Protein AF-0000000080408259 (afdb_homodimer)

Radius of gyration: 22.92 Å; Cα contacts (8 Å, |Δi|>4): 927; chains: 2; bounding box: 43×65×48 Å

Solvent-accessible surface area (backbone atoms only — not comparable to full-atom values): 22399 Å² total; per-residue (Å²): 85,39,30,34,61,28,62,44,51,66,46,46,54,48,41,49,72,59,60,43,54,28,35,36,38,25,24,58,67,94,66,74,38,21,30,39,24,52,19,46,51,51,54,34,62,73,65,51,91,54,52,40,26,38,34,52,32,85,56,72,88,59,45,57,72,54,71,64,49,48,52,26,42,52,44,39,38,45,49,38,51,73,70,60,45,49,20,36,32,35,54,47,28,39,94,81,26,41,70,29,60,69,60,50,50,52,47,59,72,56,40,68,87,36,43,30,28,35,31,53,52,52,43,65,30,72,45,54,68,59,44,43,57,57,50,51,76,37,78,74,42,48,29,36,35,32,18,47,58,40,89,23,24,76,80,9,41,69,50,40,39,56,46,54,74,72,42,78,42,44,69,31,44,26,43,81,41,29,50,89,48,42,42,60,51,30,66,71,57,71,48,68,49,42,38,35,55,70,42,30,36,57,96,89,34,80,29,62,68,41,40,49,44,32,52,56,40,62,72,104,83,40,31,35,61,28,61,45,50,66,45,45,55,49,42,48,73,59,62,44,55,28,35,36,39,24,25,59,68,92,67,74,37,21,32,39,24,53,20,48,50,52,54,32,62,72,67,51,90,52,51,38,27,36,34,52,32,84,55,73,87,59,47,56,71,55,71,64,49,48,53,26,44,54,44,40,40,46,49,40,51,73,71,60,44,49,20,37,33,34,57,48,29,38,96,82,27,40,70,31,59,69,60,49,51,54,47,59,70,56,40,67,88,35,43,30,28,35,31,52,52,54,44,66,29,75,45,52,68,58,45,44,58,57,50,50,76,37,78,75,42,48,29,36,35,32,17,48,58,38,90,24,23,77,80,8,39,69,50,41,40,55,46,53,73,71,40,78,42,45,68,32,43,25,42,82,42,30,48,89,47,41,41,60,51,29,67,71,58,70,49,66,49,41,38,34,52,71,43,30,37,56,96,88,35,81,30,61,67,41,40,49,44,32,52,55,38,63,72,103

Secondary structure (DSSP, 8-state):
-EEEEE-SHHHHHHHHHHT-SEEEE-B-GGGT-BPPPHHHHHHHHHH-SS-EEEE--S-SS-S---HHHHHHHHHHHHHHHHHT-SEEEE--B-TTSSB-HHHHHHHHHHHTT-EEEE-GGGGGSS-HHHHHHHHTT-TT--EEEE-TTSSSTTTTHHHHHHHHHH-SSEEEEBSS--TTTHHHHHHHHT---EEESGGGEETTEE-HHHHHHHHHHH--/-EEEEE-SHHHHHHHHHHT-SEEEE-B-GGGT-BPPPHHHHHHHHHH-SS-EEEE--S-SS-S---HHHHHHHHHHHHHHHHHT-SEEEE--B-TTSSB-HHHHHHHHHHHTT-EEEE-GGGGGSS-HHHHHHHHTT-TT--EEEE-TTSSSTTTTHHHHHHHHHH-SSEEEEBSS--TTTHHHHHHHHT---EEESGGGEETTEE-HHHHHHHHHHH--

pLDDT: mean 97.23, std 2.69, range [72.88, 99.0]

InterPro domains:
  IPR005627 CutC-like [MF_00795] (1-201)
  IPR005627 CutC-like [PF03932] (2-197)
  IPR005627 CutC-like [PTHR12598] (2-198)
  IPR036822 CutC-like domain superfamily [G3DSA:3.20.20.380] (1-220)
  IPR036822 CutC-like domain superfamily [SSF110395] (2-204)

Foldseek 3Di:
DEEEEDAALVQLVVCVVLPHQEYEYFHDVVLVGAFHDLVRLLSNLVPHPHAYATEQHHDSPALADDPVSLVSSLVSLLSCVVSPHQAYEHFHAHPQQAGPVVSVVVSLVRNPNHAYEDEASLLSHPDNLVNQVVCQVPLSHAEYEHLCNDQAVVVNLVSLLVSLVVHPHHYEYDHPDFLVCLLVSCVSNVDLYYYYYCRQDDPRHGHSVRSVSNVVSSVD/DEEEEDAALVQLVVCVVLPHQEYEYFHDVVLVGAFHDPVRLLSNLVPHPHAYETEQHHDSPALADDPVSLVSSLVSLLSCVVSPHQAYEHFHAHPQQAGPVVSVVVSLVRNPNHAYEDEASLLSHPDNLVNQVVCQVPPSHAEYEHLCNDQAVVVNLVSLLVSLVVHPHHYEYDHPDFLVCLLVSCVSNVDLYYYYYCRQDDPRHGHSVRSVSNVVSSVD

Organism: NCBI:txid1345023

Structure (mmCIF, N/CA/C/O backbone):
data_AF-0000000080408259-model_v1
#
loop_
_entity.id
_entity.type
_entity.pdbx_description
1 polymer 'PF03932 family protein CutC'
#
loop_
_atom_site.group_PDB
_atom_site.id
_atom_site.type_symbol
_atom_site.label_atom_id
_atom_site.label_alt_id
_atom_site.label_comp_id
_atom_site.label_asym_id
_atom_site.label_entity_id
_atom_site.label_seq_id
_atom_site.pdbx_PDB_ins_code
_atom_site.Cartn_x
_atom_site.Cartn_y
_atom_site.Cartn_z
_atom_site.occupancy
_atom_site.B_iso_or_equiv
_atom_site.auth_seq_id
_atom_site.auth_comp_id
_atom_site.auth_asym_id
_atom_site.auth_atom_id
_atom_site.pdbx_PDB_model_num
ATOM 1 N N . MET A 1 1 ? -9.461 23.312 12.359 1 92.88 1 MET A N 1
ATOM 2 C CA . MET A 1 1 ? -9.43 22.406 11.219 1 92.88 1 MET A CA 1
ATOM 3 C C . MET A 1 1 ? -8.922 21.031 11.648 1 92.88 1 MET A C 1
ATOM 5 O O . MET A 1 1 ? -8.016 20.922 12.469 1 92.88 1 MET A O 1
ATOM 9 N N . ILE A 1 2 ? -9.555 20.031 11.109 1 95.19 2 ILE A N 1
ATOM 10 C CA . ILE A 1 2 ? -9.156 18.656 11.43 1 95.19 2 ILE A CA 1
ATOM 11 C C . ILE A 1 2 ? -8.82 17.906 10.148 1 95.19 2 ILE A C 1
ATOM 13 O O . ILE A 1 2 ? -9.633 17.844 9.227 1 95.19 2 ILE A O 1
ATOM 17 N N . GLU A 1 3 ? -7.68 17.484 10.102 1 98.06 3 GLU A N 1
ATOM 18 C CA . GLU A 1 3 ? -7.266 16.562 9.055 1 98.06 3 GLU A CA 1
ATOM 19 C C . GLU A 1 3 ? -7.344 15.117 9.531 1 98.06 3 GLU A C 1
ATOM 21 O O . GLU A 1 3 ? -6.809 14.773 10.586 1 98.06 3 GLU A O 1
ATOM 26 N N . VAL A 1 4 ? -7.977 14.312 8.766 1 98.19 4 VAL A N 1
ATOM 27 C CA . VAL A 1 4 ? -8.211 12.93 9.188 1 98.19 4 VAL A CA 1
ATOM 28 C C . VAL A 1 4 ? -7.547 11.969 8.203 1 98.19 4 VAL A C 1
ATOM 30 O O . VAL A 1 4 ? -7.652 12.148 6.988 1 98.19 4 VAL A O 1
ATOM 33 N N . ILE A 1 5 ? -6.863 10.953 8.734 1 98.56 5 ILE A N 1
ATOM 34 C CA . ILE A 1 5 ? -6.25 9.906 7.922 1 98.56 5 ILE A CA 1
ATOM 35 C C . ILE A 1 5 ? -7.32 8.938 7.43 1 98.56 5 ILE A C 1
ATOM 37 O O . ILE A 1 5 ? -8.117 8.438 8.227 1 98.56 5 ILE A O 1
ATOM 41 N N . VAL A 1 6 ? -7.34 8.695 6.203 1 98.69 6 VAL A N 1
ATOM 42 C CA . VAL A 1 6 ? -8.266 7.723 5.629 1 98.69 6 VAL A CA 1
ATOM 43 C C . VAL A 1 6 ? -7.512 6.812 4.66 1 98.69 6 VAL A C 1
ATOM 45 O O . VAL A 1 6 ? -6.492 7.207 4.09 1 98.69 6 VAL A O 1
ATOM 48 N N . THR A 1 7 ? -8.07 5.582 4.395 1 98.25 7 THR A N 1
ATOM 49 C CA . THR A 1 7 ? -7.34 4.598 3.605 1 98.25 7 THR A CA 1
ATOM 50 C C . THR A 1 7 ? -8.211 4.051 2.479 1 98.25 7 THR A C 1
ATOM 52 O O . THR A 1 7 ? -7.723 3.354 1.59 1 98.25 7 THR A O 1
ATOM 55 N N . THR A 1 8 ? -9.516 4.324 2.484 1 98.12 8 THR A N 1
ATOM 56 C CA . THR A 1 8 ? -10.461 3.84 1.483 1 98.12 8 THR A CA 1
ATOM 57 C C . THR A 1 8 ? -11.477 4.922 1.128 1 98.12 8 THR A C 1
ATOM 59 O O . THR A 1 8 ? -11.578 5.934 1.822 1 98.12 8 THR A O 1
ATOM 62 N N . LEU A 1 9 ? -12.172 4.668 0.062 1 98.31 9 LEU A N 1
ATOM 63 C CA . LEU A 1 9 ? -13.25 5.578 -0.307 1 98.31 9 LEU A CA 1
ATOM 64 C C . LEU A 1 9 ? -14.32 5.613 0.774 1 98.31 9 LEU A C 1
ATOM 66 O O . LEU A 1 9 ? -14.828 6.684 1.118 1 98.31 9 LEU A O 1
ATOM 70 N N . THR A 1 10 ? -14.656 4.461 1.361 1 98.06 10 THR A N 1
ATOM 71 C CA . THR A 1 10 ? -15.648 4.379 2.428 1 98.06 10 THR A CA 1
ATOM 72 C C . THR A 1 10 ? -15.25 5.258 3.609 1 98.06 10 THR A C 1
ATOM 74 O O . THR A 1 10 ? -16.062 6.02 4.133 1 98.06 10 THR A O 1
ATOM 77 N N . GLU A 1 11 ? -14.008 5.191 3.971 1 98.06 11 GLU A N 1
ATOM 78 C CA . GLU A 1 11 ? -13.516 6 5.082 1 98.06 11 GLU A CA 1
ATOM 79 C C . GLU A 1 11 ? -13.531 7.484 4.73 1 98.06 11 GLU A C 1
ATOM 81 O O . GLU A 1 11 ? -13.836 8.328 5.582 1 98.06 11 GLU A O 1
ATOM 86 N N . ALA A 1 12 ? -13.148 7.781 3.49 1 98.62 12 ALA A N 1
ATOM 87 C CA . ALA A 1 12 ? -13.156 9.172 3.051 1 98.62 12 ALA A CA 1
ATOM 88 C C . ALA A 1 12 ? -14.547 9.789 3.18 1 98.62 12 ALA A C 1
ATOM 90 O O . ALA A 1 12 ? -14.703 10.875 3.742 1 98.62 12 ALA A O 1
ATOM 91 N N . LYS A 1 13 ? -15.523 9.07 2.707 1 98.38 13 LYS A N 1
ATOM 92 C CA . LYS A 1 13 ? -16.906 9.531 2.785 1 98.38 13 LYS A CA 1
ATOM 93 C C . LYS A 1 13 ? -17.359 9.664 4.234 1 98.38 13 LYS A C 1
ATOM 95 O O . LYS A 1 13 ? -18.016 10.641 4.602 1 98.38 13 LYS A O 1
ATOM 100 N N . THR A 1 14 ? -17.016 8.719 5.023 1 98.31 14 THR A N 1
ATOM 101 C CA . THR A 1 14 ? -17.391 8.703 6.434 1 98.31 14 THR A CA 1
ATOM 102 C C . THR A 1 14 ? -16.75 9.867 7.18 1 98.31 14 THR A C 1
ATOM 104 O O . THR A 1 14 ? -17.438 10.57 7.934 1 98.31 14 THR A O 1
ATOM 107 N N . ALA A 1 15 ? -15.438 10.078 6.941 1 98.38 15 ALA A N 1
ATOM 108 C CA . ALA A 1 15 ? -14.719 11.172 7.594 1 98.38 15 ALA A CA 1
ATOM 109 C C . ALA A 1 15 ? -15.336 12.523 7.242 1 98.38 15 ALA A C 1
ATOM 111 O O . ALA A 1 15 ? -15.5 13.383 8.109 1 98.38 15 ALA A O 1
ATOM 112 N N . GLU A 1 16 ? -15.688 12.68 5.984 1 97.75 16 GLU A N 1
ATOM 113 C CA . GLU A 1 16 ? -16.328 13.906 5.535 1 97.75 16 GLU A CA 1
ATOM 114 C C . GLU A 1 16 ? -17.672 14.109 6.23 1 97.75 16 GLU A C 1
ATOM 116 O O . GLU A 1 16 ? -17.984 15.211 6.707 1 97.75 16 GLU A O 1
ATOM 121 N N . ARG A 1 17 ? -18.422 13.031 6.289 1 97.44 17 ARG A N 1
ATOM 122 C CA . ARG A 1 17 ? -19.734 13.086 6.941 1 97.44 17 ARG A CA 1
ATOM 123 C C . ARG A 1 17 ? -19.594 13.438 8.422 1 97.44 17 ARG A C 1
ATOM 125 O O . ARG A 1 17 ? -20.422 14.148 8.977 1 97.44 17 ARG A O 1
ATOM 132 N N . PHE A 1 18 ? -18.5 12.961 9.047 1 97.5 18 PHE A N 1
ATOM 133 C CA . PHE A 1 18 ? -18.281 13.195 10.469 1 97.5 18 PHE A CA 1
ATOM 134 C C . PHE A 1 18 ? -17.75 14.609 10.703 1 97.5 18 PHE A C 1
ATOM 136 O O . PHE A 1 18 ? -17.688 15.062 11.844 1 97.5 18 PHE A O 1
ATOM 143 N N . GLY A 1 19 ? -17.312 15.297 9.625 1 95.12 19 GLY A N 1
ATOM 144 C CA . GLY A 1 19 ? -16.953 16.703 9.773 1 95.12 19 GLY A CA 1
ATOM 145 C C . GLY A 1 19 ? -15.477 16.969 9.586 1 95.12 19 GLY A C 1
ATOM 146 O O . GLY A 1 19 ? -14.969 18 10.016 1 95.12 19 GLY A O 1
ATOM 147 N N . ALA A 1 20 ? -14.75 16.078 8.969 1 97.56 20 ALA A N 1
ATOM 148 C CA . ALA A 1 20 ? -13.359 16.344 8.633 1 97.56 20 ALA A CA 1
ATOM 149 C C . ALA A 1 20 ? -13.234 17.562 7.719 1 97.56 20 ALA A C 1
ATOM 151 O O . ALA A 1 20 ? -14.078 17.781 6.848 1 97.56 20 ALA A O 1
ATOM 152 N N . ASP A 1 21 ? -12.211 18.391 7.902 1 97.69 21 ASP A N 1
ATOM 153 C CA . ASP A 1 21 ? -11.977 19.562 7.066 1 97.69 21 ASP A CA 1
ATOM 154 C C . ASP A 1 21 ? -11.062 19.234 5.891 1 97.69 21 ASP A C 1
ATOM 156 O O . ASP A 1 21 ? -11.109 19.891 4.852 1 97.69 21 ASP A O 1
ATOM 160 N N . ARG A 1 22 ? -10.25 18.25 6.047 1 98.5 22 ARG A N 1
ATOM 161 C CA . ARG A 1 22 ? -9.281 17.781 5.059 1 98.5 22 ARG A CA 1
ATOM 162 C C . ARG A 1 22 ? -8.953 16.312 5.281 1 98.5 22 ARG A C 1
ATOM 164 O O . ARG A 1 22 ? -9 15.82 6.41 1 98.5 22 ARG A O 1
ATOM 171 N N . LEU A 1 23 ? -8.625 15.625 4.242 1 98.81 23 LEU A N 1
ATOM 172 C CA . LEU A 1 23 ? -8.266 14.211 4.328 1 98.81 23 LEU A CA 1
ATOM 173 C C . LEU A 1 23 ? -6.789 14.008 3.984 1 98.81 23 LEU A C 1
ATOM 175 O O . LEU A 1 23 ? -6.273 14.641 3.059 1 98.81 23 LEU A O 1
ATOM 179 N N . GLU A 1 24 ? -6.129 13.242 4.723 1 98.88 24 GLU A N 1
ATOM 180 C CA . GLU A 1 24 ? -4.895 12.609 4.273 1 98.88 24 GLU A CA 1
ATOM 181 C C . GLU A 1 24 ? -5.141 11.164 3.834 1 98.88 24 GLU A C 1
ATOM 183 O O . GLU A 1 24 ? -5.539 10.328 4.641 1 98.88 24 GLU A O 1
ATOM 188 N N . LEU A 1 25 ? -4.93 10.914 2.617 1 98.94 25 LEU A N 1
ATOM 189 C CA . LEU A 1 25 ? -5.18 9.602 2.027 1 98.94 25 LEU A CA 1
ATOM 190 C C . LEU A 1 25 ? -3.9 8.781 1.973 1 98.94 25 LEU A C 1
ATOM 192 O O . LEU A 1 25 ? -2.922 9.188 1.344 1 98.94 25 LEU A O 1
ATOM 196 N N . ILE A 1 26 ? -3.887 7.633 2.633 1 98.81 26 ILE A N 1
ATOM 197 C CA . ILE A 1 26 ? -2.701 6.781 2.668 1 98.81 26 ILE A CA 1
ATOM 198 C C . ILE A 1 26 ? -3.104 5.328 2.418 1 98.81 26 ILE A C 1
ATOM 200 O O . ILE A 1 26 ? -4.293 5 2.398 1 98.81 26 ILE A O 1
ATOM 204 N N . ALA A 1 27 ? -2.166 4.52 2.135 1 98.38 27 ALA A N 1
ATOM 205 C CA . ALA A 1 27 ? -2.25 3.066 2.26 1 98.38 27 ALA A CA 1
ATOM 206 C C . ALA A 1 27 ? -1.387 2.562 3.412 1 98.38 27 ALA A C 1
ATOM 208 O O . ALA A 1 27 ? -0.519 3.287 3.908 1 98.38 27 ALA A O 1
ATOM 209 N N . ASP A 1 28 ? -1.64 1.375 3.973 1 96.88 28 ASP A N 1
ATOM 210 C CA . ASP A 1 28 ? -0.79 0.701 4.949 1 96.88 28 ASP A CA 1
ATOM 211 C C . ASP A 1 28 ? -0.666 1.523 6.23 1 96.88 28 ASP A C 1
ATOM 213 O O . ASP A 1 28 ? 0.439 1.897 6.629 1 96.88 28 ASP A O 1
ATOM 217 N N . LEU A 1 29 ? -1.769 1.778 6.875 1 95.06 29 LEU A N 1
ATOM 218 C CA . LEU A 1 29 ? -1.851 2.605 8.07 1 95.06 29 LEU A CA 1
ATOM 219 C C . LEU A 1 29 ? -0.91 2.088 9.156 1 95.06 29 LEU A C 1
ATOM 221 O O . LEU A 1 29 ? -0.164 2.863 9.758 1 95.06 29 LEU A O 1
ATOM 225 N N . PRO A 1 30 ? -0.773 0.791 9.406 1 93.56 30 PRO A N 1
ATOM 226 C CA . PRO A 1 30 ? 0.115 0.299 10.461 1 93.56 30 PRO A CA 1
ATOM 227 C C . PRO A 1 30 ? 1.574 0.685 10.234 1 93.56 30 PRO A C 1
ATOM 229 O O . PRO A 1 30 ? 2.326 0.867 11.188 1 93.56 30 PRO A O 1
ATOM 232 N N . ALA A 1 31 ? 1.958 0.834 8.984 1 95 31 ALA A N 1
ATOM 233 C CA . ALA A 1 31 ? 3.348 1.156 8.68 1 95 31 ALA A CA 1
ATOM 234 C C . ALA A 1 31 ? 3.568 2.666 8.648 1 95 31 ALA A C 1
ATOM 236 O O . ALA A 1 31 ? 4.641 3.137 8.266 1 95 31 ALA A O 1
ATOM 237 N N . GLY A 1 32 ? 2.559 3.43 8.961 1 94.81 32 GLY A N 1
ATOM 238 C CA . GLY A 1 32 ? 2.664 4.879 8.945 1 94.81 32 GLY A CA 1
ATOM 239 C C . GLY A 1 32 ? 2.221 5.5 7.637 1 94.81 32 GLY A C 1
ATOM 240 O O . GLY A 1 32 ? 2.307 6.719 7.457 1 94.81 32 GLY A O 1
ATOM 241 N N . GLY A 1 33 ? 1.855 4.641 6.652 1 97.94 33 GLY A N 1
ATOM 242 C CA . GLY A 1 33 ? 1.272 5.152 5.422 1 97.94 33 GLY A CA 1
ATOM 243 C C . GLY A 1 33 ? 2.211 5.059 4.234 1 97.94 33 GLY A C 1
ATOM 244 O O . GLY A 1 33 ? 3.396 5.379 4.348 1 97.94 33 GLY A O 1
ATOM 245 N N . THR A 1 34 ? 1.723 4.602 3.16 1 98.75 34 THR A N 1
ATOM 246 C CA . THR A 1 34 ? 2.379 4.613 1.857 1 98.75 34 THR A CA 1
ATOM 247 C C . THR A 1 34 ? 1.44 5.156 0.784 1 98.75 34 THR A C 1
ATOM 249 O O . THR A 1 34 ? 0.295 5.508 1.073 1 98.75 34 THR A O 1
ATOM 252 N N . THR A 1 35 ? 1.978 5.316 -0.404 1 98.94 35 THR A N 1
ATOM 253 C CA . THR A 1 35 ? 1.169 5.852 -1.494 1 98.94 35 THR A CA 1
ATOM 254 C C . THR A 1 35 ? 0.026 4.898 -1.837 1 98.94 35 THR A C 1
ATOM 256 O O . THR A 1 35 ? 0.252 3.713 -2.078 1 98.94 35 THR A O 1
ATOM 259 N N . PRO A 1 36 ? -1.24 5.371 -1.82 1 98.94 36 PRO A N 1
ATOM 260 C CA . PRO A 1 36 ? -2.373 4.52 -2.195 1 98.94 36 PRO A CA 1
ATOM 261 C C . PRO A 1 36 ? -2.34 4.105 -3.664 1 98.94 36 PRO A C 1
ATOM 263 O O . PRO A 1 36 ? -1.564 4.66 -4.449 1 98.94 36 PRO A O 1
ATOM 266 N N . SER A 1 37 ? -3.129 3.162 -4.02 1 98.94 37 SER A N 1
ATOM 267 C CA . SER A 1 37 ? -3.256 2.73 -5.406 1 98.94 37 SER A CA 1
ATOM 268 C C . SER A 1 37 ? -3.932 3.797 -6.262 1 98.94 37 SER A C 1
ATOM 270 O O . SER A 1 37 ? -4.566 4.711 -5.73 1 98.94 37 SER A O 1
ATOM 272 N N . PHE A 1 38 ? -3.803 3.658 -7.547 1 98.94 38 PHE A N 1
ATOM 273 C CA . PHE A 1 38 ? -4.461 4.539 -8.5 1 98.94 38 PHE A CA 1
ATOM 274 C C . PHE A 1 38 ? -5.965 4.59 -8.25 1 98.94 38 PHE A C 1
ATOM 276 O O . PHE A 1 38 ? -6.551 5.668 -8.164 1 98.94 38 PHE A O 1
ATOM 283 N N . GLY A 1 39 ? -6.582 3.424 -8.133 1 98.88 39 GLY A N 1
ATOM 284 C CA . GLY A 1 39 ? -8.023 3.365 -7.945 1 98.88 39 GLY A CA 1
ATOM 285 C C . GLY A 1 39 ? -8.484 4.078 -6.688 1 98.88 39 GLY A C 1
ATOM 286 O O . GLY A 1 39 ? -9.508 4.766 -6.703 1 98.88 39 GLY A O 1
ATOM 287 N N . THR A 1 40 ? -7.762 3.883 -5.605 1 98.94 40 THR A N 1
ATOM 288 C CA . THR A 1 40 ? -8.109 4.547 -4.352 1 98.94 40 THR A CA 1
ATOM 289 C C . THR A 1 40 ? -8.008 6.062 -4.496 1 98.94 40 THR A C 1
ATOM 291 O O . THR A 1 40 ? -8.938 6.789 -4.121 1 98.94 40 THR A O 1
ATOM 294 N N . ILE A 1 41 ? -6.902 6.562 -5.09 1 98.94 41 ILE A N 1
ATOM 295 C CA . ILE A 1 41 ? -6.688 7.996 -5.246 1 98.94 41 ILE A CA 1
ATOM 296 C C . ILE A 1 41 ? -7.773 8.586 -6.145 1 98.94 41 ILE A C 1
ATOM 298 O O . ILE A 1 41 ? -8.438 9.555 -5.766 1 98.94 41 ILE A O 1
ATOM 302 N N . ARG A 1 42 ? -7.957 8 -7.262 1 98.88 42 ARG A N 1
ATOM 303 C CA . ARG A 1 42 ? -8.922 8.508 -8.234 1 98.88 42 ARG A CA 1
ATOM 304 C C . ARG A 1 42 ? -10.32 8.578 -7.633 1 98.88 42 ARG A C 1
ATOM 306 O O . ARG A 1 42 ? -10.984 9.609 -7.711 1 98.88 42 ARG A O 1
ATOM 313 N N . ASN A 1 43 ? -10.766 7.461 -7.016 1 98.75 43 ASN A N 1
ATOM 314 C CA . ASN A 1 43 ? -12.125 7.391 -6.5 1 98.75 43 ASN A CA 1
ATOM 315 C C . ASN A 1 43 ? -12.352 8.391 -5.371 1 98.75 43 ASN A C 1
ATOM 317 O O . ASN A 1 43 ? -13.398 9.031 -5.305 1 98.75 43 ASN A O 1
ATOM 321 N N . VAL A 1 44 ? -11.359 8.523 -4.512 1 98.88 44 VAL A N 1
ATOM 322 C CA . VAL A 1 44 ? -11.492 9.453 -3.395 1 98.88 44 VAL A CA 1
ATOM 323 C C . VAL A 1 44 ? -11.508 10.891 -3.916 1 98.88 44 VAL A C 1
ATOM 325 O O . VAL A 1 44 ? -12.352 11.695 -3.512 1 98.88 44 VAL A O 1
ATOM 328 N N . LEU A 1 45 ? -10.633 11.234 -4.848 1 98.88 45 LEU A N 1
ATOM 329 C CA . LEU A 1 45 ? -10.57 12.586 -5.387 1 98.88 45 LEU A CA 1
ATOM 330 C C . LEU A 1 45 ? -11.852 12.945 -6.125 1 98.88 45 LEU A C 1
ATOM 332 O O . LEU A 1 45 ? -12.312 14.086 -6.074 1 98.88 45 LEU A O 1
ATOM 336 N N . GLU A 1 46 ? -12.445 11.984 -6.781 1 98.44 46 GLU A N 1
ATOM 337 C CA . GLU A 1 46 ? -13.648 12.219 -7.566 1 98.44 46 GLU A CA 1
ATOM 338 C C . GLU A 1 46 ? -14.859 12.453 -6.668 1 98.44 46 GLU A C 1
ATOM 340 O O . GLU A 1 46 ? -15.797 13.156 -7.047 1 98.44 46 GLU A O 1
ATOM 345 N N . GLN A 1 47 ? -14.812 11.93 -5.457 1 97.94 47 GLN A N 1
ATOM 346 C CA . GLN A 1 47 ? -16.047 11.906 -4.684 1 97.94 47 GLN A CA 1
ATOM 347 C C . GLN A 1 47 ? -15.961 12.82 -3.471 1 97.94 47 GLN A C 1
ATOM 349 O O . GLN A 1 47 ? -16.984 13.234 -2.92 1 97.94 47 GLN A O 1
ATOM 354 N N . ALA A 1 48 ? -14.75 13.062 -3.037 1 97.69 48 ALA A N 1
ATOM 355 C CA . ALA A 1 48 ? -14.57 13.93 -1.878 1 97.69 48 ALA A CA 1
ATOM 356 C C . ALA A 1 48 ? -14.93 15.375 -2.217 1 97.69 48 ALA A C 1
ATOM 358 O O . ALA A 1 48 ? -14.641 15.852 -3.318 1 97.69 48 ALA A O 1
ATOM 359 N N . THR A 1 49 ? -15.492 16.094 -1.288 1 98 49 THR A N 1
ATOM 360 C CA . THR A 1 49 ? -15.836 17.5 -1.481 1 98 49 THR A CA 1
ATOM 361 C C . THR A 1 49 ? -14.906 18.406 -0.664 1 98 49 THR A C 1
ATOM 363 O O . THR A 1 49 ? -14.961 19.625 -0.782 1 98 49 THR A O 1
ATOM 366 N N . ILE A 1 50 ? -14.109 17.859 0.185 1 98.5 50 ILE A N 1
ATOM 367 C CA . ILE A 1 50 ? -13.109 18.578 0.957 1 98.5 50 ILE A CA 1
ATOM 368 C C . ILE A 1 50 ? -11.711 18.25 0.437 1 98.5 50 ILE A C 1
ATOM 370 O O . ILE A 1 50 ? -11.531 17.266 -0.284 1 98.5 50 ILE A O 1
ATOM 374 N N . PRO A 1 51 ? -10.703 19.078 0.743 1 98.75 51 PRO A N 1
ATOM 375 C CA . PRO A 1 51 ? -9.359 18.859 0.208 1 98.75 51 PRO A CA 1
ATOM 376 C C . PRO A 1 51 ? -8.781 17.5 0.594 1 98.75 51 PRO A C 1
ATOM 378 O O . PRO A 1 51 ? -8.969 17.047 1.725 1 98.75 51 PRO A O 1
ATOM 381 N N . VAL A 1 52 ? -8.125 16.859 -0.326 1 98.94 52 VAL A N 1
ATOM 382 C CA . VAL A 1 52 ? -7.461 15.57 -0.124 1 98.94 52 VAL A CA 1
ATOM 383 C C . VAL A 1 52 ? -5.961 15.719 -0.369 1 98.94 52 VAL A C 1
ATOM 385 O O . VAL A 1 52 ? -5.543 16.156 -1.441 1 98.94 52 VAL A O 1
ATOM 388 N N . HIS A 1 53 ? -5.176 15.438 0.623 1 98.94 53 HIS A N 1
ATOM 389 C CA . HIS A 1 53 ? -3.725 15.328 0.518 1 98.94 53 HIS A CA 1
ATOM 390 C C . HIS A 1 53 ? -3.285 13.875 0.436 1 98.94 53 HIS A C 1
ATOM 392 O O . HIS A 1 53 ? -3.605 13.07 1.318 1 98.94 53 HIS A O 1
ATOM 398 N N . VAL A 1 54 ? -2.537 13.492 -0.572 1 99 54 VAL A N 1
ATOM 399 C CA . VAL A 1 54 ? -2.197 12.102 -0.843 1 99 54 VAL A CA 1
ATOM 400 C C . VAL A 1 54 ? -0.774 11.812 -0.372 1 99 54 VAL A C 1
ATOM 402 O O . VAL A 1 54 ? 0.153 12.57 -0.684 1 99 54 VAL A O 1
ATOM 405 N N . MET A 1 55 ? -0.619 10.781 0.323 1 98.94 55 MET A N 1
ATOM 406 C CA . MET A 1 55 ? 0.697 10.328 0.763 1 98.94 55 MET A CA 1
ATOM 407 C C . MET A 1 55 ? 1.553 9.906 -0.427 1 98.94 55 MET A C 1
ATOM 409 O O . MET A 1 55 ? 1.09 9.172 -1.3 1 98.94 55 MET A O 1
ATOM 413 N N . ILE A 1 56 ? 2.742 10.406 -0.484 1 98.94 56 ILE A N 1
ATOM 414 C CA . ILE A 1 56 ? 3.756 9.984 -1.443 1 98.94 56 ILE A CA 1
ATOM 415 C C . ILE A 1 56 ? 4.906 9.297 -0.708 1 98.94 56 ILE A C 1
ATOM 417 O O . ILE A 1 56 ? 5.754 9.969 -0.108 1 98.94 56 ILE A O 1
ATOM 421 N N . ARG A 1 57 ? 4.941 8.062 -0.714 1 98.88 57 ARG A N 1
ATOM 422 C CA . ARG A 1 57 ? 5.883 7.219 0.016 1 98.88 57 ARG A CA 1
ATOM 423 C C . ARG A 1 57 ? 5.945 5.82 -0.586 1 98.88 57 ARG A C 1
ATOM 425 O O . ARG A 1 57 ? 5.043 5.008 -0.374 1 98.88 57 ARG A O 1
ATOM 432 N N . PRO A 1 58 ? 6.945 5.543 -1.299 1 98.5 58 PRO A N 1
ATOM 433 C CA . PRO A 1 58 ? 6.965 4.328 -2.121 1 98.5 58 PRO A CA 1
ATOM 434 C C . PRO A 1 58 ? 7.09 3.055 -1.291 1 98.5 58 PRO A C 1
ATOM 436 O O . PRO A 1 58 ? 6.762 1.967 -1.77 1 98.5 58 PRO A O 1
ATOM 439 N N . HIS A 1 59 ? 7.641 3.133 -0.057 1 97.56 59 HIS A N 1
ATOM 440 C CA . HIS A 1 59 ? 7.75 1.99 0.844 1 97.56 59 HIS A CA 1
ATOM 441 C C . HIS A 1 59 ? 7.93 2.443 2.289 1 97.56 59 HIS A C 1
ATOM 443 O O . HIS A 1 59 ? 8.18 3.625 2.547 1 97.56 59 HIS A O 1
ATOM 449 N N . ALA A 1 60 ? 7.844 1.537 3.195 1 96.62 60 ALA A N 1
ATOM 450 C CA . ALA A 1 60 ? 7.879 1.887 4.613 1 96.62 60 ALA A CA 1
ATOM 451 C C . ALA A 1 60 ? 9.203 1.469 5.246 1 96.62 60 ALA A C 1
ATOM 453 O O . ALA A 1 60 ? 9.305 1.368 6.473 1 96.62 60 ALA A O 1
ATOM 454 N N . ASP A 1 61 ? 10.234 1.159 4.469 1 94.5 61 ASP A N 1
ATOM 455 C CA . ASP A 1 61 ? 11.5 0.637 4.977 1 94.5 61 ASP A CA 1
ATOM 456 C C . ASP A 1 61 ? 12.297 1.726 5.695 1 94.5 61 ASP A C 1
ATOM 458 O O . ASP A 1 61 ? 12.945 1.459 6.707 1 94.5 61 ASP A O 1
ATOM 462 N N . SER A 1 62 ? 12.305 2.844 5.113 1 95.5 62 SER A N 1
ATOM 463 C CA . SER A 1 62 ? 13.031 4 5.633 1 95.5 62 SER A CA 1
ATOM 464 C C . SER A 1 62 ? 12.586 5.285 4.949 1 95.5 62 SER A C 1
ATOM 466 O O . SER A 1 62 ? 11.711 5.262 4.078 1 95.5 62 SER A O 1
ATOM 468 N N . PHE A 1 63 ? 13.156 6.402 5.398 1 98.5 63 PHE A N 1
ATOM 469 C CA . PHE A 1 63 ? 12.906 7.676 4.734 1 98.5 63 PHE A CA 1
ATOM 470 C C . PHE A 1 63 ? 14.078 8.062 3.852 1 98.5 63 PHE A C 1
ATOM 472 O O . PHE A 1 63 ? 14.211 9.227 3.457 1 98.5 63 PHE A O 1
ATOM 479 N N . VAL A 1 64 ? 15 7.082 3.668 1 98.69 64 VAL A N 1
ATOM 480 C CA . VAL A 1 64 ? 16.125 7.23 2.744 1 98.69 64 VAL A CA 1
ATOM 481 C C . VAL A 1 64 ? 15.797 6.539 1.423 1 98.69 64 VAL A C 1
ATOM 483 O O . VAL A 1 64 ? 15.492 5.344 1.401 1 98.69 64 VAL A O 1
ATOM 486 N N . TYR A 1 65 ? 15.875 7.27 0.372 1 98.75 65 TYR A N 1
ATOM 487 C CA . TYR A 1 65 ? 15.406 6.773 -0.916 1 98.75 65 TYR A CA 1
ATOM 488 C C . TYR A 1 65 ? 16.531 6.754 -1.938 1 98.75 65 TYR A C 1
ATOM 490 O O . TYR A 1 65 ? 17.359 7.668 -1.978 1 98.75 65 TYR A O 1
ATOM 498 N N . ASN A 1 66 ? 16.562 5.691 -2.717 1 98.31 66 ASN A N 1
ATOM 499 C CA . ASN A 1 66 ? 17.516 5.629 -3.824 1 98.31 66 ASN A CA 1
ATOM 500 C C . ASN A 1 66 ? 16.922 6.227 -5.098 1 98.31 66 ASN A C 1
ATOM 502 O O . ASN A 1 66 ? 15.836 6.809 -5.074 1 98.31 66 ASN A O 1
ATOM 506 N N . GLU A 1 67 ? 17.609 6.152 -6.184 1 98.31 67 GLU A N 1
ATOM 507 C CA . GLU A 1 67 ? 17.219 6.77 -7.441 1 98.31 67 GLU A CA 1
ATOM 508 C C . GLU A 1 67 ? 15.914 6.164 -7.965 1 98.31 67 GLU A C 1
ATOM 510 O O . GLU A 1 67 ? 15.055 6.879 -8.484 1 98.31 67 GLU A O 1
ATOM 515 N N . GLU A 1 68 ? 15.766 4.879 -7.852 1 98.44 68 GLU A N 1
ATOM 516 C CA . GLU A 1 68 ? 14.555 4.203 -8.312 1 98.44 68 GLU A CA 1
ATOM 517 C C . GLU A 1 68 ? 13.344 4.609 -7.473 1 98.44 68 GLU A C 1
ATOM 519 O O . GLU A 1 68 ? 12.25 4.781 -8.008 1 98.44 68 GLU A O 1
ATOM 524 N N . ASP A 1 69 ? 13.586 4.777 -6.152 1 98.69 69 ASP A N 1
ATOM 525 C CA . ASP A 1 69 ? 12.531 5.309 -5.293 1 98.69 69 ASP A CA 1
ATOM 526 C C . ASP A 1 69 ? 12.109 6.707 -5.742 1 98.69 69 ASP A C 1
ATOM 528 O O . ASP A 1 69 ? 10.922 7.004 -5.816 1 98.69 69 ASP A O 1
ATOM 532 N N . ALA A 1 70 ? 13.109 7.512 -6.023 1 98.81 70 ALA A N 1
ATOM 533 C CA . ALA A 1 70 ? 12.844 8.883 -6.453 1 98.81 70 ALA A CA 1
ATOM 534 C C . ALA A 1 70 ? 11.992 8.906 -7.719 1 98.81 70 ALA A C 1
ATOM 536 O O . ALA A 1 70 ? 11.047 9.688 -7.824 1 98.81 70 ALA A O 1
ATOM 537 N N . GLU A 1 71 ? 12.328 8.047 -8.648 1 98.5 71 GLU A N 1
ATOM 538 C CA . GLU A 1 71 ? 11.547 7.949 -9.875 1 98.5 71 GLU A CA 1
ATOM 539 C C . GLU A 1 71 ? 10.094 7.594 -9.578 1 98.5 71 GLU A C 1
ATOM 541 O O . GLU A 1 71 ? 9.18 8.156 -10.172 1 98.5 71 GLU A O 1
ATOM 546 N N . THR A 1 72 ? 9.906 6.688 -8.703 1 98.81 72 THR A N 1
ATOM 547 C CA . THR A 1 72 ? 8.57 6.258 -8.305 1 98.81 72 THR A CA 1
ATOM 548 C C . THR A 1 72 ? 7.805 7.402 -7.652 1 98.81 72 THR A C 1
ATOM 550 O O . THR A 1 72 ? 6.641 7.648 -7.977 1 98.81 72 THR A O 1
ATOM 553 N N . ILE A 1 73 ? 8.461 8.102 -6.789 1 98.94 73 ILE A N 1
ATOM 554 C CA . ILE A 1 73 ? 7.891 9.234 -6.074 1 98.94 73 ILE A CA 1
ATOM 555 C C . ILE A 1 73 ? 7.418 10.289 -7.07 1 98.94 73 ILE A C 1
ATOM 557 O O . ILE A 1 73 ? 6.277 10.758 -7 1 98.94 73 ILE A O 1
ATOM 561 N N . LEU A 1 74 ? 8.258 10.609 -7.992 1 98.88 74 LEU A N 1
ATOM 562 C CA . LEU A 1 74 ? 7.934 11.664 -8.953 1 98.88 74 LEU A CA 1
ATOM 563 C C . LEU A 1 74 ? 6.801 11.227 -9.875 1 98.88 74 LEU A C 1
ATOM 565 O O . LEU A 1 74 ? 5.945 12.031 -10.242 1 98.88 74 LEU A O 1
ATOM 569 N N . ALA A 1 75 ? 6.762 9.961 -10.25 1 98.88 75 ALA A N 1
ATOM 570 C CA . ALA A 1 75 ? 5.664 9.43 -11.055 1 98.88 75 ALA A CA 1
ATOM 571 C C . ALA A 1 75 ? 4.336 9.539 -10.312 1 98.88 75 ALA A C 1
ATOM 573 O O . ALA A 1 75 ? 3.322 9.938 -10.891 1 98.88 75 ALA A O 1
ATOM 574 N N . ASP A 1 76 ? 4.34 9.195 -9.062 1 98.94 76 ASP A N 1
ATOM 575 C CA . ASP A 1 76 ? 3.125 9.266 -8.25 1 98.94 76 ASP A CA 1
ATOM 576 C C . ASP A 1 76 ? 2.666 10.711 -8.078 1 98.94 76 ASP A C 1
ATOM 578 O O . ASP A 1 76 ? 1.464 10.992 -8.07 1 98.94 76 ASP A O 1
ATOM 582 N N . ILE A 1 77 ? 3.631 11.602 -7.902 1 98.94 77 ILE A N 1
ATOM 583 C CA . ILE A 1 77 ? 3.295 13.023 -7.793 1 98.94 77 ILE A CA 1
ATOM 584 C C . ILE A 1 77 ? 2.652 13.5 -9.094 1 98.94 77 ILE A C 1
ATOM 586 O O . ILE A 1 77 ? 1.66 14.234 -9.062 1 98.94 77 ILE A O 1
ATOM 590 N N . GLY A 1 78 ? 3.248 13.117 -10.203 1 98.81 78 GLY A N 1
ATOM 591 C CA . GLY A 1 78 ? 2.65 13.453 -11.484 1 98.81 78 GLY A CA 1
ATOM 592 C C . GLY A 1 78 ? 1.21 12.992 -11.609 1 98.81 78 GLY A C 1
ATOM 593 O O . GLY A 1 78 ? 0.356 13.734 -12.102 1 98.81 78 GLY A O 1
ATOM 594 N N . LEU A 1 79 ? 0.926 11.805 -11.203 1 98.81 79 LEU A N 1
ATOM 595 C CA . LEU A 1 79 ? -0.435 11.273 -11.227 1 98.81 79 LEU A CA 1
ATOM 596 C C . LEU A 1 79 ? -1.362 12.133 -10.367 1 98.81 79 LEU A C 1
ATOM 598 O O . LEU A 1 79 ? -2.477 12.461 -10.789 1 98.81 79 LEU A O 1
ATOM 602 N N . CYS A 1 80 ? -0.913 12.414 -9.133 1 98.88 80 CYS A N 1
ATOM 603 C CA . CYS A 1 80 ? -1.726 13.211 -8.219 1 98.88 80 CYS A CA 1
ATOM 604 C C . CYS A 1 80 ? -2.064 14.562 -8.836 1 98.88 80 CYS A C 1
ATOM 606 O O . CYS A 1 80 ? -3.193 15.039 -8.711 1 98.88 80 CYS A O 1
ATOM 608 N N . ARG A 1 81 ? -1.098 15.141 -9.461 1 98.69 81 ARG A N 1
ATOM 609 C CA . ARG A 1 81 ? -1.321 16.422 -10.141 1 98.69 81 ARG A CA 1
ATOM 610 C C . ARG A 1 81 ? -2.359 16.266 -11.25 1 98.69 81 ARG A C 1
ATOM 612 O O . ARG A 1 81 ? -3.285 17.078 -11.344 1 98.69 81 ARG A O 1
ATOM 619 N N . GLU A 1 82 ? -2.205 15.266 -12.016 1 98.38 82 GLU A N 1
ATOM 620 C CA . GLU A 1 82 ? -3.109 15.023 -13.133 1 98.38 82 GLU A CA 1
ATOM 621 C C . GLU A 1 82 ? -4.539 14.797 -12.656 1 98.38 82 GLU A C 1
ATOM 623 O O . GLU A 1 82 ? -5.492 15.273 -13.281 1 98.38 82 GLU A O 1
ATOM 628 N N . LEU A 1 83 ? -4.672 14.125 -11.547 1 98.56 83 LEU A N 1
ATOM 629 C CA . LEU A 1 83 ? -5.992 13.773 -11.039 1 98.56 83 LEU A CA 1
ATOM 630 C C . LEU A 1 83 ? -6.586 14.922 -10.234 1 98.56 83 LEU A C 1
ATOM 632 O O . LEU A 1 83 ? -7.754 14.867 -9.836 1 98.56 83 LEU A O 1
ATOM 636 N N . GLY A 1 84 ? -5.773 15.898 -9.867 1 98.5 84 GLY A N 1
ATOM 637 C CA . GLY A 1 84 ? -6.281 17.094 -9.219 1 98.5 84 GLY A CA 1
ATOM 638 C C . GLY A 1 84 ? -6.258 17.016 -7.703 1 98.5 84 GLY A C 1
ATOM 639 O O . GLY A 1 84 ? -7.156 17.516 -7.031 1 98.5 84 GLY A O 1
ATOM 640 N N . ALA A 1 85 ? -5.316 16.281 -7.152 1 98.88 85 ALA A N 1
ATOM 641 C CA . ALA A 1 85 ? -5.168 16.281 -5.699 1 98.88 85 ALA A CA 1
ATOM 642 C C . ALA A 1 85 ? -4.906 17.688 -5.164 1 98.88 85 ALA A C 1
ATOM 644 O O . ALA A 1 85 ? -4.219 18.484 -5.809 1 98.88 85 ALA A O 1
ATOM 645 N N . ASP A 1 86 ? -5.398 18 -3.998 1 98.88 86 ASP A N 1
ATOM 646 C CA . ASP A 1 86 ? -5.215 19.312 -3.387 1 98.88 86 ASP A CA 1
ATOM 647 C C . ASP A 1 86 ? -3.814 19.453 -2.793 1 98.88 86 ASP A C 1
ATOM 649 O O . ASP A 1 86 ? -3.283 20.562 -2.691 1 98.88 86 ASP A O 1
ATOM 653 N N . GLY A 1 87 ? -3.266 18.359 -2.42 1 98.94 87 GLY A N 1
ATOM 654 C CA . GLY A 1 87 ? -1.943 18.359 -1.812 1 98.94 87 GLY A CA 1
ATOM 655 C C . GLY A 1 87 ? -1.3 16.984 -1.779 1 98.94 87 GLY A C 1
ATOM 656 O O . GLY A 1 87 ? -1.943 15.977 -2.098 1 98.94 87 GLY A O 1
ATOM 657 N N . ILE A 1 88 ? -0.032 16.969 -1.435 1 98.94 88 ILE A N 1
ATOM 658 C CA . ILE A 1 88 ? 0.721 15.727 -1.24 1 98.94 88 ILE A CA 1
ATOM 659 C C . ILE A 1 88 ? 1.45 15.773 0.101 1 98.94 88 ILE A C 1
ATOM 661 O O . ILE A 1 88 ? 1.701 16.859 0.641 1 98.94 88 ILE A O 1
ATOM 665 N N . VAL A 1 89 ? 1.675 14.648 0.658 1 98.94 89 VAL A N 1
ATOM 666 C CA . VAL A 1 89 ? 2.395 14.445 1.911 1 98.94 89 VAL A CA 1
ATOM 667 C C . VAL A 1 89 ? 3.666 13.641 1.653 1 98.94 89 VAL A C 1
ATOM 669 O O . VAL A 1 89 ? 3.604 12.5 1.187 1 98.94 89 VAL A O 1
ATOM 672 N N . PHE A 1 90 ? 4.77 14.234 1.94 1 98.88 90 PHE A N 1
ATOM 673 C CA . PHE A 1 90 ? 6.051 13.672 1.543 1 98.88 90 PHE A CA 1
ATOM 674 C C . PHE A 1 90 ? 7.117 13.961 2.592 1 98.88 90 PHE A C 1
ATOM 676 O O . PHE A 1 90 ? 7 14.922 3.357 1 98.88 90 PHE A O 1
ATOM 683 N N . GLY A 1 91 ? 8.086 13.141 2.678 1 98.81 91 GLY A N 1
ATOM 684 C CA . GLY A 1 91 ? 9.273 13.352 3.496 1 98.81 91 GLY A CA 1
ATOM 685 C C . GLY A 1 91 ? 10.422 12.438 3.135 1 98.81 91 GLY A C 1
ATOM 686 O O . GLY A 1 91 ? 10.211 11.258 2.838 1 98.81 91 GLY A O 1
ATOM 687 N N . ALA A 1 92 ? 11.609 12.961 3.168 1 98.88 92 ALA A N 1
ATOM 688 C CA . ALA A 1 92 ? 12.805 12.188 2.838 1 98.88 92 ALA A CA 1
ATOM 689 C C . ALA A 1 92 ? 14.016 12.68 3.631 1 98.88 92 ALA A C 1
ATOM 691 O O . ALA A 1 92 ? 14.203 13.891 3.809 1 98.88 92 ALA A O 1
ATOM 692 N N . LEU A 1 93 ? 14.758 11.797 4.082 1 98.88 93 LEU A N 1
ATOM 693 C CA . LEU A 1 93 ? 16 12.086 4.797 1 98.88 93 LEU A CA 1
ATOM 694 C C . LEU A 1 93 ? 17.203 11.484 4.066 1 98.88 93 LEU A C 1
ATOM 696 O O . LEU A 1 93 ? 17.047 10.555 3.277 1 98.88 93 LEU A O 1
ATOM 700 N N . THR A 1 94 ? 18.391 12.023 4.301 1 98.69 94 THR A N 1
ATOM 701 C CA . THR A 1 94 ? 19.641 11.391 3.889 1 98.69 94 THR A CA 1
ATOM 702 C C . THR A 1 94 ? 20.016 10.266 4.848 1 98.69 94 THR A C 1
ATOM 704 O O . THR A 1 94 ? 19.406 10.117 5.91 1 98.69 94 THR A O 1
ATOM 707 N N . SER A 1 95 ? 21.016 9.461 4.461 1 98.12 95 SER A N 1
ATOM 708 C CA . SER A 1 95 ? 21.469 8.375 5.312 1 98.12 95 SER A CA 1
ATOM 709 C C . SER A 1 95 ? 22.031 8.898 6.633 1 98.12 95 SER A C 1
ATOM 711 O O . SER A 1 95 ? 22.109 8.164 7.617 1 98.12 95 SER A O 1
ATOM 713 N N . GLU A 1 96 ? 22.359 10.203 6.73 1 98.12 96 GLU A N 1
ATOM 714 C CA . GLU A 1 96 ? 22.906 10.836 7.934 1 98.12 96 GLU A CA 1
ATOM 715 C C . GLU A 1 96 ? 21.797 11.422 8.797 1 98.12 96 GLU A C 1
ATOM 717 O O . GLU A 1 96 ? 22.062 12.039 9.828 1 98.12 96 GLU A O 1
ATOM 722 N N . GLY A 1 97 ? 20.562 11.289 8.336 1 98.19 97 GLY A N 1
ATOM 723 C CA . GLY A 1 97 ? 19.438 11.742 9.133 1 98.19 97 GLY A CA 1
ATOM 724 C C . GLY A 1 97 ? 19.109 13.211 8.922 1 98.19 97 GLY A C 1
ATOM 725 O O . GLY A 1 97 ? 18.516 13.852 9.789 1 98.19 97 GLY A O 1
ATOM 726 N N . ARG A 1 98 ? 19.562 13.773 7.789 1 98.69 98 ARG A N 1
ATOM 727 C CA . ARG A 1 98 ? 19.25 15.156 7.438 1 98.69 98 ARG A CA 1
ATOM 728 C C . ARG A 1 98 ? 18.172 15.219 6.352 1 98.69 98 ARG A C 1
ATOM 730 O O . ARG A 1 98 ? 17.906 14.211 5.695 1 98.69 98 ARG A O 1
ATOM 737 N N . ILE A 1 99 ? 17.609 16.391 6.215 1 98.88 99 ILE A N 1
ATOM 738 C CA . ILE A 1 99 ? 16.641 16.562 5.133 1 98.88 99 ILE A CA 1
ATOM 739 C C . ILE A 1 99 ? 17.312 16.25 3.793 1 98.88 99 ILE A C 1
ATOM 741 O O . ILE A 1 99 ? 18.406 16.734 3.521 1 98.88 99 ILE A O 1
ATOM 745 N N . ASP A 1 100 ? 16.734 15.43 2.971 1 98.88 100 ASP A N 1
ATOM 746 C CA . ASP A 1 100 ? 17.188 15.234 1.599 1 98.88 100 ASP A CA 1
ATOM 747 C C . ASP A 1 100 ? 16.766 16.391 0.705 1 98.88 100 ASP A C 1
ATOM 749 O O . ASP A 1 100 ? 15.758 16.297 -0.009 1 98.88 100 ASP A O 1
ATOM 753 N N . GLU A 1 101 ? 17.547 17.406 0.734 1 98.88 101 GLU A N 1
ATOM 754 C CA . GLU A 1 101 ? 17.203 18.641 0.042 1 98.88 101 GLU A CA 1
ATOM 755 C C . GLU A 1 101 ? 17.109 18.422 -1.466 1 98.88 101 GLU A C 1
ATOM 757 O O . GLU A 1 101 ? 16.297 19.047 -2.141 1 98.88 101 GLU A O 1
ATOM 762 N N . ALA A 1 102 ? 17.953 17.578 -1.982 1 98.81 102 ALA A N 1
ATOM 763 C CA . ALA A 1 102 ? 17.953 17.328 -3.42 1 98.81 102 ALA A CA 1
ATOM 764 C C . ALA A 1 102 ? 16.625 16.719 -3.869 1 98.81 102 ALA A C 1
ATOM 766 O O . ALA A 1 102 ? 16 17.219 -4.812 1 98.81 102 ALA A O 1
ATOM 767 N N . LEU A 1 103 ? 16.203 15.695 -3.199 1 98.88 103 LEU A N 1
ATOM 768 C CA . LEU A 1 103 ? 14.945 15.062 -3.566 1 98.88 103 LEU A CA 1
ATOM 769 C C . LEU A 1 103 ? 13.766 15.984 -3.283 1 98.88 103 LEU A C 1
ATOM 771 O O . LEU A 1 103 ? 12.812 16.031 -4.062 1 98.88 103 LEU A O 1
ATOM 775 N N . LEU A 1 104 ? 13.828 16.719 -2.174 1 98.94 104 LEU A N 1
ATOM 776 C CA . LEU A 1 104 ? 12.797 17.719 -1.878 1 98.94 104 LEU A CA 1
ATOM 777 C C . LEU A 1 104 ? 12.672 18.734 -3.01 1 98.94 104 LEU A C 1
ATOM 779 O O . LEU A 1 104 ? 11.562 19.078 -3.422 1 98.94 104 LEU A O 1
ATOM 783 N N . GLY A 1 105 ? 13.828 19.156 -3.479 1 98.81 105 GLY A N 1
ATOM 784 C CA . GLY A 1 105 ? 13.82 20.078 -4.605 1 98.81 105 GLY A CA 1
ATOM 785 C C . GLY A 1 105 ? 13.125 19.516 -5.828 1 98.81 105 GLY A C 1
ATOM 786 O O . GLY A 1 105 ? 12.352 20.203 -6.488 1 98.81 105 GLY A O 1
ATOM 787 N N . GLU A 1 106 ? 13.383 18.281 -6.152 1 98.88 106 GLU A N 1
ATOM 788 C CA . GLU A 1 106 ? 12.719 17.625 -7.277 1 98.88 106 GLU A CA 1
ATOM 789 C C . GLU A 1 106 ? 11.211 17.531 -7.059 1 98.88 106 GLU A C 1
ATOM 791 O O . GLU A 1 106 ? 10.43 17.766 -7.98 1 98.88 106 GLU A O 1
ATOM 796 N N . VAL A 1 107 ? 10.828 17.219 -5.859 1 98.88 107 VAL A N 1
ATOM 797 C CA . VAL A 1 107 ? 9.414 17.094 -5.512 1 98.88 107 VAL A CA 1
ATOM 798 C C . VAL A 1 107 ? 8.727 18.438 -5.703 1 98.88 107 VAL A C 1
ATOM 800 O O . VAL A 1 107 ? 7.637 18.516 -6.285 1 98.88 107 VAL A O 1
ATOM 803 N N . ILE A 1 108 ? 9.359 19.484 -5.262 1 98.81 108 ILE A N 1
ATOM 804 C CA . ILE A 1 108 ? 8.812 20.844 -5.344 1 98.81 108 ILE A CA 1
ATOM 805 C C . ILE A 1 108 ? 8.633 21.234 -6.809 1 98.81 108 ILE A C 1
ATOM 807 O O . ILE A 1 108 ? 7.602 21.812 -7.18 1 98.81 108 ILE A O 1
ATOM 811 N N . LYS A 1 109 ? 9.555 20.844 -7.605 1 98.31 109 LYS A N 1
ATOM 812 C CA . LYS A 1 109 ? 9.477 21.156 -9.031 1 98.31 109 LYS A CA 1
ATOM 813 C C . LYS A 1 109 ? 8.312 20.406 -9.68 1 98.31 109 LYS A C 1
ATOM 815 O O . LYS A 1 109 ? 7.699 20.906 -10.625 1 98.31 109 LYS A O 1
ATOM 820 N N . HIS A 1 110 ? 7.984 19.281 -9.148 1 98.44 110 HIS A N 1
ATOM 821 C CA . HIS A 1 110 ? 7.043 18.391 -9.82 1 98.44 110 HIS A CA 1
ATOM 822 C C . HIS A 1 110 ? 5.637 18.562 -9.25 1 98.44 110 HIS A C 1
ATOM 824 O O . HIS A 1 110 ? 4.656 18.172 -9.891 1 98.44 110 HIS A O 1
ATOM 830 N N . LYS A 1 111 ? 5.449 19.078 -8.055 1 98.25 111 LYS A N 1
ATOM 831 C CA . LYS A 1 111 ? 4.172 19.047 -7.348 1 98.25 111 LYS A CA 1
ATOM 832 C C . LYS A 1 111 ? 3.188 20.047 -7.945 1 98.25 111 LYS A C 1
ATOM 834 O O . LYS A 1 111 ? 1.986 19.984 -7.672 1 98.25 111 LYS A O 1
ATOM 839 N N . GLY A 1 112 ? 3.713 21.109 -8.727 1 97.44 112 GLY A N 1
ATOM 840 C CA . GLY A 1 112 ? 2.838 22.156 -9.219 1 97.44 112 GLY A CA 1
ATOM 841 C C . GLY A 1 112 ? 2.24 23 -8.117 1 97.44 112 GLY A C 1
ATOM 842 O O . GLY A 1 112 ? 2.961 23.5 -7.246 1 97.44 112 GLY A O 1
ATOM 843 N N . GLU A 1 113 ? 0.965 23.172 -8.094 1 98.12 113 GLU A N 1
ATOM 844 C CA . GLU A 1 113 ? 0.312 24.078 -7.16 1 98.12 113 GLU A CA 1
ATOM 845 C C . GLU A 1 113 ? -0.207 23.328 -5.934 1 98.12 113 GLU A C 1
ATOM 847 O O . GLU A 1 113 ? -0.862 23.922 -5.074 1 98.12 113 GLU A O 1
ATOM 852 N N . MET A 1 114 ? 0.051 22.062 -5.902 1 98.88 114 MET A N 1
ATOM 853 C CA . MET A 1 114 ? -0.437 21.266 -4.781 1 98.88 114 MET A CA 1
ATOM 854 C C . MET A 1 114 ? 0.22 21.703 -3.475 1 98.88 114 MET A C 1
ATOM 856 O O . MET A 1 114 ? 1.412 22.016 -3.447 1 98.88 114 MET A O 1
ATOM 860 N N . VAL A 1 115 ? -0.568 21.656 -2.434 1 98.88 115 VAL A N 1
ATOM 861 C CA . VAL A 1 115 ? -0.039 21.906 -1.096 1 98.88 115 VAL A CA 1
ATOM 862 C C . VAL A 1 115 ? 0.951 20.797 -0.724 1 98.88 115 VAL A C 1
ATOM 864 O O . VAL A 1 115 ? 0.737 19.625 -1.047 1 98.88 115 VAL A O 1
ATOM 867 N N . LEU A 1 116 ? 2.047 21.172 -0.075 1 98.94 116 LEU A N 1
ATOM 868 C CA . LEU A 1 116 ? 3.061 20.203 0.306 1 98.94 116 LEU A CA 1
ATOM 869 C C . LEU A 1 116 ? 3.199 20.125 1.823 1 98.94 116 LEU A C 1
ATOM 871 O O . LEU A 1 116 ? 3.496 21.125 2.475 1 98.94 116 LEU A O 1
ATOM 875 N N . THR A 1 117 ? 2.963 18.969 2.361 1 98.88 117 THR A N 1
ATOM 876 C CA . THR A 1 117 ? 3.236 18.672 3.764 1 98.88 117 THR A CA 1
ATOM 877 C C . THR A 1 117 ? 4.465 17.781 3.898 1 98.88 117 THR A C 1
ATOM 879 O O . THR A 1 117 ? 4.535 16.719 3.285 1 98.88 117 THR A O 1
ATOM 882 N N . PHE A 1 118 ? 5.504 18.266 4.602 1 98.94 118 PHE A N 1
ATOM 883 C CA . PHE A 1 118 ? 6.598 17.375 5.004 1 98.94 118 PHE A CA 1
ATOM 884 C C . PHE A 1 118 ? 6.199 16.547 6.215 1 98.94 118 PHE A C 1
ATOM 886 O O . PHE A 1 118 ? 5.918 17.078 7.285 1 98.94 118 PHE A O 1
ATOM 893 N N . HIS A 1 119 ? 6.195 15.227 6.008 1 98.75 119 HIS A N 1
ATOM 894 C CA . HIS A 1 119 ? 5.555 14.391 7.016 1 98.75 119 HIS A CA 1
ATOM 895 C C . HIS A 1 119 ? 6.535 14.008 8.117 1 98.75 119 HIS A C 1
ATOM 897 O O . HIS A 1 119 ? 7.594 14.625 8.258 1 98.75 119 HIS A O 1
ATOM 903 N N . ARG A 1 120 ? 6.25 13.062 8.87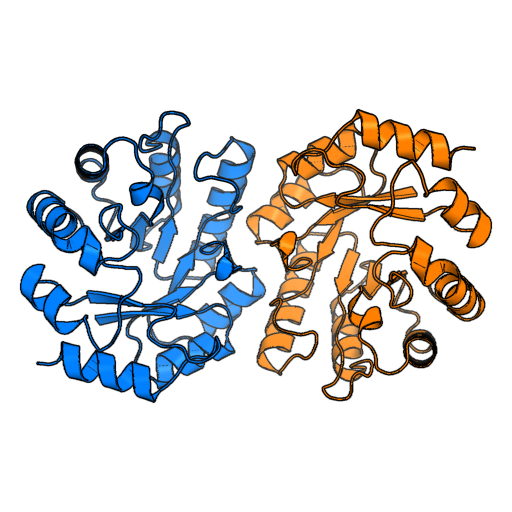5 1 97.94 120 ARG A N 1
ATOM 904 C CA . ARG A 1 120 ? 6.863 12.758 10.164 1 97.94 120 ARG A CA 1
ATOM 905 C C . ARG A 1 120 ? 8.273 12.195 9.984 1 97.94 120 ARG A C 1
ATOM 907 O O . ARG A 1 120 ? 8.969 11.938 10.969 1 97.94 120 ARG A O 1
ATOM 914 N N . ALA A 1 121 ? 8.719 12.031 8.703 1 98.38 121 ALA A N 1
ATOM 915 C CA . ALA A 1 121 ? 10.141 11.742 8.523 1 98.38 121 ALA A CA 1
ATOM 916 C C . ALA A 1 121 ? 11.008 12.695 9.336 1 98.38 121 ALA A C 1
ATOM 918 O O . ALA A 1 121 ? 12.078 12.32 9.812 1 98.38 121 ALA A O 1
ATOM 919 N N . ILE A 1 122 ? 10.555 13.898 9.57 1 98.69 122 ILE A N 1
ATOM 920 C CA . ILE A 1 122 ? 11.312 14.922 10.289 1 98.69 122 ILE A CA 1
ATOM 921 C C . ILE A 1 122 ? 11.57 14.461 11.727 1 98.69 122 ILE A C 1
ATOM 923 O O . ILE A 1 122 ? 12.57 14.836 12.336 1 98.69 122 ILE A O 1
ATOM 927 N N . ASP A 1 123 ? 10.664 13.672 12.281 1 98.25 123 ASP A N 1
ATOM 928 C CA . ASP A 1 123 ? 10.797 13.18 13.656 1 98.25 123 ASP A CA 1
ATOM 929 C C . ASP A 1 123 ? 11.992 12.242 13.789 1 98.25 123 ASP A C 1
ATOM 931 O O . ASP A 1 123 ? 12.453 11.969 14.906 1 98.25 123 ASP A O 1
ATOM 935 N N . ASP A 1 124 ? 12.5 11.703 12.672 1 97.44 124 ASP A N 1
ATOM 936 C CA . ASP A 1 124 ? 13.648 10.805 12.656 1 97.44 124 ASP A CA 1
ATOM 937 C C . ASP A 1 124 ? 14.938 11.555 12.328 1 97.44 124 ASP A C 1
ATOM 939 O O . ASP A 1 124 ? 16.016 10.953 12.297 1 97.44 124 ASP A O 1
ATOM 943 N N . ALA A 1 125 ? 14.852 12.836 12.078 1 98.25 125 ALA A N 1
ATOM 944 C CA . ALA A 1 125 ? 16.031 13.633 11.758 1 98.25 125 ALA A CA 1
ATOM 945 C C . ALA A 1 125 ? 17 13.664 12.93 1 98.25 125 ALA A C 1
ATOM 947 O O . ALA A 1 125 ? 16.594 13.625 14.094 1 98.25 125 ALA A O 1
ATOM 948 N N . VAL A 1 126 ? 18.25 13.766 12.664 1 98 126 VAL A N 1
ATOM 949 C CA . VAL A 1 126 ? 19.297 13.773 13.688 1 98 126 VAL A CA 1
ATOM 950 C C . VAL A 1 126 ? 19.141 15 14.578 1 98 126 VAL A C 1
ATOM 952 O O . VAL A 1 126 ? 19.422 14.953 15.773 1 98 126 VAL A O 1
ATOM 955 N N . ASP A 1 127 ? 18.688 16.109 14.039 1 97.88 127 ASP A N 1
ATOM 956 C CA . ASP A 1 127 ? 18.375 17.359 14.734 1 97.88 127 ASP A CA 1
ATOM 957 C C . ASP A 1 127 ? 17.109 18 14.18 1 97.88 127 ASP A C 1
ATOM 959 O O . ASP A 1 127 ? 17.125 18.578 13.094 1 97.88 127 ASP A O 1
ATOM 963 N N . LEU A 1 128 ? 16.109 17.969 14.992 1 97.69 128 LEU A N 1
ATOM 964 C CA . LEU A 1 128 ? 14.789 18.391 14.562 1 97.69 128 LEU A CA 1
ATOM 965 C C . LEU A 1 128 ? 14.758 19.891 14.273 1 97.69 128 LEU A C 1
ATOM 967 O O . LEU A 1 128 ? 14.172 20.328 13.281 1 97.69 128 LEU A O 1
ATOM 971 N N . MET A 1 129 ? 15.352 20.672 15.102 1 97.81 129 MET A N 1
ATOM 972 C CA . MET A 1 129 ? 15.344 22.125 14.93 1 97.81 129 MET A CA 1
ATOM 973 C C . MET A 1 129 ? 16.156 22.531 13.711 1 97.81 129 MET A C 1
ATOM 975 O O . MET A 1 129 ? 15.773 23.453 12.977 1 97.81 129 MET A O 1
ATOM 979 N N . ASP A 1 130 ? 17.25 21.828 13.539 1 98.06 130 ASP A N 1
ATOM 980 C CA . ASP A 1 130 ? 18.031 22.062 12.328 1 98.06 130 ASP A CA 1
ATOM 981 C C . ASP A 1 130 ? 17.219 21.719 11.078 1 98.06 130 ASP A C 1
ATOM 983 O O . ASP A 1 130 ? 17.297 22.438 10.07 1 98.06 130 ASP A O 1
ATOM 987 N N . ALA A 1 131 ? 16.5 20.641 11.148 1 98.62 131 ALA A N 1
ATOM 988 C CA . ALA A 1 131 ? 15.641 20.25 10.031 1 98.62 131 ALA A CA 1
ATOM 989 C C . ALA A 1 131 ? 14.625 21.344 9.703 1 98.62 131 ALA A C 1
ATOM 991 O O . ALA A 1 131 ? 14.406 21.656 8.531 1 98.62 131 ALA A O 1
ATOM 992 N N . ILE A 1 132 ? 14.055 21.984 10.695 1 98.56 132 ILE A N 1
ATOM 993 C CA . ILE A 1 132 ? 13.102 23.062 10.5 1 98.56 132 ILE A CA 1
ATOM 994 C C . ILE A 1 132 ? 13.797 24.25 9.844 1 98.56 132 ILE A C 1
ATOM 996 O O . ILE A 1 132 ? 13.258 24.875 8.922 1 98.56 132 ILE A O 1
ATOM 1000 N N . THR A 1 133 ? 14.969 24.531 10.336 1 98.25 133 THR A N 1
ATOM 1001 C CA . THR A 1 133 ? 15.742 25.625 9.766 1 98.25 133 THR A CA 1
ATOM 1002 C C . THR A 1 133 ? 15.992 25.391 8.273 1 98.25 133 THR A C 1
ATOM 1004 O O . THR A 1 133 ? 15.828 26.312 7.461 1 98.25 133 THR A O 1
ATOM 1007 N N . VAL A 1 134 ? 16.328 24.188 7.906 1 98.69 134 VAL A N 1
ATOM 1008 C CA . VAL A 1 134 ? 16.562 23.828 6.512 1 98.69 134 VAL A CA 1
ATOM 1009 C C . VAL A 1 134 ? 15.266 23.984 5.715 1 98.69 134 VAL A C 1
ATOM 1011 O O . VAL A 1 134 ? 15.273 24.562 4.625 1 98.69 134 VAL A O 1
ATOM 1014 N N . LEU A 1 135 ? 14.148 23.516 6.25 1 98.81 135 LEU A N 1
ATOM 1015 C CA . LEU A 1 135 ? 12.867 23.562 5.543 1 98.81 135 LEU A CA 1
ATOM 1016 C C . LEU A 1 135 ? 12.406 25 5.355 1 98.81 135 LEU A C 1
ATOM 1018 O O . LEU A 1 135 ? 11.656 25.297 4.422 1 98.81 135 LEU A O 1
ATOM 1022 N N . ASN A 1 136 ? 12.844 25.953 6.215 1 98.69 136 ASN A N 1
ATOM 1023 C CA . ASN A 1 136 ? 12.555 27.375 6.043 1 98.69 136 ASN A CA 1
ATOM 1024 C C . ASN A 1 136 ? 13.086 27.891 4.711 1 98.69 136 ASN A C 1
ATOM 1026 O O . ASN A 1 136 ? 12.586 28.891 4.188 1 98.69 136 ASN A O 1
ATOM 1030 N N . ASP A 1 137 ? 14.086 27.234 4.211 1 98.5 137 ASP A N 1
ATOM 1031 C CA . ASP A 1 137 ? 14.688 27.656 2.947 1 98.5 137 ASP A CA 1
ATOM 1032 C C . ASP A 1 137 ? 13.828 27.219 1.764 1 98.5 137 ASP A C 1
ATOM 1034 O O . ASP A 1 137 ? 14.125 27.547 0.616 1 98.5 137 ASP A O 1
ATOM 1038 N N . PHE A 1 138 ? 12.773 26.5 1.993 1 98.69 138 PHE A N 1
ATOM 1039 C CA . PHE A 1 138 ? 11.852 26.031 0.97 1 98.69 138 PHE A CA 1
ATOM 1040 C C . PHE A 1 138 ? 10.445 26.547 1.234 1 98.69 138 PHE A C 1
ATOM 1042 O O . PHE A 1 138 ? 9.594 25.812 1.75 1 98.69 138 PHE A O 1
ATOM 1049 N N . PRO A 1 139 ? 10.164 27.719 0.811 1 98.25 139 PRO A N 1
ATOM 1050 C CA . PRO A 1 139 ? 8.852 28.312 1.084 1 98.25 139 PRO A CA 1
ATOM 1051 C C . PRO A 1 139 ? 7.707 27.516 0.464 1 98.25 139 PRO A C 1
ATOM 1053 O O . PRO A 1 139 ? 6.543 27.719 0.811 1 98.25 139 PRO A O 1
ATOM 1056 N N . GLU A 1 140 ? 8.055 26.609 -0.442 1 98.69 140 GLU A N 1
ATOM 1057 C CA . GLU A 1 140 ? 7.051 25.781 -1.102 1 98.69 140 GLU A CA 1
ATOM 1058 C C . GLU A 1 140 ? 6.531 24.688 -0.164 1 98.69 140 GLU A C 1
ATOM 1060 O O . GLU A 1 140 ? 5.531 24.047 -0.457 1 98.69 140 GLU A O 1
ATOM 1065 N N . VAL A 1 141 ? 7.188 24.484 0.974 1 98.81 141 VAL A N 1
ATOM 1066 C CA . VAL A 1 141 ? 6.676 23.578 2.004 1 98.81 141 VAL A CA 1
ATOM 1067 C C . VAL A 1 141 ? 5.641 24.312 2.857 1 98.81 141 VAL A C 1
ATOM 1069 O O . VAL A 1 141 ? 5.977 25.25 3.588 1 98.81 141 VAL A O 1
ATOM 1072 N N . ASP A 1 142 ? 4.441 23.844 2.85 1 98.62 142 ASP A N 1
ATOM 1073 C CA . ASP A 1 142 ? 3.34 24.547 3.49 1 98.62 142 ASP A CA 1
ATOM 1074 C C . ASP A 1 142 ? 3.168 24.109 4.941 1 98.62 142 ASP A C 1
ATOM 1076 O O . ASP A 1 142 ? 2.814 24.906 5.805 1 98.62 142 ASP A O 1
ATOM 1080 N N . HIS A 1 143 ? 3.355 22.812 5.16 1 98.31 143 HIS A N 1
ATOM 1081 C CA . HIS A 1 143 ? 3.145 22.234 6.48 1 98.31 143 HIS A CA 1
ATOM 1082 C C . HIS A 1 143 ? 4.266 21.266 6.844 1 98.31 143 HIS A C 1
ATOM 1084 O O . HIS A 1 143 ? 4.863 20.641 5.961 1 98.31 143 HIS A O 1
ATOM 1090 N N . VAL A 1 144 ? 4.512 21.156 8.078 1 98.5 144 VAL A N 1
ATOM 1091 C CA . VAL A 1 144 ? 5.32 20.094 8.641 1 98.5 144 VAL A CA 1
ATOM 1092 C C . VAL A 1 144 ? 4.5 19.297 9.656 1 98.5 144 VAL A C 1
ATOM 1094 O O . VAL A 1 144 ? 4.066 19.844 10.672 1 98.5 144 VAL A O 1
ATOM 1097 N N . LEU A 1 145 ? 4.199 18.094 9.352 1 98.5 145 LEU A N 1
ATOM 1098 C CA . LEU A 1 145 ? 3.527 17.188 10.266 1 98.5 145 LEU A CA 1
ATOM 1099 C C . LEU A 1 145 ? 4.523 16.547 11.234 1 98.5 145 LEU A C 1
ATOM 1101 O O . LEU A 1 145 ? 5.492 15.922 10.805 1 98.5 145 LEU A O 1
ATOM 1105 N N . THR A 1 146 ? 4.32 16.688 12.578 1 98.19 146 THR A N 1
ATOM 1106 C CA . THR A 1 146 ? 5.348 16.25 13.523 1 98.19 146 THR A CA 1
ATOM 1107 C C . THR A 1 146 ? 4.754 16.078 14.914 1 98.19 146 THR A C 1
ATOM 1109 O O . THR A 1 146 ? 3.74 16.688 15.25 1 98.19 146 THR A O 1
ATOM 1112 N N . SER A 1 147 ? 5.359 15.227 15.633 1 97.62 147 SER A N 1
ATOM 1113 C CA . SER A 1 147 ? 5.047 15.055 17.047 1 97.62 147 SER A CA 1
ATOM 1114 C C . SER A 1 147 ? 6.109 15.703 17.938 1 97.62 147 SER A C 1
ATOM 1116 O O . SER A 1 147 ? 6.164 15.445 19.141 1 97.62 147 SER A O 1
ATOM 1118 N N . GLY A 1 148 ? 7.043 16.422 17.234 1 97.5 148 GLY A N 1
ATOM 1119 C CA . GLY A 1 148 ? 8.164 17 17.969 1 97.5 148 GLY A CA 1
ATOM 1120 C C . GLY A 1 148 ? 9.234 15.977 18.297 1 97.5 148 GLY A C 1
ATOM 1121 O O . GLY A 1 148 ? 9.977 16.141 19.266 1 97.5 148 GLY A O 1
ATOM 1122 N N . GLY A 1 149 ? 9.258 14.891 17.641 1 97.25 149 GLY A N 1
ATOM 1123 C CA . GLY A 1 149 ? 10.266 13.859 17.828 1 97.25 149 GLY A CA 1
ATOM 1124 C C . GLY A 1 149 ? 9.938 12.898 18.953 1 97.25 149 GLY A C 1
ATOM 1125 O O . GLY A 1 149 ? 10.789 12.109 19.359 1 97.25 149 GLY A O 1
ATOM 1126 N N . GLN A 1 150 ? 8.734 13.008 19.453 1 97.19 150 GLN A N 1
ATOM 1127 C CA . GLN A 1 150 ? 8.305 12.141 20.547 1 97.19 150 GLN A CA 1
ATOM 1128 C C . GLN A 1 150 ? 7.203 11.188 20.094 1 97.19 150 GLN A C 1
ATOM 1130 O O . GLN A 1 150 ? 6.742 11.273 18.953 1 97.19 150 GLN A O 1
ATOM 1135 N N . ALA A 1 151 ? 6.805 10.273 20.922 1 96.25 151 ALA A N 1
ATOM 1136 C CA . ALA A 1 151 ? 5.805 9.266 20.562 1 96.25 151 ALA A CA 1
ATOM 1137 C C . ALA A 1 151 ? 4.445 9.914 20.312 1 96.25 151 ALA A C 1
ATOM 1139 O O . ALA A 1 151 ? 3.701 9.484 19.422 1 96.25 151 ALA A O 1
ATOM 1140 N N . THR A 1 152 ? 4.156 10.977 21.078 1 97.12 152 THR A N 1
ATOM 1141 C CA . THR A 1 152 ? 2.908 11.711 20.906 1 97.12 152 THR A CA 1
ATOM 1142 C C . THR A 1 152 ? 3.17 13.219 20.844 1 97.12 152 THR A C 1
ATOM 1144 O O . THR A 1 152 ? 4.203 13.695 21.328 1 97.12 152 THR A O 1
ATOM 1147 N N . ALA A 1 153 ? 2.211 13.906 20.219 1 96.94 153 ALA A N 1
ATOM 1148 C CA . ALA A 1 153 ? 2.303 15.359 20.141 1 96.94 153 ALA A CA 1
ATOM 1149 C C . ALA A 1 153 ? 2.355 15.977 21.547 1 96.94 153 ALA A C 1
ATOM 1151 O O . ALA A 1 153 ? 3.1 16.938 21.781 1 96.94 153 ALA A O 1
ATOM 1152 N N . LEU A 1 154 ? 1.582 15.414 22.469 1 96.31 154 LEU A N 1
ATOM 1153 C CA . LEU A 1 154 ? 1.548 15.961 23.828 1 96.31 154 LEU A CA 1
ATOM 1154 C C . LEU A 1 154 ? 2.906 15.82 24.5 1 96.31 154 LEU A C 1
ATOM 1156 O O . LEU A 1 154 ? 3.391 16.766 25.125 1 96.31 154 LEU A O 1
ATOM 1160 N N . GLU A 1 155 ? 3.557 14.688 24.344 1 97.44 155 GLU A N 1
ATOM 1161 C CA . GLU A 1 155 ? 4.883 14.461 24.906 1 97.44 155 GLU A CA 1
ATOM 1162 C C . GLU A 1 155 ? 5.922 15.375 24.266 1 97.44 155 GLU A C 1
ATOM 1164 O O . GLU A 1 155 ? 6.938 15.695 24.875 1 97.44 155 GLU A O 1
ATOM 1169 N N . GLY A 1 156 ? 5.688 15.766 23.031 1 97.5 156 GLY A N 1
ATOM 1170 C CA . GLY A 1 156 ? 6.629 16.609 22.312 1 97.5 156 GLY A CA 1
ATOM 1171 C C . GLY A 1 156 ? 6.238 18.078 22.312 1 97.5 156 GLY A C 1
ATOM 1172 O O . GLY A 1 156 ? 6.734 18.859 21.5 1 97.5 156 GLY A O 1
ATOM 1173 N N . ILE A 1 157 ? 5.379 18.453 23.188 1 97 157 ILE A N 1
ATOM 1174 C CA . ILE A 1 157 ? 4.703 19.75 23.109 1 97 157 ILE A CA 1
ATOM 1175 C C . ILE A 1 157 ? 5.723 20.875 23.234 1 97 157 ILE A C 1
ATOM 1177 O O . ILE A 1 157 ? 5.586 21.922 22.594 1 97 157 ILE A O 1
ATOM 1181 N N . ASP A 1 158 ? 6.742 20.75 24.094 1 97.31 158 ASP A N 1
ATOM 1182 C CA . ASP A 1 158 ? 7.75 21.797 24.266 1 97.31 158 ASP A CA 1
ATOM 1183 C C . ASP A 1 158 ? 8.539 22 22.969 1 97.31 158 ASP A C 1
ATOM 1185 O O . ASP A 1 158 ? 8.773 23.141 22.547 1 97.31 158 ASP A O 1
ATOM 1189 N N . ARG A 1 159 ? 8.922 20.922 22.375 1 97.38 159 ARG A N 1
ATOM 1190 C CA . ARG A 1 159 ? 9.648 21.016 21.109 1 97.38 159 ARG A CA 1
ATOM 1191 C C . ARG A 1 159 ? 8.75 21.562 20 1 97.38 159 ARG A C 1
ATOM 1193 O O . ARG A 1 159 ? 9.203 22.359 19.172 1 97.38 159 ARG A O 1
ATOM 1200 N N . LEU A 1 160 ? 7.535 21.109 19.984 1 97.5 160 LEU A N 1
ATOM 1201 C CA . LEU A 1 160 ? 6.578 21.625 19.016 1 97.5 160 LEU A CA 1
ATOM 1202 C C . LEU A 1 160 ? 6.441 23.141 19.141 1 97.5 160 LEU A C 1
ATOM 1204 O O . LEU A 1 160 ? 6.398 23.844 18.141 1 97.5 160 LEU A O 1
ATOM 1208 N N . SER A 1 161 ? 6.367 23.594 20.359 1 96.69 161 SER A N 1
ATOM 1209 C CA . SER A 1 161 ? 6.281 25.031 20.609 1 96.69 161 SER A CA 1
ATOM 1210 C C . SER A 1 161 ? 7.512 25.75 20.078 1 96.69 161 SER A C 1
ATOM 1212 O O . SER A 1 161 ? 7.391 26.812 19.438 1 96.69 161 SER A O 1
ATOM 1214 N N . ALA A 1 162 ? 8.656 25.203 20.359 1 97.06 162 ALA A N 1
ATOM 1215 C CA . ALA A 1 162 ? 9.906 25.797 19.859 1 97.06 162 ALA A CA 1
ATOM 1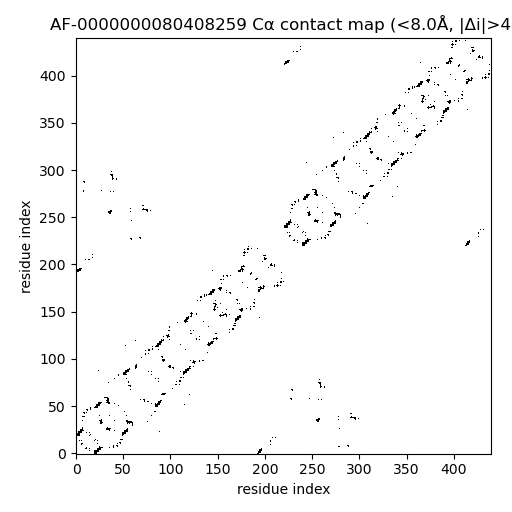216 C C . ALA A 1 162 ? 9.922 25.828 18.344 1 97.06 162 ALA A C 1
ATOM 1218 O O . ALA A 1 162 ? 10.352 26.828 17.734 1 97.06 162 ALA A O 1
ATOM 1219 N N . MET A 1 163 ? 9.516 24.766 17.672 1 97 163 MET A N 1
ATOM 1220 C CA . MET A 1 163 ? 9.445 24.688 16.219 1 97 163 MET A CA 1
ATOM 1221 C C . MET A 1 163 ? 8.508 25.75 15.656 1 97 163 MET A C 1
ATOM 1223 O O . MET A 1 163 ? 8.836 26.406 14.664 1 97 163 MET A O 1
ATOM 1227 N N . HIS A 1 164 ? 7.418 25.875 16.297 1 94.88 164 HIS A N 1
ATOM 1228 C CA . HIS A 1 164 ? 6.41 26.828 15.859 1 94.88 164 HIS A CA 1
ATOM 1229 C C . HIS A 1 164 ? 6.973 28.25 15.852 1 94.88 164 HIS A C 1
ATOM 1231 O O . HIS A 1 164 ? 6.648 29.047 14.961 1 94.88 164 HIS A O 1
ATOM 1237 N N . GLU A 1 165 ? 7.801 28.562 16.766 1 95.25 165 GLU A N 1
ATOM 1238 C CA . GLU A 1 165 ? 8.367 29.891 16.922 1 95.25 165 GLU A CA 1
ATOM 1239 C C . GLU A 1 165 ? 9.305 30.219 15.758 1 95.25 165 GLU A C 1
ATOM 1241 O O . GLU A 1 165 ? 9.43 31.391 15.367 1 95.25 165 GLU A O 1
ATOM 1246 N N . VAL A 1 166 ? 9.914 29.234 15.227 1 96.62 166 VAL A N 1
ATOM 1247 C CA . VAL A 1 166 ? 10.984 29.531 14.273 1 96.62 166 VAL A CA 1
ATOM 1248 C C . VAL A 1 166 ? 10.555 29.125 12.867 1 96.62 166 VAL A C 1
ATOM 1250 O O . VAL A 1 166 ? 11.156 29.547 11.875 1 96.62 166 VAL A O 1
ATOM 1253 N N . ALA A 1 167 ? 9.586 28.281 12.703 1 97.31 167 ALA A N 1
ATOM 1254 C CA . ALA A 1 167 ? 9.172 27.734 11.406 1 97.31 167 ALA A CA 1
ATOM 1255 C C . ALA A 1 167 ? 8.477 28.812 10.57 1 97.31 167 ALA A C 1
ATOM 1257 O O . ALA A 1 167 ? 7.695 29.609 11.086 1 97.31 167 ALA A O 1
ATOM 1258 N N . GLU A 1 168 ? 8.734 28.781 9.297 1 97.44 168 GLU A N 1
ATOM 1259 C CA . GLU A 1 168 ? 8.055 29.688 8.375 1 97.44 168 GLU A CA 1
ATOM 1260 C C . GLU A 1 168 ? 6.832 29 7.754 1 97.44 168 GLU A C 1
ATOM 1262 O O . GLU A 1 168 ? 5.992 29.672 7.141 1 97.44 168 GLU A O 1
ATOM 1267 N N . MET A 1 169 ? 6.734 27.734 7.816 1 97.31 169 MET A N 1
ATOM 1268 C CA . MET A 1 169 ? 5.566 26.969 7.395 1 97.31 169 MET A CA 1
ATOM 1269 C C . MET A 1 169 ? 4.699 26.594 8.594 1 97.31 169 MET A C 1
ATOM 1271 O O . MET A 1 169 ? 5.086 26.812 9.742 1 97.31 169 MET A O 1
ATOM 1275 N N . ASN A 1 170 ? 3.555 26.062 8.359 1 96.62 170 ASN A N 1
ATOM 1276 C CA . ASN A 1 170 ? 2.648 25.656 9.438 1 96.62 170 ASN A CA 1
ATOM 1277 C C . ASN A 1 170 ? 3.09 24.359 10.094 1 96.62 170 ASN A C 1
ATOM 1279 O O . ASN A 1 170 ? 3.389 23.375 9.398 1 96.62 170 ASN A O 1
ATOM 1283 N N . ILE A 1 171 ? 3.174 24.391 11.367 1 96.75 171 ILE A N 1
ATOM 1284 C CA . ILE A 1 171 ? 3.41 23.156 12.109 1 96.75 171 ILE A CA 1
ATOM 1285 C C . ILE A 1 171 ? 2.082 22.438 12.367 1 96.75 171 ILE A C 1
ATOM 1287 O O . ILE A 1 171 ? 1.161 23.031 12.945 1 96.75 171 ILE A O 1
ATOM 1291 N N . LEU A 1 172 ? 1.952 21.297 11.922 1 97.12 172 LEU A N 1
ATOM 1292 C CA . LEU A 1 172 ? 0.769 20.453 12.07 1 97.12 172 LEU A CA 1
ATOM 1293 C C . LEU A 1 172 ? 1.024 19.344 13.078 1 97.12 172 LEU A C 1
ATOM 1295 O O . LEU A 1 172 ? 1.671 18.344 12.75 1 97.12 172 LEU A O 1
ATOM 1299 N N . PRO A 1 173 ? 0.512 19.531 14.344 1 96.75 173 PRO A N 1
ATOM 1300 C CA . PRO A 1 173 ? 0.734 18.469 15.32 1 96.75 173 PRO A CA 1
ATOM 1301 C C . PRO A 1 173 ? -0.001 17.172 14.961 1 96.75 173 PRO A C 1
ATOM 1303 O O . PRO A 1 173 ? -1.167 17.219 14.562 1 96.75 173 PRO A O 1
ATOM 1306 N N . GLY A 1 174 ? 0.705 16.109 15.07 1 95.69 174 GLY A N 1
ATOM 1307 C CA . GLY A 1 174 ? 0.141 14.789 14.852 1 95.69 174 GLY A CA 1
ATOM 1308 C C . GLY A 1 174 ? 0.669 13.75 15.82 1 95.69 174 GLY A C 1
ATOM 1309 O O . GLY A 1 174 ? 1.652 13.992 16.516 1 95.69 174 GLY A O 1
ATOM 1310 N N . ALA A 1 175 ? -0.073 12.664 15.945 1 95.75 175 ALA A N 1
ATOM 1311 C CA . ALA A 1 175 ? 0.257 11.5 16.75 1 95.75 175 ALA A CA 1
ATOM 1312 C C . ALA A 1 175 ? -0.409 11.578 18.125 1 95.75 175 ALA A C 1
ATOM 1314 O O . ALA A 1 175 ? -0.075 12.438 18.938 1 95.75 175 ALA A O 1
ATOM 1315 N N . GLY A 1 176 ? -1.302 10.703 18.344 1 96 176 GLY A N 1
ATOM 1316 C CA . GLY A 1 176 ? -1.875 10.492 19.656 1 96 176 GLY A CA 1
ATOM 1317 C C . GLY A 1 176 ? -2.844 11.586 20.062 1 96 176 GLY A C 1
ATOM 1318 O O . GLY A 1 176 ? -3.074 11.797 21.266 1 96 176 GLY A O 1
ATOM 1319 N N . ILE A 1 177 ? -3.385 12.281 19.203 1 97.06 177 ILE A N 1
ATOM 1320 C CA . ILE A 1 177 ? -4.297 13.367 19.531 1 97.06 177 ILE A CA 1
ATOM 1321 C C . ILE A 1 177 ? -5.711 12.82 19.703 1 97.06 177 ILE A C 1
ATOM 1323 O O . ILE A 1 177 ? -6.219 12.102 18.844 1 97.06 177 ILE A O 1
ATOM 1327 N N . THR A 1 178 ? -6.305 13.07 20.781 1 96.62 178 THR A N 1
ATOM 1328 C CA . THR A 1 178 ? -7.648 12.648 21.156 1 96.62 178 THR A CA 1
ATOM 1329 C C . THR A 1 178 ? -8.438 13.82 21.734 1 96.62 178 THR A C 1
ATOM 1331 O O . THR A 1 178 ? -7.91 14.922 21.891 1 96.62 178 THR A O 1
ATOM 1334 N N . ALA A 1 179 ? -9.664 13.516 22.031 1 95.19 179 ALA A N 1
ATOM 1335 C CA . ALA A 1 179 ? -10.508 14.531 22.656 1 95.19 179 ALA A CA 1
ATOM 1336 C C . ALA A 1 179 ? -9.953 14.93 24.016 1 95.19 179 ALA A C 1
ATOM 1338 O O . ALA A 1 179 ? -10.133 16.078 24.469 1 95.19 179 ALA A O 1
ATOM 1339 N N . ASP A 1 180 ? -9.211 14.086 24.656 1 95.94 180 ASP A N 1
ATOM 1340 C CA . ASP A 1 180 ? -8.727 14.297 26.016 1 95.94 180 ASP A CA 1
ATOM 1341 C C . ASP A 1 180 ? -7.555 15.281 26.031 1 95.94 180 ASP A C 1
ATOM 1343 O O . ASP A 1 180 ? -7.289 15.914 27.062 1 95.94 180 ASP A O 1
ATOM 1347 N N . ASN A 1 181 ? -6.859 15.414 24.906 1 95.88 181 ASN A N 1
ATOM 1348 C CA . ASN A 1 181 ? -5.629 16.203 25 1 95.88 181 ASN A CA 1
ATOM 1349 C C . ASN A 1 181 ? -5.613 17.328 23.969 1 95.88 181 ASN A C 1
ATOM 1351 O O . ASN A 1 181 ? -4.75 18.203 24.016 1 95.88 181 ASN A O 1
ATOM 1355 N N . VAL A 1 182 ? -6.566 17.359 23.047 1 96.38 182 VAL A N 1
ATOM 1356 C CA . VAL A 1 182 ? -6.531 18.281 21.922 1 96.38 182 VAL A CA 1
ATOM 1357 C C . VAL A 1 182 ? -6.625 19.719 22.406 1 96.38 182 VAL A C 1
ATOM 1359 O O . VAL A 1 182 ? -5.969 20.609 21.875 1 96.38 182 VAL A O 1
ATOM 1362 N N . ALA A 1 183 ? -7.406 20 23.406 1 94.94 183 ALA A N 1
ATOM 1363 C CA . ALA A 1 183 ? -7.555 21.359 23.922 1 94.94 183 ALA A CA 1
ATOM 1364 C C . ALA A 1 183 ? -6.23 21.891 24.469 1 94.94 183 ALA A C 1
ATOM 1366 O O . ALA A 1 183 ? -5.848 23.031 24.188 1 94.94 183 ALA A O 1
ATOM 1367 N N . GLN A 1 184 ? -5.578 21.047 25.219 1 94.06 184 GLN A N 1
ATOM 1368 C CA . GLN A 1 184 ? -4.281 21.422 25.766 1 94.06 184 GLN A CA 1
ATOM 1369 C C . GLN A 1 184 ? -3.279 21.719 24.656 1 94.06 184 GLN A C 1
ATOM 1371 O O . GLN A 1 184 ? -2.512 22.688 24.734 1 94.06 184 GLN A O 1
ATOM 1376 N N . LEU A 1 185 ? -3.258 20.906 23.641 1 94.31 185 LEU A N 1
ATOM 1377 C CA . LEU A 1 185 ? -2.348 21.078 22.516 1 94.31 185 LEU A CA 1
ATOM 1378 C C . LEU A 1 185 ? -2.611 22.391 21.797 1 94.31 185 LEU A C 1
ATOM 1380 O O . LEU A 1 185 ? -1.684 23.156 21.531 1 94.31 185 LEU A O 1
ATOM 1384 N N . ILE A 1 186 ? -3.873 22.672 21.562 1 93.38 186 ILE A N 1
ATOM 1385 C CA . ILE A 1 186 ? -4.266 23.875 20.828 1 93.38 186 ILE A CA 1
ATOM 1386 C C . ILE A 1 186 ? -3.91 25.125 21.656 1 93.38 186 ILE A C 1
ATOM 1388 O O . ILE A 1 186 ? -3.369 26.094 21.109 1 93.38 186 ILE A O 1
ATOM 1392 N N . ASP A 1 187 ? -4.156 25.078 22.906 1 93.12 187 ASP A N 1
ATOM 1393 C CA . ASP A 1 187 ? -3.896 26.203 23.781 1 93.12 187 ASP A CA 1
ATOM 1394 C C . ASP A 1 187 ? -2.4 26.5 23.891 1 93.12 187 ASP A C 1
ATOM 1396 O O . ASP A 1 187 ? -1.978 27.656 23.797 1 93.12 187 ASP A O 1
ATOM 1400 N N . ARG A 1 188 ? -1.673 25.469 24.016 1 93.25 188 ARG A N 1
ATOM 1401 C CA . ARG A 1 188 ? -0.24 25.625 24.234 1 93.25 188 ARG A CA 1
ATOM 1402 C C . ARG A 1 188 ? 0.481 26.016 22.953 1 93.25 188 ARG A C 1
ATOM 1404 O O . ARG A 1 188 ? 1.454 26.766 22.984 1 93.25 188 ARG A O 1
ATOM 1411 N N . LEU A 1 189 ? 0.092 25.516 21.828 1 92.88 189 LEU A N 1
ATOM 1412 C CA . LEU A 1 189 ? 0.794 25.719 20.562 1 92.88 189 LEU A CA 1
ATOM 1413 C C . LEU A 1 189 ? 0.217 26.906 19.812 1 92.88 189 LEU A C 1
ATOM 1415 O O . LEU A 1 189 ? 0.851 27.438 18.891 1 92.88 189 LEU A O 1
ATOM 1419 N N . GLY A 1 190 ? -0.981 27.281 20.203 1 90.31 190 GLY A N 1
ATOM 1420 C CA . GLY A 1 190 ? -1.642 28.359 19.484 1 90.31 190 GLY A CA 1
ATOM 1421 C C . GLY A 1 190 ? -2.025 27.984 18.062 1 90.31 190 GLY A C 1
ATOM 1422 O O . GLY A 1 190 ? -1.898 28.797 17.141 1 90.31 190 GLY A O 1
ATOM 1423 N N . VAL A 1 191 ? -2.316 26.703 17.906 1 86.75 191 VAL A N 1
ATOM 1424 C CA . VAL A 1 191 ? -2.711 26.234 16.578 1 86.75 191 VAL A CA 1
ATOM 1425 C C . VAL A 1 191 ? -4.188 25.844 16.578 1 86.75 191 VAL A C 1
ATOM 1427 O O . VAL A 1 191 ? -4.766 25.594 17.641 1 86.75 191 VAL A O 1
ATOM 1430 N N . ASP A 1 192 ? -4.793 25.844 15.422 1 87.94 192 ASP A N 1
ATOM 1431 C CA . ASP A 1 192 ? -6.199 25.484 15.289 1 87.94 192 ASP A CA 1
ATOM 1432 C C . ASP A 1 192 ? -6.387 24.359 14.266 1 87.94 192 ASP A C 1
ATOM 1434 O O . ASP A 1 192 ? -7.48 24.188 13.734 1 87.94 192 ASP A O 1
ATOM 1438 N N . PHE A 1 193 ? -5.293 23.688 13.969 1 91.94 193 PHE A N 1
ATOM 1439 C CA . PHE A 1 193 ? -5.281 22.625 12.977 1 91.94 193 PHE A CA 1
ATOM 1440 C C . PHE A 1 193 ? -4.57 21.391 13.523 1 91.94 193 PHE A C 1
ATOM 1442 O O . PHE A 1 193 ? -3.445 21.484 14.016 1 91.94 193 PHE A O 1
ATOM 1449 N N . VAL A 1 194 ? -5.266 20.25 13.562 1 94.19 194 VAL A N 1
ATOM 1450 C CA . VAL A 1 194 ? -4.66 19.047 14.102 1 94.19 194 VAL A CA 1
ATOM 1451 C C . VAL A 1 194 ? -4.812 17.891 13.102 1 94.19 194 VAL A C 1
ATOM 1453 O O . VAL A 1 194 ? -5.719 17.922 12.266 1 94.19 194 VAL A O 1
ATOM 1456 N N . HIS A 1 195 ? -3.945 17 13.188 1 97.69 195 HIS A N 1
ATOM 1457 C CA . HIS A 1 195 ? -3.918 15.789 12.383 1 97.69 195 HIS A CA 1
ATOM 1458 C C . HIS A 1 195 ? -4.242 14.555 13.227 1 97.69 195 HIS A C 1
ATOM 1460 O O . HIS A 1 195 ? -3.525 14.25 14.18 1 97.69 195 HIS A O 1
ATOM 1466 N N . VAL A 1 196 ? -5.332 13.875 12.844 1 97.12 196 VAL A N 1
ATOM 1467 C CA . VAL A 1 196 ? -5.766 12.781 13.711 1 97.12 196 VAL A CA 1
ATOM 1468 C C . VAL A 1 196 ? -5.898 11.5 12.898 1 97.12 196 VAL A C 1
ATOM 1470 O O . VAL A 1 196 ? -6.312 11.531 11.734 1 97.12 196 VAL A O 1
ATOM 1473 N N . GLY A 1 197 ? -5.504 10.391 13.508 1 95.88 197 GLY A N 1
ATOM 1474 C CA . GLY A 1 197 ? -5.652 9.039 12.984 1 95.88 197 GLY A CA 1
ATOM 1475 C C . GLY A 1 197 ? -6.422 8.125 13.914 1 95.88 197 GLY A C 1
ATOM 1476 O O . GLY A 1 197 ? -7.652 8.156 13.953 1 95.88 197 GLY A O 1
ATOM 1477 N N . SER A 1 198 ? -5.695 7.465 14.828 1 93.19 198 SER A N 1
ATOM 1478 C CA . SER A 1 198 ? -6.297 6.5 15.75 1 93.19 198 SER A CA 1
ATOM 1479 C C . SER A 1 198 ? -7.219 7.191 16.75 1 93.19 198 SER A C 1
ATOM 1481 O O . SER A 1 198 ? -8.156 6.574 17.266 1 93.19 198 SER A O 1
ATOM 1483 N N . GLY A 1 199 ? -7.016 8.453 17 1 94.88 199 GLY A N 1
ATOM 1484 C CA . GLY A 1 199 ? -7.777 9.211 17.984 1 94.88 199 GLY A CA 1
ATOM 1485 C C . GLY A 1 199 ? -9.25 9.32 17.641 1 94.88 199 GLY A C 1
ATOM 1486 O O . GLY A 1 199 ? -10.07 9.656 18.484 1 94.88 199 GLY A O 1
ATOM 1487 N N . VAL A 1 200 ? -9.578 9.031 16.391 1 96.69 200 VAL A N 1
ATOM 1488 C CA . VAL A 1 200 ? -10.969 9.117 15.977 1 96.69 200 VAL A CA 1
ATOM 1489 C C . VAL A 1 200 ? -11.461 7.742 15.531 1 96.69 200 VAL A C 1
ATOM 1491 O O . VAL A 1 200 ? -12.391 7.637 14.727 1 96.69 200 VAL A O 1
ATOM 1494 N N . ARG A 1 201 ? -10.797 6.723 15.961 1 96.81 201 ARG A N 1
ATOM 1495 C CA . ARG A 1 201 ? -11.148 5.355 15.602 1 96.81 201 ARG A CA 1
ATOM 1496 C C . ARG A 1 201 ? -11.43 4.512 16.844 1 96.81 201 ARG A C 1
ATOM 1498 O O . ARG A 1 201 ? -10.836 4.742 17.891 1 96.81 201 ARG A O 1
ATOM 1505 N N . THR A 1 202 ? -12.336 3.68 16.766 1 96.75 202 THR A N 1
ATOM 1506 C CA . THR A 1 202 ? -12.594 2.596 17.703 1 96.75 202 THR A CA 1
ATOM 1507 C C . THR A 1 202 ? -12.461 1.239 17.016 1 96.75 202 THR A C 1
ATOM 1509 O O . THR A 1 202 ? -13.141 0.972 16.016 1 96.75 202 THR A O 1
ATOM 1512 N N . GLU A 1 203 ? -11.562 0.384 17.422 1 93.31 203 GLU A N 1
ATOM 1513 C CA . GLU A 1 203 ? -11.289 -0.917 16.828 1 93.31 203 GLU A CA 1
ATOM 1514 C C . GLU A 1 203 ? -11 -0.783 15.328 1 93.31 203 GLU A C 1
ATOM 1516 O O . GLU A 1 203 ? -11.555 -1.52 14.516 1 93.31 203 GLU A O 1
ATOM 1521 N N . GLY A 1 204 ? -10.234 0.266 15.016 1 91.88 204 GLY A N 1
ATOM 1522 C CA . GLY A 1 204 ? -9.75 0.454 13.656 1 91.88 204 GLY A CA 1
ATOM 1523 C C . GLY A 1 204 ? -10.742 1.165 12.758 1 91.88 204 GLY A C 1
ATOM 1524 O O . GLY A 1 204 ? -10.438 1.465 11.602 1 91.88 204 GLY A O 1
ATOM 1525 N N . ARG A 1 205 ? -11.969 1.468 13.266 1 95.06 205 ARG A N 1
ATOM 1526 C CA . ARG A 1 205 ? -13.008 2.102 12.461 1 95.06 205 ARG A CA 1
ATOM 1527 C C . ARG A 1 205 ? -13.266 3.531 12.922 1 95.06 205 ARG A C 1
ATOM 1529 O O . ARG A 1 205 ? -13.242 3.811 14.125 1 95.06 205 ARG A O 1
ATOM 1536 N N . LEU A 1 206 ? -13.539 4.367 11.977 1 97.69 206 LEU A N 1
ATOM 1537 C CA . LEU A 1 206 ? -13.891 5.738 12.32 1 97.69 206 LEU A CA 1
ATOM 1538 C C . LEU A 1 206 ? -15.102 5.777 13.25 1 97.69 206 LEU A C 1
ATOM 1540 O O . LEU A 1 206 ? -16.062 5.023 13.062 1 97.69 206 LEU A O 1
ATOM 1544 N N . ASP A 1 207 ? -15 6.641 14.25 1 97.94 207 ASP A N 1
ATOM 1545 C CA . ASP A 1 207 ? -16 6.734 15.312 1 97.94 207 ASP A CA 1
ATOM 1546 C C . ASP A 1 207 ? -16.578 8.141 15.406 1 97.94 207 ASP A C 1
ATOM 1548 O O . ASP A 1 207 ? -15.883 9.078 15.82 1 97.94 207 ASP A O 1
ATOM 1552 N N . GLU A 1 208 ? -17.828 8.242 15.117 1 97.25 208 GLU A N 1
ATOM 1553 C CA . GLU A 1 208 ? -18.469 9.547 15.062 1 97.25 208 GLU A CA 1
ATOM 1554 C C . GLU A 1 208 ? -18.406 10.25 16.406 1 97.25 208 GLU A C 1
ATOM 1556 O O . GLU A 1 208 ? -18.234 11.477 16.469 1 97.25 208 GLU A O 1
ATOM 1561 N N . HIS A 1 209 ? -18.547 9.492 17.469 1 97.38 209 HIS A N 1
ATOM 1562 C CA . HIS A 1 209 ? -18.531 10.078 18.797 1 97.38 209 HIS A CA 1
ATOM 1563 C C . HIS A 1 209 ? -17.172 10.68 19.125 1 97.38 209 HIS A C 1
ATOM 1565 O O . HIS A 1 209 ? -17.078 11.766 19.703 1 97.38 209 HIS A O 1
ATOM 1571 N N . LYS A 1 210 ? -16.172 9.992 18.75 1 96.81 210 LYS A N 1
ATOM 1572 C CA . LYS A 1 210 ? -14.82 10.5 18.969 1 96.81 210 LYS A CA 1
ATOM 1573 C C . LYS A 1 210 ? -14.555 11.75 18.141 1 96.81 210 LYS A C 1
ATOM 1575 O O . LYS A 1 210 ? -13.922 12.695 18.609 1 96.81 210 LYS A O 1
ATOM 1580 N N . PHE A 1 211 ? -15.078 11.727 16.938 1 95.88 211 PHE A N 1
ATOM 1581 C CA . PHE A 1 211 ? -14.961 12.883 16.078 1 95.88 211 PHE A CA 1
ATOM 1582 C C . PHE A 1 211 ? -15.625 14.102 16.703 1 95.88 211 PHE A C 1
ATOM 1584 O O . PHE A 1 211 ? -15.016 15.172 16.797 1 95.88 211 PHE A O 1
ATOM 1591 N N . LYS A 1 212 ? -16.812 13.945 17.141 1 95.06 212 LYS A N 1
ATOM 1592 C CA . LYS A 1 212 ? -17.594 15.023 17.75 1 95.06 212 LYS A CA 1
ATOM 1593 C C . LYS A 1 212 ? -16.922 15.539 19.016 1 95.06 212 LYS A C 1
ATOM 1595 O O . LYS A 1 212 ? -16.906 16.75 19.266 1 95.06 212 LYS A O 1
ATOM 1600 N N . ALA A 1 213 ? -16.391 14.625 19.734 1 96.38 213 ALA A N 1
ATOM 1601 C CA . ALA A 1 213 ? -15.727 15 20.984 1 96.38 213 ALA A CA 1
ATOM 1602 C C . ALA A 1 213 ? -14.516 15.883 20.703 1 96.38 213 ALA A C 1
ATOM 1604 O O . ALA A 1 213 ? -14.297 16.891 21.391 1 96.38 213 ALA A O 1
ATOM 1605 N N . ILE A 1 214 ? -13.734 15.562 19.719 1 95.88 214 ILE A N 1
ATOM 1606 C CA . ILE A 1 214 ? -12.555 16.344 19.375 1 95.88 214 ILE A CA 1
ATOM 1607 C C . ILE A 1 214 ? -12.984 17.734 18.891 1 95.88 214 ILE A C 1
ATOM 1609 O O . ILE A 1 214 ? -12.422 18.75 19.297 1 95.88 214 ILE A O 1
ATOM 1613 N N . LYS A 1 215 ? -13.992 17.781 18.078 1 93.81 215 LYS A N 1
ATOM 1614 C CA . LYS A 1 215 ? -14.477 19.047 17.547 1 93.81 215 LYS A CA 1
ATOM 1615 C C . LYS A 1 215 ? -14.992 19.969 18.656 1 93.81 215 LYS A C 1
ATOM 1617 O O . LYS A 1 215 ? -14.758 21.172 18.625 1 93.81 215 LYS A O 1
ATOM 1622 N N . GLN A 1 216 ? -15.688 19.359 19.578 1 94.31 216 GLN A N 1
ATOM 1623 C CA . GLN A 1 216 ? -16.188 20.125 20.703 1 94.31 216 GLN A CA 1
ATOM 1624 C C . GLN A 1 216 ? -15.047 20.719 21.531 1 94.31 216 GLN A C 1
ATOM 1626 O O . GLN A 1 216 ? -15.125 21.875 21.969 1 94.31 216 GLN A O 1
ATOM 1631 N N . GLN A 1 217 ? -13.992 19.953 21.703 1 94.06 217 GLN A N 1
ATOM 1632 C CA . GLN A 1 217 ? -12.852 20.406 22.5 1 94.06 217 GLN A CA 1
ATOM 1633 C C . GLN A 1 217 ? -12.055 21.469 21.75 1 94.06 217 GLN A C 1
ATOM 1635 O O . GLN A 1 217 ? -11.438 22.344 22.359 1 94.06 217 GLN A O 1
ATOM 1640 N N . MET A 1 218 ? -12.125 21.406 20.438 1 91.62 218 MET A N 1
ATOM 1641 C CA . MET A 1 218 ? -11.391 22.375 19.625 1 91.62 218 MET A CA 1
ATOM 1642 C C . MET A 1 218 ? -12.125 23.719 19.578 1 91.62 218 MET A C 1
ATOM 1644 O O . MET A 1 218 ? -11.5 24.766 19.391 1 91.62 218 MET A O 1
ATOM 1648 N N . ALA A 1 219 ? -13.484 23.734 19.641 1 83.88 219 ALA A N 1
ATOM 1649 C CA . ALA A 1 219 ? -14.32 24.938 19.547 1 83.88 219 ALA A CA 1
ATOM 1650 C C . ALA A 1 219 ? -14.297 25.703 20.875 1 83.88 219 ALA A C 1
ATOM 1652 O O . ALA A 1 219 ? -14.805 26.828 20.953 1 83.88 219 ALA A O 1
ATOM 1653 N N . ARG A 1 220 ? -13.633 25.312 21.828 1 72.88 220 ARG A N 1
ATOM 1654 C CA . ARG A 1 220 ? -13.664 26 23.125 1 72.88 220 ARG A CA 1
ATOM 1655 C C . ARG A 1 220 ? -12.742 27.219 23.109 1 72.88 220 ARG A C 1
ATOM 1657 O O . ARG A 1 220 ? -11.75 27.25 22.391 1 72.88 220 ARG A O 1
ATOM 1664 N N . MET B 1 1 ? 9.555 -22.984 -13.125 1 92.94 1 MET B N 1
ATOM 1665 C CA 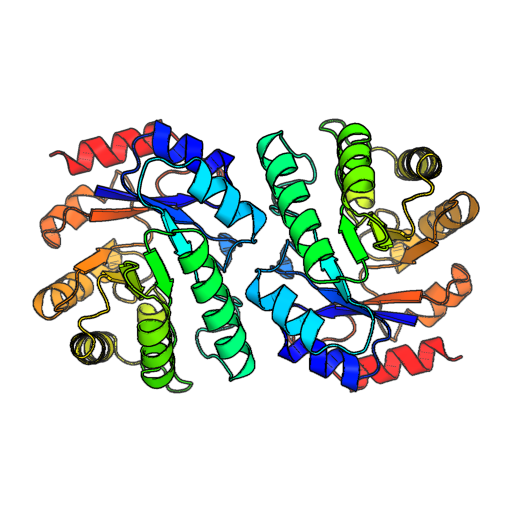. MET B 1 1 ? 9.297 -21.547 -13.109 1 92.94 1 MET B CA 1
ATOM 1666 C C . MET B 1 1 ? 9.172 -21.031 -11.68 1 92.94 1 MET B C 1
ATOM 1668 O O . MET B 1 1 ? 8.617 -21.703 -10.82 1 92.94 1 MET B O 1
ATOM 1672 N N . ILE B 1 2 ? 9.727 -19.875 -11.477 1 95.25 2 ILE B N 1
ATOM 1673 C CA . ILE B 1 2 ? 9.672 -19.281 -10.148 1 95.25 2 ILE B CA 1
ATOM 1674 C C . ILE B 1 2 ? 9.047 -17.891 -10.234 1 95.25 2 ILE B C 1
ATOM 1676 O O . ILE B 1 2 ? 9.5 -17.047 -11.016 1 95.25 2 ILE B O 1
ATOM 1680 N N . GLU B 1 3 ? 8.039 -17.75 -9.57 1 98.06 3 GLU B N 1
ATOM 1681 C CA . GLU B 1 3 ? 7.441 -16.438 -9.367 1 98.06 3 GLU B CA 1
ATOM 1682 C C . GLU B 1 3 ? 7.898 -15.828 -8.047 1 98.06 3 GLU B C 1
ATOM 1684 O O . GLU B 1 3 ? 7.809 -16.469 -6.996 1 98.06 3 GLU B O 1
ATOM 1689 N N . VAL B 1 4 ? 8.344 -14.633 -8.117 1 98.19 4 VAL B N 1
ATOM 1690 C CA . VAL B 1 4 ? 8.914 -14 -6.93 1 98.19 4 VAL B CA 1
ATOM 1691 C C . VAL B 1 4 ? 8.117 -12.75 -6.578 1 98.19 4 VAL B C 1
ATOM 1693 O O . VAL B 1 4 ? 7.781 -11.953 -7.457 1 98.19 4 VAL B O 1
ATOM 1696 N N . ILE B 1 5 ? 7.828 -12.57 -5.293 1 98.56 5 ILE B N 1
ATOM 1697 C CA . ILE B 1 5 ? 7.145 -11.383 -4.793 1 98.56 5 ILE B CA 1
ATOM 1698 C C . ILE B 1 5 ? 8.125 -10.211 -4.727 1 98.56 5 ILE B C 1
ATOM 1700 O O . ILE B 1 5 ? 9.219 -10.344 -4.168 1 98.56 5 ILE B O 1
ATOM 1704 N N . VAL B 1 6 ? 7.77 -9.141 -5.273 1 98.69 6 VAL B N 1
ATOM 1705 C CA . VAL B 1 6 ? 8.578 -7.93 -5.207 1 98.69 6 VAL B CA 1
ATOM 1706 C C . VAL B 1 6 ? 7.699 -6.734 -4.848 1 98.69 6 VAL B C 1
ATOM 1708 O O . VAL B 1 6 ? 6.5 -6.734 -5.125 1 98.69 6 VAL B O 1
ATOM 1711 N N . THR B 1 7 ? 8.328 -5.645 -4.293 1 98.25 7 THR B N 1
ATOM 1712 C CA . THR B 1 7 ? 7.535 -4.531 -3.785 1 98.25 7 THR B CA 1
ATOM 1713 C C . THR B 1 7 ? 8.047 -3.205 -4.34 1 98.25 7 THR B C 1
ATOM 1715 O O . THR B 1 7 ? 7.402 -2.168 -4.18 1 98.25 7 THR B O 1
ATOM 1718 N N . THR B 1 8 ? 9.219 -3.188 -4.969 1 98.12 8 THR B N 1
ATOM 1719 C CA . THR B 1 8 ? 9.828 -1.984 -5.52 1 98.12 8 THR B CA 1
ATOM 1720 C C . THR B 1 8 ? 10.484 -2.279 -6.867 1 98.12 8 THR B C 1
ATOM 1722 O O . THR B 1 8 ? 10.656 -3.441 -7.238 1 98.12 8 THR B O 1
ATOM 1725 N N . LEU B 1 9 ? 10.797 -1.216 -7.547 1 98.31 9 LEU B N 1
ATOM 1726 C CA . LEU B 1 9 ? 11.531 -1.375 -8.797 1 98.31 9 LEU B CA 1
ATOM 1727 C C . LEU B 1 9 ? 12.891 -2.023 -8.547 1 98.31 9 LEU B C 1
ATOM 1729 O O . LEU B 1 9 ? 13.312 -2.902 -9.305 1 98.31 9 LEU B O 1
ATOM 1733 N N . THR B 1 10 ? 13.578 -1.638 -7.473 1 98.06 10 THR B N 1
ATOM 1734 C CA . THR B 1 10 ? 14.875 -2.213 -7.121 1 98.06 10 THR B CA 1
ATOM 1735 C C . THR B 1 10 ? 14.766 -3.725 -6.938 1 98.06 10 THR B C 1
ATOM 1737 O O . THR B 1 10 ? 15.578 -4.48 -7.469 1 98.06 10 THR B O 1
ATOM 1740 N N . GLU B 1 11 ? 13.75 -4.145 -6.262 1 98.06 11 GLU B N 1
ATOM 1741 C CA . GLU B 1 11 ? 13.539 -5.57 -6.039 1 98.06 11 GLU B CA 1
ATOM 1742 C C . GLU B 1 11 ? 13.203 -6.289 -7.344 1 98.06 11 GLU B C 1
ATOM 1744 O O . GLU B 1 11 ? 13.648 -7.422 -7.566 1 98.06 11 GLU B O 1
ATOM 1749 N N . ALA B 1 12 ? 12.391 -5.629 -8.156 1 98.62 12 ALA B N 1
ATOM 1750 C CA . ALA B 1 12 ? 12.023 -6.223 -9.438 1 98.62 12 ALA B CA 1
ATOM 1751 C C . ALA B 1 12 ? 13.266 -6.504 -10.281 1 98.62 12 ALA B C 1
ATOM 1753 O O . ALA B 1 12 ? 13.43 -7.609 -10.805 1 98.62 12 ALA B O 1
ATOM 1754 N N . LYS B 1 13 ? 14.117 -5.531 -10.359 1 98.38 13 LYS B N 1
ATOM 1755 C CA . LYS B 1 13 ? 15.352 -5.672 -11.125 1 98.38 13 LYS B CA 1
ATOM 1756 C C . LYS B 1 13 ? 16.25 -6.75 -10.523 1 98.38 13 LYS B C 1
ATOM 1758 O O . LYS B 1 13 ? 16.828 -7.559 -11.25 1 98.38 13 LYS B O 1
ATOM 1763 N N . THR B 1 14 ? 16.344 -6.762 -9.25 1 98.31 14 THR B N 1
ATOM 1764 C CA . THR B 1 14 ? 17.172 -7.727 -8.539 1 98.31 14 THR B CA 1
ATOM 1765 C C . THR B 1 14 ? 16.656 -9.148 -8.75 1 98.31 14 THR B C 1
ATOM 1767 O O . THR B 1 14 ? 17.422 -10.055 -9.055 1 98.31 14 THR B O 1
ATOM 1770 N N . ALA B 1 15 ? 15.32 -9.328 -8.602 1 98.38 15 ALA B N 1
ATOM 1771 C CA . ALA B 1 15 ? 14.711 -10.641 -8.781 1 98.38 15 ALA B CA 1
ATOM 1772 C C . ALA B 1 15 ? 14.953 -11.172 -10.188 1 98.38 15 ALA B C 1
ATOM 1774 O O . ALA B 1 15 ? 15.258 -12.352 -10.367 1 98.38 15 ALA B O 1
ATOM 1775 N N . GLU B 1 16 ? 14.82 -10.289 -11.156 1 97.75 16 GLU B N 1
ATOM 1776 C CA . GLU B 1 16 ? 15.07 -10.672 -12.539 1 97.75 16 GLU B CA 1
ATOM 1777 C C . GLU B 1 16 ? 16.531 -11.102 -12.742 1 97.75 16 GLU B C 1
ATOM 1779 O O . GLU B 1 16 ? 16.797 -12.125 -13.367 1 97.75 16 GLU B O 1
ATOM 1784 N N . ARG B 1 17 ? 17.406 -10.312 -12.164 1 97.44 17 ARG B N 1
ATOM 1785 C CA . ARG B 1 17 ? 18.828 -10.625 -12.258 1 97.44 17 ARG B CA 1
ATOM 1786 C C . ARG B 1 17 ? 19.141 -11.969 -11.609 1 97.44 17 ARG B C 1
ATOM 1788 O O . ARG B 1 17 ? 20 -12.711 -12.094 1 97.44 17 ARG B O 1
ATOM 1795 N N . PHE B 1 18 ? 18.438 -12.281 -10.531 1 97.5 18 PHE B N 1
ATOM 1796 C CA . PHE B 1 18 ? 18.672 -13.523 -9.797 1 97.5 18 PHE B CA 1
ATOM 1797 C C . PHE B 1 18 ? 18.047 -14.703 -10.516 1 97.5 18 PHE B C 1
ATOM 1799 O O . PHE B 1 18 ? 18.297 -15.859 -10.164 1 97.5 18 PHE B O 1
ATOM 1806 N N . GLY B 1 19 ? 17.156 -14.445 -11.492 1 95.12 19 GLY B N 1
ATOM 1807 C CA . GLY B 1 19 ? 16.656 -15.523 -12.328 1 95.12 19 GLY B CA 1
ATOM 1808 C C . GLY B 1 19 ? 15.18 -15.805 -12.141 1 95.12 19 GLY B C 1
ATOM 1809 O O . GLY B 1 19 ? 14.695 -16.891 -12.477 1 95.12 19 GLY B O 1
ATOM 1810 N N . ALA B 1 20 ? 14.445 -14.875 -11.594 1 97.62 20 ALA B N 1
ATOM 1811 C CA . ALA B 1 20 ? 12.992 -15.031 -11.516 1 97.62 20 ALA B CA 1
ATOM 1812 C C . ALA B 1 20 ? 12.383 -15.18 -12.906 1 97.62 20 ALA B C 1
ATOM 1814 O O . ALA B 1 20 ? 12.836 -14.547 -13.859 1 97.62 20 ALA B O 1
ATOM 1815 N N . ASP B 1 21 ? 11.359 -16.016 -13.055 1 97.69 21 ASP B N 1
ATOM 1816 C CA . ASP B 1 21 ? 10.672 -16.203 -14.328 1 97.69 21 ASP B CA 1
ATOM 1817 C C . ASP B 1 21 ? 9.477 -15.266 -14.461 1 97.69 21 ASP B C 1
ATOM 1819 O O . ASP B 1 21 ? 9.062 -14.93 -15.57 1 97.69 21 ASP B O 1
ATOM 1823 N N . ARG B 1 22 ? 8.922 -14.867 -13.375 1 98.5 22 ARG B N 1
ATOM 1824 C CA . ARG B 1 22 ? 7.77 -13.977 -13.281 1 98.5 22 ARG B CA 1
ATOM 1825 C C . ARG B 1 22 ? 7.766 -13.227 -11.953 1 98.5 22 ARG B C 1
ATOM 1827 O O . ARG B 1 22 ? 8.273 -13.727 -10.953 1 98.5 22 ARG B O 1
ATOM 1834 N N . LEU B 1 23 ? 7.219 -12.062 -11.961 1 98.81 23 LEU B N 1
ATOM 1835 C CA . LEU B 1 23 ? 7.129 -11.258 -10.75 1 98.81 23 LEU B CA 1
ATOM 1836 C C . LEU B 1 23 ? 5.68 -11.102 -10.305 1 98.81 23 LEU B C 1
ATOM 1838 O O . LEU B 1 23 ? 4.789 -10.914 -11.141 1 98.81 23 LEU B O 1
ATOM 1842 N N . GLU B 1 24 ? 5.434 -11.242 -9.078 1 98.88 24 GLU B N 1
ATOM 1843 C CA . GLU B 1 24 ? 4.234 -10.688 -8.461 1 98.88 24 GLU B CA 1
ATOM 1844 C C . GLU B 1 24 ? 4.539 -9.375 -7.742 1 98.88 24 GLU B C 1
ATOM 1846 O O . GLU B 1 24 ? 5.312 -9.359 -6.781 1 98.88 24 GLU B O 1
ATOM 1851 N N . LEU B 1 25 ? 3.975 -8.352 -8.195 1 98.94 25 LEU B N 1
ATOM 1852 C CA . LEU B 1 25 ? 4.215 -7.012 -7.664 1 98.94 25 LEU B CA 1
ATOM 1853 C C . LEU B 1 25 ? 3.139 -6.629 -6.656 1 98.94 25 LEU B C 1
ATOM 1855 O O . LEU B 1 25 ? 1.952 -6.586 -6.992 1 98.94 25 LEU B O 1
ATOM 1859 N N . ILE B 1 26 ? 3.523 -6.363 -5.418 1 98.81 26 ILE B N 1
ATOM 1860 C CA . ILE B 1 26 ? 2.568 -6.016 -4.371 1 98.81 26 ILE B CA 1
ATOM 1861 C C . ILE B 1 26 ? 3.084 -4.812 -3.582 1 98.81 26 ILE B C 1
ATOM 1863 O O . ILE B 1 26 ? 4.23 -4.398 -3.75 1 98.81 26 ILE B O 1
ATOM 1867 N N . ALA B 1 27 ? 2.248 -4.215 -2.84 1 98.38 27 ALA B N 1
ATOM 1868 C CA . ALA B 1 27 ? 2.592 -3.334 -1.726 1 98.38 27 ALA B CA 1
ATOM 1869 C C . ALA B 1 27 ? 2.258 -3.988 -0.388 1 98.38 27 ALA B C 1
ATOM 1871 O O . ALA B 1 27 ? 1.509 -4.969 -0.339 1 98.38 27 ALA B O 1
ATOM 1872 N N . ASP B 1 28 ? 2.852 -3.566 0.736 1 96.94 28 ASP B N 1
ATOM 1873 C CA . ASP B 1 28 ? 2.494 -3.973 2.092 1 96.94 28 ASP B CA 1
ATOM 1874 C C . ASP B 1 28 ? 2.682 -5.477 2.281 1 96.94 28 ASP B C 1
ATOM 1876 O O . ASP B 1 28 ? 1.733 -6.188 2.621 1 96.94 28 ASP B O 1
ATOM 1880 N N . LEU B 1 29 ? 3.893 -5.941 2.09 1 95.19 29 LEU B N 1
ATOM 1881 C CA . LEU B 1 29 ? 4.242 -7.355 2.156 1 95.19 29 LEU B CA 1
ATOM 1882 C C . LEU B 1 29 ? 3.82 -7.957 3.492 1 95.19 29 LEU B C 1
ATOM 1884 O O . LEU B 1 29 ? 3.209 -9.031 3.529 1 95.19 29 LEU B O 1
ATOM 1888 N N . PRO B 1 30 ? 3.982 -7.309 4.641 1 93.62 30 PRO B N 1
ATOM 1889 C CA . PRO B 1 30 ? 3.596 -7.902 5.922 1 93.62 30 PRO B CA 1
ATOM 1890 C C . PRO B 1 30 ? 2.105 -8.219 6 1 93.62 30 PRO B C 1
ATOM 1892 O O . PRO B 1 30 ? 1.708 -9.164 6.688 1 93.62 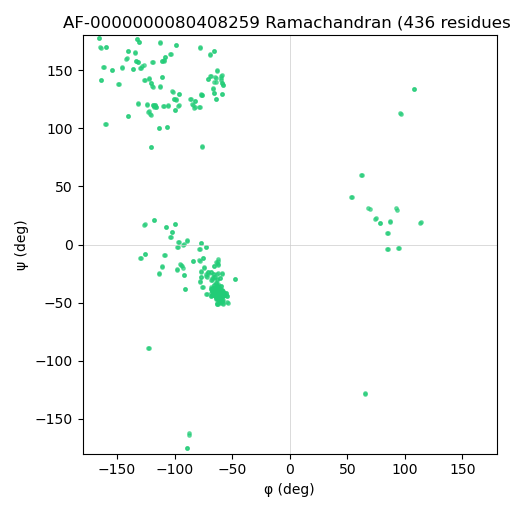30 PRO B O 1
ATOM 1895 N N . ALA B 1 31 ? 1.302 -7.469 5.297 1 95 31 ALA B N 1
ATOM 1896 C CA . ALA B 1 31 ? -0.143 -7.676 5.352 1 95 31 ALA B CA 1
ATOM 1897 C C . ALA B 1 31 ? -0.592 -8.688 4.297 1 95 31 ALA B C 1
ATOM 1899 O O . ALA B 1 31 ? -1.792 -8.883 4.09 1 95 31 ALA B O 1
ATOM 1900 N N . GLY B 1 32 ? 0.329 -9.25 3.568 1 94.81 32 GLY B N 1
ATOM 1901 C CA . GLY B 1 32 ? 0.004 -10.211 2.531 1 94.81 32 GLY B CA 1
ATOM 1902 C C . GLY B 1 32 ? -0.12 -9.586 1.153 1 94.81 32 GLY B C 1
ATOM 1903 O O . GLY B 1 32 ? -0.446 -10.273 0.182 1 94.81 32 GLY B O 1
ATOM 1904 N N . GLY B 1 33 ? 0.022 -8.25 1.091 1 97.94 33 GLY B N 1
ATOM 1905 C CA . GLY B 1 33 ? 0.073 -7.59 -0.205 1 97.94 33 GLY B CA 1
ATOM 1906 C C . GLY B 1 33 ? -1.184 -6.805 -0.526 1 97.94 33 GLY B C 1
ATOM 1907 O O . GLY B 1 33 ? -2.297 -7.285 -0.309 1 97.94 33 GLY B O 1
ATOM 1908 N N . THR B 1 34 ? -1.024 -5.633 -0.987 1 98.75 34 THR B N 1
ATOM 1909 C CA . THR B 1 34 ? -2.076 -4.789 -1.543 1 98.75 34 THR B CA 1
ATOM 1910 C C . THR B 1 34 ? -1.65 -4.207 -2.887 1 98.75 34 THR B C 1
ATOM 1912 O O . THR B 1 34 ? -0.541 -4.469 -3.357 1 98.75 34 THR B O 1
ATOM 1915 N N . THR B 1 35 ? -2.578 -3.521 -3.523 1 98.94 35 THR B N 1
ATOM 1916 C CA . THR B 1 35 ? -2.281 -2.943 -4.828 1 98.94 35 THR B CA 1
ATOM 1917 C C . THR B 1 35 ? -1.187 -1.885 -4.715 1 98.94 35 THR B C 1
ATOM 1919 O O . THR B 1 35 ? -1.29 -0.961 -3.906 1 98.94 35 THR B O 1
ATOM 1922 N N . PRO B 1 36 ? -0.084 -2.002 -5.48 1 98.94 36 PRO B N 1
ATOM 1923 C CA . PRO B 1 36 ? 0.974 -0.988 -5.457 1 98.94 36 PRO B CA 1
ATOM 1924 C C . PRO B 1 36 ? 0.51 0.361 -6.004 1 98.94 36 PRO B C 1
ATOM 1926 O O . PRO B 1 36 ? -0.564 0.451 -6.605 1 98.94 36 PRO B O 1
ATOM 1929 N N . SER B 1 37 ? 1.279 1.367 -5.785 1 98.94 37 SER B N 1
ATOM 1930 C CA . SER B 1 37 ? 0.994 2.693 -6.328 1 98.94 37 SER B CA 1
ATOM 1931 C C . SER B 1 37 ? 1.166 2.721 -7.84 1 98.94 37 SER B C 1
ATOM 1933 O O . SER B 1 37 ? 1.794 1.83 -8.414 1 98.94 37 SER B O 1
ATOM 1935 N N . PHE B 1 38 ? 0.624 3.736 -8.453 1 98.94 38 PHE B N 1
ATOM 1936 C CA . PHE B 1 38 ? 0.777 3.963 -9.883 1 98.94 38 PHE B CA 1
ATOM 1937 C C . PHE B 1 38 ? 2.25 3.982 -10.273 1 98.94 38 PHE B C 1
ATOM 1939 O O . PHE B 1 38 ? 2.654 3.305 -11.227 1 98.94 38 PHE B O 1
ATOM 1946 N N . GLY B 1 39 ? 3.039 4.766 -9.57 1 98.88 39 GLY B N 1
ATOM 1947 C CA . GLY B 1 39 ? 4.449 4.891 -9.898 1 98.88 39 GLY B CA 1
ATOM 1948 C C . GLY B 1 39 ? 5.195 3.572 -9.844 1 98.88 39 GLY B C 1
ATOM 1949 O O . GLY B 1 39 ? 6.035 3.291 -10.695 1 98.88 39 GLY B O 1
ATOM 1950 N N . THR B 1 40 ? 4.922 2.785 -8.82 1 98.94 40 THR B N 1
ATOM 1951 C CA . THR B 1 40 ? 5.566 1.484 -8.688 1 98.94 40 THR B CA 1
ATOM 1952 C C . THR B 1 40 ? 5.191 0.575 -9.852 1 98.94 40 THR B C 1
ATOM 1954 O O . THR B 1 40 ? 6.062 -0.034 -10.477 1 98.94 40 THR B O 1
ATOM 1957 N N . ILE B 1 41 ? 3.881 0.507 -10.195 1 98.94 41 ILE B N 1
ATOM 1958 C CA . ILE B 1 41 ? 3.406 -0.357 -11.266 1 98.94 41 ILE B CA 1
ATOM 1959 C C . ILE B 1 41 ? 4.02 0.085 -12.594 1 98.94 41 ILE B C 1
ATOM 1961 O O . ILE B 1 41 ? 4.613 -0.723 -13.312 1 98.94 41 ILE B O 1
ATOM 1965 N N . ARG B 1 42 ? 3.902 1.32 -12.883 1 98.88 42 ARG B N 1
ATOM 1966 C CA . ARG B 1 42 ? 4.391 1.858 -14.148 1 98.88 42 ARG B CA 1
ATOM 1967 C C . ARG B 1 42 ? 5.883 1.586 -14.32 1 98.88 42 ARG B C 1
ATOM 1969 O O . ARG B 1 42 ? 6.309 1.066 -15.352 1 98.88 42 ARG B O 1
ATOM 1976 N N . ASN B 1 43 ? 6.676 1.941 -13.289 1 98.75 43 ASN B N 1
ATOM 1977 C CA . ASN B 1 43 ? 8.125 1.824 -13.391 1 98.75 43 ASN B CA 1
ATOM 1978 C C . ASN B 1 43 ? 8.562 0.37 -13.539 1 98.75 43 ASN B C 1
ATOM 1980 O O . ASN B 1 43 ? 9.461 0.065 -14.328 1 98.75 43 ASN B O 1
ATOM 1984 N N . VAL B 1 44 ? 7.91 -0.506 -12.797 1 98.88 44 VAL B N 1
ATOM 1985 C CA . VAL B 1 44 ? 8.273 -1.919 -12.875 1 98.88 44 VAL B CA 1
ATOM 1986 C C . VAL B 1 44 ? 7.887 -2.477 -14.242 1 98.88 44 VAL B C 1
ATOM 1988 O O . VAL B 1 44 ? 8.68 -3.17 -14.883 1 98.88 44 VAL B O 1
ATOM 1991 N N . LEU B 1 45 ? 6.699 -2.16 -14.742 1 98.88 45 LEU B N 1
ATOM 1992 C CA . LEU B 1 45 ? 6.246 -2.67 -16.031 1 98.88 45 LEU B CA 1
ATOM 1993 C C . LEU B 1 45 ? 7.137 -2.158 -17.156 1 98.88 45 LEU B C 1
ATOM 1995 O O . LEU B 1 45 ? 7.395 -2.879 -18.125 1 98.88 45 LEU B O 1
ATOM 1999 N N . GLU B 1 46 ? 7.609 -0.948 -17.047 1 98.44 46 GLU B N 1
ATOM 2000 C CA . GLU B 1 46 ? 8.43 -0.334 -18.078 1 98.44 46 GLU B CA 1
ATOM 2001 C C . GLU B 1 46 ? 9.82 -0.96 -18.141 1 98.44 46 GLU B C 1
ATOM 2003 O O . GLU B 1 46 ? 10.453 -0.992 -19.188 1 98.44 46 GLU B O 1
ATOM 2008 N N . GLN B 1 47 ? 10.266 -1.517 -17.031 1 97.94 47 GLN B N 1
ATOM 2009 C CA . GLN B 1 47 ? 11.68 -1.871 -16.969 1 97.94 47 GLN B CA 1
ATOM 2010 C C . GLN B 1 47 ? 11.867 -3.385 -16.906 1 97.94 47 GLN B C 1
ATOM 2012 O O . GLN B 1 47 ? 12.938 -3.898 -17.219 1 97.94 47 GLN B O 1
ATOM 2017 N N . ALA B 1 48 ? 10.852 -4.051 -16.406 1 97.62 48 ALA B N 1
ATOM 2018 C CA . ALA B 1 48 ? 10.945 -5.504 -16.312 1 97.62 48 ALA B CA 1
ATOM 2019 C C . ALA B 1 48 ? 10.93 -6.148 -17.703 1 97.62 48 ALA B C 1
ATOM 2021 O O . ALA B 1 48 ? 10.219 -5.695 -18.594 1 97.62 48 ALA B O 1
ATOM 2022 N N . THR B 1 49 ? 11.648 -7.223 -17.875 1 98 49 THR B N 1
ATOM 2023 C CA . THR B 1 49 ? 11.672 -7.953 -19.141 1 98 49 THR B CA 1
ATOM 2024 C C . THR B 1 49 ? 10.953 -9.289 -19 1 98 49 THR B C 1
ATOM 2026 O O . THR B 1 49 ? 10.773 -10.008 -20 1 98 49 THR B O 1
ATOM 2029 N N . ILE B 1 50 ? 10.586 -9.688 -17.828 1 98.5 50 ILE B N 1
ATOM 2030 C CA . ILE B 1 50 ? 9.805 -10.891 -17.578 1 98.5 50 ILE B CA 1
ATOM 2031 C C . ILE B 1 50 ? 8.391 -10.508 -17.156 1 98.5 50 ILE B C 1
ATOM 2033 O O . ILE B 1 50 ? 8.133 -9.359 -16.797 1 98.5 50 ILE B O 1
ATOM 2037 N N . PRO B 1 51 ? 7.426 -11.438 -17.25 1 98.75 51 PRO B N 1
ATOM 2038 C CA . PRO B 1 51 ? 6.027 -11.109 -16.953 1 98.75 51 PRO B CA 1
ATOM 2039 C C . PRO B 1 51 ? 5.836 -10.586 -15.531 1 98.75 51 PRO B C 1
ATOM 2041 O O . PRO B 1 51 ? 6.461 -11.086 -14.594 1 98.75 51 PRO B O 1
ATOM 2044 N N . VAL B 1 52 ? 5.023 -9.594 -15.383 1 98.94 52 VAL B N 1
ATOM 2045 C CA . VAL B 1 52 ? 4.676 -8.992 -14.094 1 98.94 52 VAL B CA 1
ATOM 2046 C C . VAL B 1 52 ? 3.178 -9.141 -13.844 1 98.94 52 VAL B C 1
ATOM 2048 O O . VAL B 1 52 ? 2.359 -8.711 -14.656 1 98.94 52 VAL B O 1
ATOM 2051 N N . HIS B 1 53 ? 2.824 -9.805 -12.789 1 98.94 53 HIS B N 1
ATOM 2052 C CA . HIS B 1 53 ? 1.459 -9.883 -12.281 1 98.94 53 HIS B CA 1
ATOM 2053 C C . HIS B 1 53 ? 1.252 -8.93 -11.109 1 98.94 53 HIS B C 1
ATOM 2055 O O . HIS B 1 53 ? 1.977 -9 -10.117 1 98.94 53 HIS B O 1
ATOM 2061 N N . VAL B 1 54 ? 0.274 -8.07 -11.172 1 99 54 VAL B N 1
ATOM 2062 C CA . VAL B 1 54 ? 0.085 -7.012 -10.188 1 99 54 VAL B CA 1
ATOM 2063 C C . VAL B 1 54 ? -1.034 -7.391 -9.219 1 99 54 VAL B C 1
ATOM 2065 O O . VAL B 1 54 ? -2.117 -7.801 -9.648 1 99 54 VAL B O 1
ATOM 2068 N N . MET B 1 55 ? -0.78 -7.246 -7.996 1 98.94 55 MET B N 1
ATOM 2069 C CA . MET B 1 55 ? -1.782 -7.48 -6.961 1 98.94 55 MET B CA 1
ATOM 2070 C C . MET B 1 55 ? -2.912 -6.457 -7.059 1 98.94 55 MET B C 1
ATOM 2072 O O . MET B 1 55 ? -2.66 -5.258 -7.18 1 98.94 55 MET B O 1
ATOM 2076 N N . ILE B 1 56 ? -4.113 -6.93 -7.062 1 98.94 56 ILE B N 1
ATOM 2077 C CA . ILE B 1 56 ? -5.309 -6.102 -6.973 1 98.94 56 ILE B CA 1
ATOM 2078 C C . ILE B 1 56 ? -6.027 -6.375 -5.652 1 98.94 56 ILE B C 1
ATOM 2080 O O . ILE B 1 56 ? -6.723 -7.383 -5.512 1 98.94 56 ILE B O 1
ATOM 2084 N N . ARG B 1 57 ? -5.859 -5.566 -4.727 1 98.88 57 ARG B N 1
ATOM 2085 C CA . ARG B 1 57 ? -6.355 -5.695 -3.361 1 98.88 57 ARG B CA 1
ATOM 2086 C C . ARG B 1 57 ? -6.395 -4.344 -2.662 1 98.88 57 ARG B C 1
ATOM 2088 O O . ARG B 1 57 ? -5.359 -3.826 -2.238 1 98.88 57 ARG B O 1
ATOM 2095 N N . PRO B 1 58 ? -7.523 -3.789 -2.535 1 98.5 58 PRO B N 1
ATOM 2096 C CA . PRO B 1 58 ? -7.629 -2.389 -2.119 1 98.5 58 PRO B CA 1
ATOM 2097 C C . PRO B 1 58 ? -7.266 -2.184 -0.649 1 98.5 58 PRO B C 1
ATOM 2099 O O . PRO B 1 58 ? -6.957 -1.062 -0.237 1 98.5 58 PRO B O 1
ATOM 2102 N N . HIS B 1 59 ? -7.375 -3.215 0.202 1 97.56 59 HIS B N 1
ATOM 2103 C CA . HIS B 1 59 ? -6.992 -3.146 1.608 1 97.56 59 HIS B CA 1
ATOM 2104 C C . HIS B 1 59 ? -6.746 -4.539 2.182 1 97.56 59 HIS B C 1
ATOM 2106 O O . HIS B 1 59 ? -7.074 -5.543 1.547 1 97.56 59 HIS B O 1
ATOM 2112 N N . ALA B 1 60 ? -6.219 -4.605 3.35 1 96.62 60 ALA B N 1
ATOM 2113 C CA . ALA B 1 60 ? -5.828 -5.883 3.934 1 96.62 60 ALA B CA 1
ATOM 2114 C C . ALA B 1 60 ? -6.781 -6.285 5.059 1 96.62 60 ALA B C 1
ATOM 2116 O O . ALA B 1 60 ? -6.445 -7.133 5.891 1 96.62 60 ALA B O 1
ATOM 2117 N N . ASP B 1 61 ? -7.953 -5.664 5.172 1 94.62 61 ASP B N 1
ATOM 2118 C CA . ASP B 1 61 ? -8.875 -5.891 6.281 1 94.62 61 ASP B CA 1
ATOM 2119 C C . ASP B 1 61 ? -9.539 -7.262 6.172 1 94.62 61 ASP B C 1
ATOM 2121 O O . ASP B 1 61 ? -9.773 -7.926 7.184 1 94.62 61 ASP B O 1
ATOM 2125 N N . SER B 1 62 ? -9.914 -7.574 5.004 1 95.56 62 SER B N 1
ATOM 2126 C CA . SER B 1 62 ? -10.594 -8.828 4.703 1 95.56 62 SER B CA 1
ATOM 2127 C C . SER B 1 62 ? -10.609 -9.109 3.205 1 95.56 62 SER B C 1
ATOM 2129 O O . SER B 1 62 ? -10.094 -8.312 2.416 1 95.56 62 SER B O 1
ATOM 2131 N N . PHE B 1 63 ? -11.164 -10.266 2.846 1 98.5 63 PHE B N 1
ATOM 2132 C CA . PHE B 1 63 ? -11.359 -10.578 1.434 1 98.5 63 PHE B CA 1
ATOM 2133 C C . PHE B 1 63 ? -12.812 -10.367 1.024 1 98.5 63 PHE B C 1
ATOM 2135 O O . PHE B 1 63 ? -13.242 -10.859 -0.021 1 98.5 63 PHE B O 1
ATOM 2142 N N . VAL B 1 64 ? -13.57 -9.727 1.952 1 98.69 64 VAL B N 1
ATOM 2143 C CA . VAL B 1 64 ? -14.945 -9.32 1.675 1 98.69 64 VAL B CA 1
ATOM 2144 C C . VAL B 1 64 ? -14.977 -7.836 1.306 1 98.69 64 VAL B C 1
ATOM 2146 O O . VAL B 1 64 ? -14.508 -6.992 2.066 1 98.69 64 VAL B O 1
ATOM 2149 N N . TYR B 1 65 ? -15.531 -7.559 0.181 1 98.75 65 TYR B N 1
ATOM 2150 C CA . TYR B 1 65 ? -15.453 -6.207 -0.365 1 98.75 65 TYR B CA 1
ATOM 2151 C C . TYR B 1 65 ? -16.844 -5.617 -0.564 1 98.75 65 TYR B C 1
ATOM 2153 O O . TYR B 1 65 ? -17.766 -6.32 -0.978 1 98.75 65 TYR B O 1
ATOM 2161 N N . ASN B 1 66 ? -16.969 -4.352 -0.237 1 98.31 66 ASN B N 1
ATOM 2162 C CA . ASN B 1 66 ? -18.203 -3.641 -0.521 1 98.31 66 ASN B CA 1
ATOM 2163 C C . ASN B 1 66 ? -18.188 -3.004 -1.908 1 98.31 66 ASN B C 1
ATOM 2165 O O . ASN B 1 66 ? -17.25 -3.236 -2.688 1 98.31 66 ASN B O 1
ATOM 2169 N N . GLU B 1 67 ? -19.188 -2.264 -2.256 1 98.31 67 GLU B N 1
ATOM 2170 C CA . GLU B 1 67 ? -19.328 -1.684 -3.588 1 98.31 67 GLU B CA 1
ATOM 2171 C C . GLU B 1 67 ? -18.203 -0.698 -3.887 1 98.31 67 GLU B C 1
ATOM 2173 O O . GLU B 1 67 ? -17.703 -0.65 -5.008 1 98.31 67 GLU B O 1
ATOM 2178 N N . GLU B 1 68 ? -17.828 0.09 -2.92 1 98.38 68 GLU B N 1
ATOM 2179 C CA . GLU B 1 68 ? -16.75 1.062 -3.1 1 98.38 68 GLU B CA 1
ATOM 2180 C C . GLU B 1 68 ? -15.414 0.369 -3.318 1 98.38 68 GLU B C 1
ATOM 2182 O O . GLU B 1 68 ? -14.602 0.821 -4.125 1 98.38 68 GLU B O 1
ATOM 2187 N N . ASP B 1 69 ? -15.211 -0.747 -2.59 1 98.69 69 ASP B N 1
ATOM 2188 C CA . ASP B 1 69 ? -14.031 -1.564 -2.832 1 98.69 69 ASP B CA 1
ATOM 2189 C C . ASP B 1 69 ? -14.008 -2.09 -4.266 1 98.69 69 ASP B C 1
ATOM 2191 O O . ASP B 1 69 ? -12.969 -2.051 -4.934 1 98.69 69 ASP B O 1
ATOM 2195 N N . ALA B 1 70 ? -15.156 -2.572 -4.68 1 98.81 70 ALA B N 1
ATOM 2196 C CA . ALA B 1 70 ? -15.266 -3.119 -6.031 1 98.81 70 ALA B CA 1
ATOM 2197 C C . ALA B 1 70 ? -14.906 -2.07 -7.078 1 98.81 70 ALA B C 1
ATOM 2199 O O . ALA B 1 70 ? -14.188 -2.361 -8.039 1 98.81 70 ALA B O 1
ATOM 2200 N N . GLU B 1 71 ? -15.406 -0.88 -6.891 1 98.5 71 GLU B N 1
ATOM 2201 C CA . GLU B 1 71 ? -15.078 0.211 -7.805 1 98.5 71 GLU B CA 1
ATOM 2202 C C . GLU B 1 71 ? -13.578 0.454 -7.855 1 98.5 71 GLU B C 1
ATOM 2204 O O . GLU B 1 71 ? -13.008 0.668 -8.93 1 98.5 71 GLU B O 1
ATOM 2209 N N . THR B 1 72 ? -12.969 0.444 -6.738 1 98.81 72 THR B N 1
ATOM 2210 C CA . THR B 1 72 ? -11.523 0.647 -6.641 1 98.81 72 THR B CA 1
ATOM 2211 C C . THR B 1 72 ? -10.773 -0.47 -7.352 1 98.81 72 THR B C 1
ATOM 2213 O O . THR B 1 72 ? -9.836 -0.208 -8.117 1 98.81 72 THR B O 1
ATOM 2216 N N . ILE B 1 73 ? -11.195 -1.667 -7.145 1 98.94 73 ILE B N 1
ATOM 2217 C CA . ILE B 1 73 ? -10.602 -2.852 -7.754 1 98.94 73 ILE B CA 1
ATOM 2218 C C . ILE B 1 73 ? -10.664 -2.738 -9.273 1 98.94 73 ILE B C 1
ATOM 2220 O O . ILE B 1 73 ? -9.656 -2.914 -9.961 1 98.94 73 ILE B O 1
ATOM 2224 N N . LEU B 1 74 ? -11.805 -2.402 -9.766 1 98.88 74 LEU B N 1
ATOM 2225 C CA . LEU B 1 74 ? -11.984 -2.336 -11.211 1 98.88 74 LEU B CA 1
ATOM 2226 C C . LEU B 1 74 ? -11.172 -1.193 -11.805 1 98.88 74 LEU B C 1
ATOM 2228 O O . LEU B 1 74 ? -10.633 -1.322 -12.906 1 98.88 74 LEU B O 1
ATOM 2232 N N . ALA B 1 75 ? -11.078 -0.078 -11.109 1 98.88 75 ALA B N 1
ATOM 2233 C CA . ALA B 1 75 ? -10.242 1.034 -11.57 1 98.88 75 ALA B CA 1
ATOM 2234 C C . ALA B 1 75 ? -8.773 0.622 -11.656 1 98.88 75 ALA B C 1
ATOM 2236 O O . ALA B 1 75 ? -8.094 0.947 -12.633 1 98.88 75 ALA B O 1
ATOM 2237 N N . ASP B 1 76 ? -8.305 -0.067 -10.664 1 98.94 76 ASP B N 1
ATOM 2238 C CA . ASP B 1 76 ? -6.914 -0.518 -10.656 1 98.94 76 ASP B CA 1
ATOM 2239 C C . ASP B 1 76 ? -6.656 -1.526 -11.766 1 98.94 76 ASP B C 1
ATOM 2241 O O . ASP B 1 76 ? -5.582 -1.522 -12.375 1 98.94 76 ASP B O 1
ATOM 2245 N N . ILE B 1 77 ? -7.633 -2.391 -12 1 98.94 77 ILE B N 1
ATOM 2246 C CA . ILE B 1 77 ? -7.504 -3.352 -13.094 1 98.94 77 ILE B CA 1
ATOM 2247 C C . ILE B 1 77 ? -7.422 -2.611 -14.43 1 98.94 77 ILE B C 1
ATOM 2249 O O . ILE B 1 77 ? -6.609 -2.957 -15.289 1 98.94 77 ILE B O 1
ATOM 2253 N N . GLY B 1 78 ? -8.289 -1.635 -14.594 1 98.81 78 GLY B N 1
ATOM 2254 C CA . GLY B 1 78 ? -8.227 -0.817 -15.797 1 98.81 78 GLY B CA 1
ATOM 2255 C C . GLY B 1 78 ? -6.859 -0.196 -16.016 1 98.81 78 GLY B C 1
ATOM 2256 O O . GLY B 1 78 ? -6.348 -0.189 -17.141 1 98.81 78 GLY B O 1
ATOM 2257 N N . LEU B 1 79 ? -6.27 0.329 -15 1 98.81 79 LEU B N 1
ATOM 2258 C CA . LEU B 1 79 ? -4.934 0.904 -15.086 1 98.81 79 LEU B CA 1
ATOM 2259 C C . LEU B 1 79 ? -3.918 -0.145 -15.523 1 98.81 79 LEU B C 1
ATOM 2261 O O . LEU B 1 79 ? -3.076 0.124 -16.391 1 98.81 79 LEU B O 1
ATOM 2265 N N . CYS B 1 80 ? -3.957 -1.304 -14.852 1 98.88 80 CYS B N 1
ATOM 2266 C CA . CYS B 1 80 ? -3.02 -2.373 -15.18 1 98.88 80 CYS B CA 1
ATOM 2267 C C . CYS B 1 80 ? -3.123 -2.76 -16.656 1 98.88 80 CYS B C 1
ATOM 2269 O O . CYS B 1 80 ? -2.107 -2.988 -17.312 1 98.88 80 CYS B O 1
ATOM 2271 N N . ARG B 1 81 ? -4.324 -2.826 -17.125 1 98.69 81 ARG B N 1
ATOM 2272 C CA . ARG B 1 81 ? -4.543 -3.133 -18.531 1 98.69 81 ARG B CA 1
ATOM 2273 C C . ARG B 1 81 ? -3.932 -2.061 -19.422 1 98.69 81 ARG B C 1
ATOM 2275 O O . ARG B 1 81 ? -3.229 -2.375 -20.391 1 98.69 81 ARG B O 1
ATOM 2282 N N . GLU B 1 82 ? -4.176 -0.859 -19.094 1 98.38 82 GLU B N 1
ATOM 2283 C CA . GLU B 1 82 ? -3.676 0.27 -19.859 1 98.38 82 GLU B CA 1
ATOM 2284 C C . GLU B 1 82 ? -2.15 0.281 -19.906 1 98.38 82 GLU B C 1
ATOM 2286 O O . GLU B 1 82 ? -1.551 0.581 -20.938 1 98.38 82 GLU B O 1
ATOM 2291 N N . LEU B 1 83 ? -1.553 -0.07 -18.812 1 98.56 83 LEU B N 1
ATOM 2292 C CA . LEU B 1 83 ? -0.1 -0.006 -18.688 1 98.56 83 LEU B CA 1
ATOM 2293 C C . LEU B 1 83 ? 0.544 -1.266 -19.266 1 98.56 83 LEU B C 1
ATOM 2295 O O . LEU B 1 83 ? 1.769 -1.339 -19.391 1 98.56 83 LEU B O 1
ATOM 2299 N N . GLY B 1 84 ? -0.238 -2.307 -19.5 1 98.5 84 GLY B N 1
ATOM 2300 C CA . GLY B 1 84 ? 0.264 -3.496 -20.172 1 98.5 84 GLY B CA 1
ATOM 2301 C C . GLY B 1 84 ? 0.769 -4.555 -19.203 1 98.5 84 GLY B C 1
ATOM 2302 O O . GLY B 1 84 ? 1.753 -5.242 -19.484 1 98.5 84 GLY B O 1
ATOM 2303 N N . ALA B 1 85 ? 0.191 -4.633 -18.031 1 98.88 85 ALA B N 1
ATOM 2304 C CA . ALA B 1 85 ? 0.547 -5.715 -17.125 1 98.88 85 ALA B CA 1
ATOM 2305 C C . ALA B 1 85 ? 0.265 -7.078 -17.75 1 98.88 85 ALA B C 1
ATOM 2307 O O . ALA B 1 85 ? -0.714 -7.238 -18.484 1 98.88 85 ALA B O 1
ATOM 2308 N N . ASP B 1 86 ? 1.075 -8.07 -17.469 1 98.88 86 ASP B N 1
ATOM 2309 C CA . ASP B 1 86 ? 0.905 -9.414 -18.016 1 98.88 86 ASP B CA 1
ATOM 2310 C C . ASP B 1 86 ? -0.217 -10.156 -17.297 1 98.88 86 ASP B C 1
ATOM 2312 O O . ASP B 1 86 ? -0.85 -11.047 -17.875 1 98.88 86 ASP B O 1
ATOM 2316 N N . GLY B 1 87 ? -0.427 -9.789 -16.078 1 98.94 87 GLY B N 1
ATOM 2317 C CA . GLY B 1 87 ? -1.447 -10.445 -15.273 1 98.94 87 GLY B CA 1
ATOM 2318 C C . GLY B 1 87 ? -1.821 -9.664 -14.031 1 98.94 87 GLY B C 1
ATOM 2319 O O . GLY B 1 87 ? -1.175 -8.672 -13.695 1 98.94 87 GLY B O 1
ATOM 2320 N N . ILE B 1 88 ? -2.881 -10.102 -13.391 1 98.94 88 ILE B N 1
ATOM 2321 C CA . ILE B 1 88 ? -3.322 -9.555 -12.109 1 98.94 88 ILE B CA 1
ATOM 2322 C C . ILE B 1 88 ? -3.553 -10.688 -11.117 1 98.94 88 ILE B C 1
ATOM 2324 O O . ILE B 1 88 ? -3.771 -11.836 -11.508 1 98.94 88 ILE B O 1
ATOM 2328 N N . VAL B 1 89 ? -3.398 -10.391 -9.875 1 98.94 89 VAL B N 1
ATOM 2329 C CA . VAL B 1 89 ? -3.611 -11.289 -8.75 1 98.94 89 VAL B CA 1
ATOM 2330 C C . VAL B 1 89 ? -4.754 -10.773 -7.879 1 98.94 89 VAL B C 1
ATOM 2332 O O . VAL B 1 89 ? -4.676 -9.672 -7.332 1 98.94 89 VAL B O 1
ATOM 2335 N N . PHE B 1 90 ? -5.773 -11.562 -7.785 1 98.88 90 PHE B N 1
ATOM 2336 C CA . PHE B 1 90 ? -7.012 -11.102 -7.176 1 98.88 90 PHE B CA 1
ATOM 2337 C C . PHE B 1 90 ? -7.699 -12.234 -6.418 1 98.88 90 PHE B C 1
ATOM 2339 O O . PHE B 1 90 ? -7.484 -13.406 -6.723 1 98.88 90 PHE B O 1
ATOM 2346 N N . GLY B 1 91 ? -8.438 -11.906 -5.434 1 98.81 91 GLY B N 1
ATOM 2347 C CA . GLY B 1 91 ? -9.297 -12.828 -4.715 1 98.81 91 GLY B CA 1
ATOM 2348 C C . GLY B 1 91 ? -10.344 -12.141 -3.865 1 98.81 91 GLY B C 1
ATOM 2349 O O . GLY B 1 91 ? -10.07 -11.109 -3.246 1 98.81 91 GLY B O 1
ATOM 2350 N N . ALA B 1 92 ? -11.523 -12.695 -3.83 1 98.88 92 ALA B N 1
ATOM 2351 C CA . ALA B 1 92 ? -12.625 -12.133 -3.049 1 98.88 92 ALA B CA 1
ATOM 2352 C C . ALA B 1 92 ? -13.555 -13.227 -2.539 1 98.88 92 ALA B C 1
ATOM 2354 O O . ALA B 1 92 ? -13.859 -14.18 -3.26 1 98.88 92 ALA B O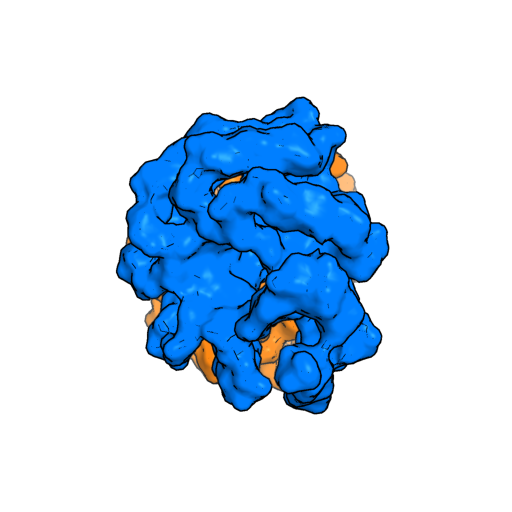 1
ATOM 2355 N N . LEU B 1 93 ? -13.953 -13.094 -1.366 1 98.88 93 LEU B N 1
ATOM 2356 C CA . LEU B 1 93 ? -14.906 -14.008 -0.74 1 98.88 93 LEU B CA 1
ATOM 2357 C C . LEU B 1 93 ? -16.172 -13.258 -0.323 1 98.88 93 LEU B C 1
ATOM 2359 O O . LEU B 1 93 ? -16.156 -12.039 -0.146 1 98.88 93 LEU B O 1
ATOM 2363 N N . THR B 1 94 ? -17.281 -13.977 -0.188 1 98.69 94 THR B N 1
ATOM 2364 C CA . THR B 1 94 ? -18.484 -13.453 0.458 1 98.69 94 THR B CA 1
ATOM 2365 C C . THR B 1 94 ? -18.328 -13.477 1.977 1 98.69 94 THR B C 1
ATOM 2367 O O . THR B 1 94 ? -17.391 -14.07 2.502 1 98.69 94 THR B O 1
ATOM 2370 N N . SER B 1 95 ? -19.281 -12.82 2.68 1 98.12 95 SER B N 1
ATOM 2371 C CA . SER B 1 95 ? -19.25 -12.797 4.137 1 98.12 95 SER B CA 1
ATOM 2372 C C . SER B 1 95 ? -19.391 -14.203 4.711 1 98.12 95 SER B C 1
ATOM 2374 O O . SER B 1 95 ? -19.016 -14.461 5.855 1 98.12 95 SER B O 1
ATOM 2376 N N . GLU B 1 96 ? -19.875 -15.18 3.918 1 98.12 96 GLU B N 1
ATOM 2377 C CA . GLU B 1 96 ? -20.062 -16.562 4.344 1 98.12 96 GLU B CA 1
ATOM 2378 C C . GLU B 1 96 ? -18.844 -17.422 4.039 1 98.12 96 GLU B C 1
ATOM 2380 O O . GLU B 1 96 ? -18.844 -18.625 4.277 1 98.12 96 GLU B O 1
ATOM 2385 N N . GLY B 1 97 ? -17.828 -16.797 3.457 1 98.19 97 GLY B N 1
ATOM 2386 C CA . GLY B 1 97 ? -16.578 -17.516 3.211 1 98.19 97 GLY B CA 1
ATOM 2387 C C . GLY B 1 97 ? -16.578 -18.266 1.897 1 98.19 97 GLY B C 1
ATOM 2388 O O . GLY B 1 97 ? -15.844 -19.25 1.738 1 98.19 97 GLY B O 1
ATOM 2389 N N . ARG B 1 98 ? -17.484 -17.875 0.971 1 98.69 98 ARG B N 1
ATOM 2390 C CA . ARG B 1 98 ? -17.516 -18.469 -0.359 1 98.69 98 ARG B CA 1
ATOM 2391 C C . ARG B 1 98 ? -16.891 -17.547 -1.397 1 98.69 98 ARG B C 1
ATOM 2393 O O . ARG B 1 98 ? -16.703 -16.359 -1.138 1 98.69 98 ARG B O 1
ATOM 2400 N N . ILE B 1 99 ? -16.594 -18.141 -2.537 1 98.88 99 ILE B N 1
ATOM 2401 C CA . ILE B 1 99 ? -16.078 -17.312 -3.621 1 98.88 99 ILE B CA 1
ATOM 2402 C C . ILE B 1 99 ? -17.109 -16.234 -3.965 1 98.88 99 ILE B C 1
ATOM 2404 O O . ILE B 1 99 ? -18.297 -16.516 -4.105 1 98.88 99 ILE B O 1
ATOM 2408 N N . ASP B 1 100 ? -16.719 -14.984 -4.031 1 98.88 100 ASP B N 1
ATOM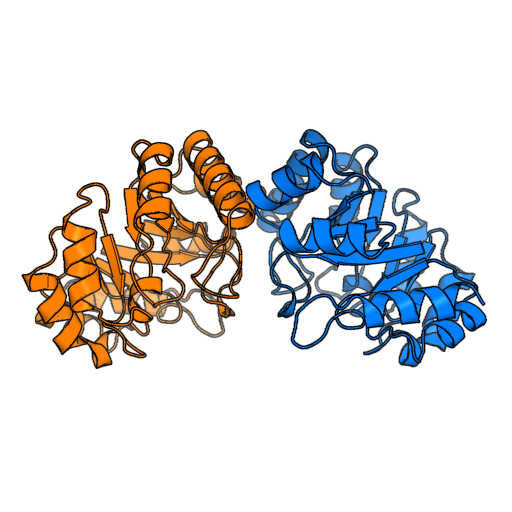 2409 C CA . ASP B 1 100 ? -17.578 -13.914 -4.535 1 98.88 100 ASP B CA 1
ATOM 2410 C C . ASP B 1 100 ? -17.656 -13.953 -6.059 1 98.88 100 ASP B C 1
ATOM 2412 O O . ASP B 1 100 ? -16.953 -13.211 -6.746 1 98.88 100 ASP B O 1
ATOM 2416 N N . GLU B 1 101 ? -18.531 -14.758 -6.527 1 98.88 101 GLU B N 1
ATOM 2417 C CA . GLU B 1 101 ? -18.641 -15.008 -7.961 1 98.88 101 GLU B CA 1
ATOM 2418 C C . GLU B 1 101 ? -19.031 -13.742 -8.711 1 98.88 101 GLU B C 1
ATOM 2420 O O . GLU B 1 101 ? -18.594 -13.523 -9.844 1 98.88 101 GLU B O 1
ATOM 2425 N N . ALA B 1 102 ? -19.859 -12.938 -8.109 1 98.81 102 ALA B N 1
ATOM 2426 C CA . ALA B 1 102 ? -20.297 -11.711 -8.758 1 98.81 102 ALA B CA 1
ATOM 2427 C C . ALA B 1 102 ? -19.125 -10.773 -9.023 1 98.81 102 ALA B C 1
ATOM 2429 O O . ALA B 1 102 ? -18.938 -10.305 -10.148 1 98.81 102 ALA B O 1
ATOM 2430 N N . LEU B 1 103 ? -18.359 -10.523 -8.016 1 98.88 103 LEU B N 1
ATOM 2431 C CA . LEU B 1 103 ? -17.203 -9.641 -8.195 1 98.88 103 LEU B CA 1
ATOM 2432 C C . LEU B 1 103 ? -16.156 -10.273 -9.109 1 98.88 103 LEU B C 1
ATOM 2434 O O . LEU B 1 103 ? -15.547 -9.586 -9.922 1 98.88 103 LEU B O 1
ATOM 2438 N N . LEU B 1 104 ? -15.961 -11.586 -8.984 1 98.94 104 LEU B N 1
ATOM 2439 C CA . LEU B 1 104 ? -15.055 -12.289 -9.883 1 98.94 104 LEU B CA 1
ATOM 2440 C C . LEU B 1 104 ? -15.484 -12.109 -11.336 1 98.94 104 LEU B C 1
ATOM 2442 O O . LEU B 1 104 ? -14.648 -11.859 -12.203 1 98.94 104 LEU B O 1
ATOM 2446 N N . GLY B 1 105 ? -16.781 -12.227 -11.539 1 98.81 105 GLY B N 1
ATOM 2447 C CA . GLY B 1 105 ? -17.297 -12 -12.875 1 98.81 105 GLY B CA 1
ATOM 2448 C C . GLY B 1 105 ? -16.969 -10.617 -13.414 1 98.81 105 GLY B C 1
ATOM 2449 O O . GLY B 1 105 ? -16.594 -10.469 -14.578 1 98.81 105 GLY B O 1
ATOM 2450 N N . GLU B 1 106 ? -17.125 -9.617 -12.617 1 98.81 106 GLU B N 1
ATOM 2451 C CA . GLU B 1 106 ? -16.797 -8.25 -13.016 1 98.81 106 GLU B CA 1
ATOM 2452 C C . GLU B 1 106 ? -15.312 -8.109 -13.328 1 98.81 106 GLU B C 1
ATOM 2454 O O . GLU B 1 106 ? -14.938 -7.461 -14.305 1 98.81 106 GLU B O 1
ATOM 2459 N N . VAL B 1 107 ? -14.5 -8.719 -12.516 1 98.88 107 VAL B N 1
ATOM 2460 C CA . VAL B 1 107 ? -13.055 -8.672 -12.703 1 98.88 107 VAL B CA 1
ATOM 2461 C C . VAL B 1 107 ? -12.688 -9.305 -14.039 1 98.88 107 VAL B C 1
ATOM 2463 O O . VAL B 1 107 ? -11.883 -8.758 -14.797 1 98.88 107 VAL B O 1
ATOM 2466 N N . ILE B 1 108 ? -13.281 -10.422 -14.336 1 98.81 108 ILE B N 1
ATOM 2467 C CA . ILE B 1 108 ? -13.008 -11.164 -15.562 1 98.81 108 ILE B CA 1
ATOM 2468 C C . ILE B 1 108 ? -13.398 -10.312 -16.766 1 98.81 108 ILE B C 1
ATOM 2470 O O . ILE B 1 108 ? -12.656 -10.258 -17.75 1 98.81 108 ILE B O 1
ATOM 2474 N N . LYS B 1 109 ? -14.469 -9.625 -16.641 1 98.38 109 LYS B N 1
ATOM 2475 C CA . LYS B 1 109 ? -14.922 -8.766 -17.734 1 98.38 109 LYS B CA 1
ATOM 2476 C C . LYS B 1 109 ? -13.945 -7.605 -17.953 1 98.38 109 LYS B C 1
ATOM 2478 O O . LYS B 1 109 ? -13.773 -7.141 -19.078 1 98.38 109 LYS B O 1
ATOM 2483 N N . HIS B 1 110 ? -13.289 -7.207 -16.938 1 98.44 110 HIS B N 1
ATOM 2484 C CA . HIS B 1 110 ? -12.5 -5.984 -16.984 1 98.44 110 HIS B CA 1
ATOM 2485 C C . HIS B 1 110 ? -11.031 -6.285 -17.25 1 98.44 110 HIS B C 1
ATOM 2487 O O . HIS B 1 110 ? -10.273 -5.402 -17.672 1 98.44 110 HIS B O 1
ATOM 2493 N N . LYS B 1 111 ? -10.523 -7.48 -16.984 1 98.25 111 LYS B N 1
ATOM 2494 C CA . LYS B 1 111 ? -9.094 -7.777 -16.969 1 98.25 111 LYS B CA 1
ATOM 2495 C C . LYS B 1 111 ? -8.539 -7.844 -18.391 1 98.25 111 LYS B C 1
ATOM 2497 O O . LYS B 1 111 ? -7.32 -7.816 -18.594 1 98.25 111 LYS B O 1
ATOM 2502 N N . GLY B 1 112 ? -9.453 -8.047 -19.453 1 97.44 112 GLY B N 1
ATOM 2503 C CA . GLY B 1 112 ? -8.969 -8.242 -20.812 1 97.44 112 GLY B CA 1
ATOM 2504 C C . GLY B 1 112 ? -8.18 -9.523 -21 1 97.44 112 GLY B C 1
ATOM 2505 O O . GLY B 1 112 ? -8.625 -10.594 -20.609 1 97.44 112 GLY B O 1
ATOM 2506 N N . GLU B 1 113 ? -7.012 -9.453 -21.531 1 98.12 113 GLU B N 1
ATOM 2507 C CA . GLU B 1 113 ? -6.234 -10.633 -21.875 1 98.12 113 GLU B CA 1
ATOM 2508 C C . GLU B 1 113 ? -5.223 -10.969 -20.781 1 98.12 113 GLU B C 1
ATOM 2510 O O . GLU B 1 113 ? -4.418 -11.891 -20.938 1 98.12 113 GLU B O 1
ATOM 2515 N N . MET B 1 114 ? -5.25 -10.195 -19.734 1 98.88 114 MET B N 1
ATOM 2516 C CA . MET B 1 114 ? -4.297 -10.422 -18.656 1 98.88 114 MET B CA 1
ATOM 2517 C C . MET B 1 114 ? -4.531 -11.773 -18 1 98.88 114 MET B C 1
ATOM 2519 O O . MET B 1 114 ? -5.68 -12.188 -17.812 1 98.88 114 MET B O 1
ATOM 2523 N N . VAL B 1 115 ? -3.445 -12.391 -17.625 1 98.88 115 VAL B N 1
ATOM 2524 C CA . VAL B 1 115 ? -3.523 -13.617 -16.828 1 98.88 115 VAL B CA 1
ATOM 2525 C C . VAL B 1 115 ? -4.145 -13.32 -15.469 1 98.88 115 VAL B C 1
ATOM 2527 O O . VAL B 1 115 ? -3.871 -12.281 -14.875 1 98.88 115 VAL B O 1
ATOM 2530 N N . LEU B 1 116 ? -5.004 -14.219 -15 1 98.94 116 LEU B N 1
ATOM 2531 C CA . LEU B 1 116 ? -5.664 -14.016 -13.719 1 98.94 116 LEU B CA 1
ATOM 2532 C C . LEU B 1 116 ? -5.27 -15.102 -12.719 1 98.94 116 LEU B C 1
ATOM 2534 O O . LEU B 1 116 ? -5.48 -16.281 -12.977 1 98.94 116 LEU B O 1
ATOM 2538 N N . THR B 1 117 ? -4.688 -14.703 -11.625 1 98.88 117 THR B N 1
ATOM 2539 C CA . THR B 1 117 ? -4.426 -15.578 -10.492 1 98.88 117 THR B CA 1
ATOM 2540 C C . THR B 1 117 ? -5.383 -15.281 -9.344 1 98.88 117 THR B C 1
ATOM 2542 O O . THR B 1 117 ? -5.48 -14.141 -8.891 1 98.88 117 THR B O 1
ATOM 2545 N N . PHE B 1 118 ? -6.188 -16.281 -8.938 1 98.94 118 PHE B N 1
ATOM 2546 C CA . PHE B 1 118 ? -6.93 -16.172 -7.688 1 98.94 118 PHE B CA 1
ATOM 2547 C C . PHE B 1 118 ? -6.023 -16.438 -6.492 1 98.94 118 PHE B C 1
ATOM 2549 O O . PHE B 1 118 ? -5.48 -17.547 -6.359 1 98.94 118 PHE B O 1
ATOM 2556 N N . HIS B 1 119 ? -5.887 -15.414 -5.645 1 98.75 119 HIS B N 1
ATOM 2557 C CA . HIS B 1 119 ? -4.82 -15.508 -4.652 1 98.75 119 HIS B CA 1
ATOM 2558 C C . HIS B 1 119 ? -5.293 -16.234 -3.396 1 98.75 119 HIS B C 1
ATOM 2560 O O . HIS B 1 119 ? -6.324 -16.906 -3.416 1 98.75 119 HIS B O 1
ATOM 2566 N N . ARG B 1 120 ? -4.629 -16.109 -2.352 1 97.94 120 ARG B N 1
ATOM 2567 C CA . ARG B 1 120 ? -4.715 -16.953 -1.164 1 97.94 120 ARG B CA 1
ATOM 2568 C C . ARG B 1 120 ? -5.996 -16.688 -0.387 1 97.94 120 ARG B C 1
ATOM 2570 O O . ARG B 1 120 ? -6.277 -17.344 0.613 1 97.94 120 ARG B O 1
ATOM 2577 N N . ALA B 1 121 ? -6.82 -15.711 -0.857 1 98.44 121 ALA B N 1
ATOM 2578 C CA . ALA B 1 121 ? -8.156 -15.609 -0.275 1 98.44 121 ALA B CA 1
ATOM 2579 C C . ALA B 1 121 ? -8.828 -16.969 -0.21 1 98.44 121 ALA B C 1
ATOM 2581 O O . ALA B 1 121 ? -9.609 -17.25 0.708 1 98.44 121 ALA B O 1
ATOM 2582 N N . ILE B 1 122 ? -8.523 -17.875 -1.11 1 98.69 122 ILE B N 1
ATOM 2583 C CA . ILE B 1 122 ? -9.141 -19.188 -1.181 1 98.69 122 ILE B CA 1
ATOM 2584 C C . ILE B 1 122 ? -8.82 -19.984 0.087 1 98.69 122 ILE B C 1
ATOM 2586 O O . ILE B 1 122 ? -9.609 -20.828 0.51 1 98.69 122 ILE B O 1
ATOM 2590 N N . ASP B 1 123 ? -7.676 -19.734 0.694 1 98.25 123 ASP B N 1
ATOM 2591 C CA . ASP B 1 123 ? -7.262 -20.438 1.901 1 98.25 123 ASP B CA 1
ATOM 2592 C C . ASP B 1 123 ? -8.18 -20.109 3.074 1 98.25 123 ASP B C 1
ATOM 2594 O O . ASP B 1 123 ? -8.188 -20.828 4.082 1 98.25 123 ASP B O 1
ATOM 2598 N N . ASP B 1 124 ? -8.945 -19.016 2.986 1 97.5 124 ASP B N 1
ATOM 2599 C CA . ASP B 1 124 ? -9.875 -18.594 4.031 1 97.5 124 ASP B CA 1
ATOM 2600 C C . ASP B 1 124 ? -11.297 -19.047 3.721 1 97.5 124 ASP B C 1
ATOM 2602 O O . ASP B 1 124 ? -12.219 -18.797 4.504 1 97.5 124 ASP B O 1
ATOM 2606 N N . ALA B 1 125 ? -11.508 -19.688 2.602 1 98.25 125 ALA B N 1
ATOM 2607 C CA . ALA B 1 125 ? -12.836 -20.156 2.223 1 98.25 125 ALA B CA 1
ATOM 2608 C C . ALA B 1 125 ? -13.352 -21.188 3.217 1 98.25 125 ALA B C 1
ATOM 2610 O O . ALA B 1 125 ? -12.57 -21.953 3.787 1 98.25 125 ALA B O 1
ATOM 2611 N N . VAL B 1 126 ? -14.617 -21.266 3.406 1 98 126 VAL B N 1
ATOM 2612 C CA . VAL B 1 126 ? -15.25 -22.188 4.348 1 98 126 VAL B CA 1
ATOM 2613 C C . VAL B 1 126 ? -14.984 -23.625 3.912 1 98 126 VAL B C 1
ATOM 2615 O O . VAL B 1 126 ? -14.836 -24.516 4.75 1 98 126 VAL B O 1
ATOM 2618 N N . ASP B 1 127 ? -14.906 -23.875 2.629 1 97.88 127 ASP B N 1
ATOM 2619 C CA . ASP B 1 127 ? -14.586 -25.156 2.016 1 97.88 127 ASP B CA 1
ATOM 2620 C C . ASP B 1 127 ? -13.688 -24.984 0.792 1 97.88 127 ASP B C 1
ATOM 2622 O O . ASP B 1 127 ? -14.156 -24.562 -0.269 1 97.88 127 ASP B O 1
ATOM 2626 N N . LEU B 1 128 ? -12.5 -25.406 0.943 1 97.69 128 LEU B N 1
ATOM 2627 C CA . LEU B 1 128 ? -11.477 -25.172 -0.068 1 97.69 128 LEU B CA 1
ATOM 2628 C C . LEU B 1 128 ? -11.773 -25.938 -1.349 1 97.69 128 LEU B C 1
ATOM 2630 O O . LEU B 1 128 ? -11.641 -25.391 -2.449 1 97.69 128 LEU B O 1
ATOM 2634 N N . MET B 1 129 ? -12.172 -27.156 -1.235 1 97.81 129 MET B N 1
ATOM 2635 C CA . MET B 1 129 ? -12.453 -27.984 -2.404 1 97.81 129 MET B CA 1
ATOM 2636 C C . MET B 1 129 ? -13.688 -27.484 -3.148 1 97.81 129 MET B C 1
ATOM 2638 O O . MET B 1 129 ? -13.711 -27.484 -4.379 1 97.81 129 MET B O 1
ATOM 2642 N N . ASP B 1 130 ? -14.641 -27.062 -2.363 1 98.06 130 ASP B N 1
ATOM 2643 C CA . ASP B 1 130 ? -15.812 -26.438 -2.98 1 98.06 130 ASP B CA 1
ATOM 2644 C C . ASP B 1 130 ? -15.422 -25.172 -3.74 1 98.06 130 ASP B C 1
ATOM 2646 O O . ASP B 1 130 ? -15.945 -24.906 -4.828 1 98.06 130 ASP B O 1
ATOM 2650 N N . ALA B 1 131 ? -14.555 -24.391 -3.146 1 98.62 131 ALA B N 1
ATOM 2651 C CA . ALA B 1 131 ? -14.078 -23.188 -3.797 1 98.62 131 ALA B CA 1
ATOM 2652 C C . ALA B 1 131 ? -13.422 -23.5 -5.141 1 98.62 131 ALA B C 1
ATOM 2654 O O . ALA B 1 131 ? -13.656 -22.797 -6.133 1 98.62 131 ALA B O 1
ATOM 2655 N N . ILE B 1 132 ? -12.656 -24.562 -5.219 1 98.56 132 ILE B N 1
ATOM 2656 C CA . ILE B 1 132 ? -12.008 -24.984 -6.453 1 98.56 132 ILE B CA 1
ATOM 2657 C C . ILE B 1 132 ? -13.062 -25.391 -7.477 1 98.56 132 ILE B C 1
ATOM 2659 O O . ILE B 1 132 ? -12.969 -25.031 -8.656 1 98.56 132 ILE B O 1
ATOM 2663 N N . THR B 1 133 ? -14.023 -26.125 -6.992 1 98.25 133 THR B N 1
ATOM 2664 C CA . THR B 1 133 ? -15.109 -26.547 -7.875 1 98.25 133 THR B CA 1
ATOM 2665 C C . THR B 1 133 ? -15.805 -25.328 -8.492 1 98.25 133 THR B C 1
ATOM 2667 O O . THR B 1 133 ? -16.062 -25.312 -9.695 1 98.25 133 THR B O 1
ATOM 2670 N N . VAL B 1 134 ? -16.047 -24.312 -7.719 1 98.69 134 VAL B N 1
ATOM 2671 C CA . VAL B 1 134 ? -16.672 -23.078 -8.195 1 98.69 134 VAL B CA 1
ATOM 2672 C C . VAL B 1 134 ? -15.766 -22.406 -9.219 1 98.69 134 VAL B C 1
ATOM 2674 O O . VAL B 1 134 ? -16.234 -21.984 -10.281 1 98.69 134 VAL B O 1
ATOM 2677 N N . LEU B 1 135 ? -14.477 -22.312 -8.938 1 98.81 135 LEU B N 1
ATOM 2678 C CA . LEU B 1 135 ? -13.531 -21.625 -9.812 1 98.81 135 LEU B CA 1
ATOM 2679 C C . LEU B 1 135 ? -13.383 -22.359 -11.141 1 98.81 135 LEU B C 1
ATOM 2681 O O . LEU B 1 135 ? -13.047 -21.75 -12.164 1 98.81 135 LEU B O 1
ATOM 2685 N N . ASN B 1 136 ? -13.648 -23.688 -11.18 1 98.69 136 ASN B N 1
ATOM 2686 C CA . ASN B 1 136 ? -13.656 -24.453 -12.422 1 98.69 136 ASN B CA 1
ATOM 2687 C C . ASN B 1 136 ? -14.68 -23.906 -13.414 1 98.69 136 ASN B C 1
ATOM 2689 O O . ASN B 1 136 ? -14.547 -24.109 -14.625 1 98.69 136 ASN B O 1
ATOM 2693 N N . ASP B 1 137 ? -15.68 -23.25 -12.883 1 98.5 137 ASP B N 1
ATOM 2694 C CA . ASP B 1 137 ? -16.719 -22.703 -13.734 1 98.5 137 ASP B CA 1
ATOM 2695 C C . ASP B 1 137 ? -16.25 -21.406 -14.398 1 98.5 137 ASP B C 1
ATOM 2697 O O . ASP B 1 137 ? -16.969 -20.828 -15.234 1 98.5 137 ASP B O 1
ATOM 2701 N N . PHE B 1 138 ? -15.102 -20.938 -14.094 1 98.69 138 PHE B N 1
ATOM 2702 C CA . PHE B 1 138 ? -14.516 -19.719 -14.664 1 98.69 138 PHE B CA 1
ATOM 2703 C C . PHE B 1 138 ? -13.195 -20.031 -15.359 1 98.69 138 PHE B C 1
ATOM 2705 O O . PHE B 1 138 ? -12.125 -19.797 -14.805 1 98.69 138 PHE B O 1
ATOM 2712 N N . PRO B 1 139 ? -13.258 -20.453 -16.578 1 98.25 139 PRO B N 1
ATOM 2713 C CA . PRO B 1 139 ? -12.039 -20.828 -17.281 1 98.25 139 PRO B CA 1
ATOM 2714 C C . PRO B 1 139 ? -11.062 -19.672 -17.453 1 98.25 139 PRO B C 1
ATOM 2716 O O . PRO B 1 139 ? -9.898 -19.875 -17.797 1 98.25 139 PRO B O 1
ATOM 2719 N N . GLU B 1 140 ? -11.555 -18.469 -17.188 1 98.69 140 GLU B N 1
ATOM 2720 C CA . GLU B 1 140 ? -10.719 -17.266 -17.297 1 98.69 140 GLU B CA 1
ATOM 2721 C C . GLU B 1 140 ? -9.758 -17.156 -16.125 1 98.69 140 GLU B C 1
ATOM 2723 O O . GLU B 1 140 ? -8.82 -16.359 -16.156 1 98.69 140 GLU B O 1
ATOM 2728 N N . VAL B 1 141 ? -9.938 -17.969 -15.086 1 98.75 141 VAL B N 1
ATOM 2729 C CA . VAL B 1 141 ? -8.977 -18.047 -13.984 1 98.75 141 VAL B CA 1
ATOM 2730 C C . VAL B 1 141 ? -7.844 -19 -14.367 1 98.75 141 VAL B C 1
ATOM 2732 O O . VAL B 1 141 ? -8.055 -20.203 -14.508 1 98.75 141 VAL B O 1
ATOM 2735 N N . ASP B 1 142 ? -6.652 -18.5 -14.438 1 98.62 142 ASP B N 1
ATOM 2736 C CA . ASP B 1 142 ? -5.527 -19.266 -14.961 1 98.62 142 ASP 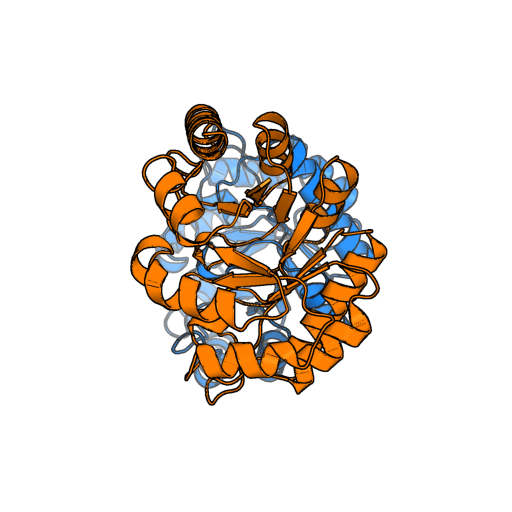B CA 1
ATOM 2737 C C . ASP B 1 142 ? -4.809 -20.016 -13.836 1 98.62 142 ASP B C 1
ATOM 2739 O O . ASP B 1 142 ? -4.316 -21.125 -14.039 1 98.62 142 ASP B O 1
ATOM 2743 N N . HIS B 1 143 ? -4.711 -19.359 -12.688 1 98.31 143 HIS B N 1
ATOM 2744 C CA . HIS B 1 143 ? -3.979 -19.906 -11.555 1 98.31 143 HIS B CA 1
ATOM 2745 C C . HIS B 1 143 ? -4.746 -19.719 -10.25 1 98.31 143 HIS B C 1
ATOM 2747 O O . HIS B 1 143 ? -5.5 -18.75 -10.117 1 98.31 143 HIS B O 1
ATOM 2753 N N . VAL B 1 144 ? -4.539 -20.594 -9.359 1 98.5 144 VAL B N 1
ATOM 2754 C CA . VAL B 1 144 ? -4.938 -20.422 -7.969 1 98.5 144 VAL B CA 1
ATOM 2755 C C . VAL B 1 144 ? -3.709 -20.531 -7.066 1 98.5 144 VAL B C 1
ATOM 2757 O O . VAL B 1 144 ? -3.055 -21.562 -7.012 1 98.5 144 VAL B O 1
ATOM 2760 N N . LEU B 1 145 ? -3.35 -19.469 -6.465 1 98.56 145 LEU B N 1
ATOM 2761 C CA . LEU B 1 145 ? -2.273 -19.438 -5.477 1 98.56 145 LEU B CA 1
ATOM 2762 C C . LEU B 1 145 ? -2.777 -19.875 -4.109 1 98.56 145 LEU B C 1
ATOM 2764 O O . LEU B 1 145 ? -3.721 -19.297 -3.568 1 98.56 145 LEU B O 1
ATOM 2768 N N . THR B 1 146 ? -2.156 -20.922 -3.484 1 98.19 146 THR B N 1
ATOM 2769 C CA . THR B 1 146 ? -2.723 -21.484 -2.27 1 98.19 146 THR B CA 1
ATOM 2770 C C . THR B 1 146 ? -1.675 -22.312 -1.519 1 98.19 146 THR B C 1
ATOM 2772 O O . THR B 1 146 ? -0.719 -22.812 -2.119 1 98.19 146 THR B O 1
ATOM 2775 N N . SER B 1 147 ? -1.864 -22.375 -0.264 1 97.69 147 SER B N 1
ATOM 2776 C CA . SER B 1 147 ? -1.07 -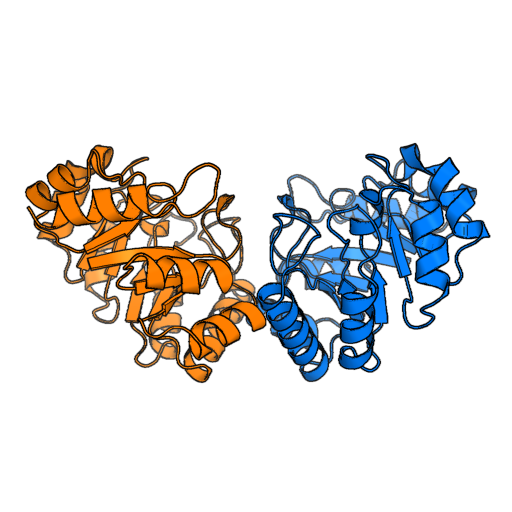23.266 0.583 1 97.69 147 SER B CA 1
ATOM 2777 C C . SER B 1 147 ? -1.861 -24.5 0.984 1 97.69 147 SER B C 1
ATOM 2779 O O . SER B 1 147 ? -1.467 -25.234 1.898 1 97.69 147 SER B O 1
ATOM 2781 N N . GLY B 1 148 ? -3.074 -24.594 0.367 1 97.56 148 GLY B N 1
ATOM 2782 C CA . GLY B 1 148 ? -3.953 -25.688 0.759 1 97.56 148 GLY B CA 1
ATOM 2783 C C . GLY B 1 148 ? -4.68 -25.438 2.066 1 97.56 148 GLY B C 1
ATOM 2784 O O . GLY B 1 148 ? -5.062 -26.375 2.766 1 97.56 148 GLY B O 1
ATOM 2785 N N . GLY B 1 149 ? -4.758 -24.25 2.473 1 97.31 149 GLY B N 1
ATOM 2786 C CA . GLY B 1 149 ? -5.473 -23.859 3.678 1 97.31 149 GLY B CA 1
ATOM 2787 C C . GLY B 1 149 ? -4.637 -24 4.938 1 97.31 149 GLY B C 1
ATOM 2788 O O . GLY B 1 149 ? -5.164 -23.922 6.047 1 97.31 149 GLY B O 1
ATOM 2789 N N . GLN B 1 150 ? -3.371 -24.25 4.738 1 97.19 150 GLN B N 1
ATOM 2790 C CA . GLN B 1 150 ? -2.467 -24.406 5.875 1 97.19 150 GLN B CA 1
ATOM 2791 C C . GLN B 1 150 ? -1.451 -23.266 5.93 1 97.19 150 GLN B C 1
ATOM 2793 O O . GLN B 1 150 ? -1.417 -22.422 5.043 1 97.19 150 GLN B O 1
ATOM 2798 N N . ALA B 1 151 ? -0.653 -23.219 6.957 1 96.31 151 ALA B N 1
ATOM 2799 C CA . ALA B 1 151 ? 0.312 -22.141 7.148 1 96.31 151 ALA B CA 1
ATOM 2800 C C . ALA B 1 151 ? 1.385 -22.172 6.062 1 96.31 151 ALA B C 1
ATOM 2802 O O . ALA B 1 151 ? 1.843 -21.109 5.609 1 96.31 151 ALA B O 1
ATOM 2803 N N . THR B 1 152 ? 1.742 -23.391 5.641 1 97.19 152 THR B N 1
ATOM 2804 C CA . THR B 1 152 ? 2.732 -23.547 4.582 1 97.19 152 THR B CA 1
ATOM 2805 C C . THR B 1 152 ? 2.236 -24.531 3.527 1 97.19 152 THR B C 1
ATOM 2807 O O . THR B 1 152 ? 1.362 -25.359 3.801 1 97.19 152 THR B O 1
ATOM 2810 N N . ALA B 1 153 ? 2.812 -24.375 2.338 1 97 153 ALA B N 1
ATOM 2811 C CA . ALA B 1 153 ? 2.479 -25.297 1.252 1 97 153 ALA B CA 1
ATOM 2812 C C . ALA B 1 153 ? 2.805 -26.734 1.632 1 97 153 ALA B C 1
ATOM 2814 O O . ALA B 1 153 ? 2.045 -27.656 1.316 1 97 153 ALA B O 1
ATOM 2815 N N . LEU B 1 154 ? 3.922 -26.938 2.332 1 96.44 154 LEU B N 1
ATOM 2816 C CA . LEU B 1 154 ? 4.328 -28.281 2.713 1 96.44 154 LEU B CA 1
ATOM 2817 C C . LEU B 1 154 ? 3.316 -28.906 3.672 1 96.44 154 LEU B C 1
ATOM 2819 O O . LEU B 1 154 ? 2.934 -30.062 3.51 1 96.44 154 LEU B O 1
ATOM 2823 N N . GLU B 1 155 ? 2.84 -28.141 4.637 1 97.5 155 GLU B N 1
ATOM 2824 C CA . GLU B 1 155 ? 1.833 -28.609 5.582 1 97.5 155 GLU B CA 1
ATOM 2825 C C . GLU B 1 155 ? 0.511 -28.906 4.879 1 97.5 155 GLU B C 1
ATOM 2827 O O . GLU B 1 155 ? -0.278 -29.734 5.348 1 97.5 155 GLU B O 1
ATOM 2832 N N . GLY B 1 156 ? 0.255 -28.219 3.791 1 97.56 156 GLY B N 1
ATOM 2833 C CA . GLY B 1 156 ? -0.995 -28.391 3.066 1 97.56 156 GLY B CA 1
ATOM 2834 C C . GLY B 1 156 ? -0.862 -29.297 1.858 1 97.56 156 GLY B C 1
ATOM 2835 O O . GLY B 1 156 ? -1.722 -29.297 0.975 1 97.56 156 GLY B O 1
ATOM 2836 N N . ILE B 1 157 ? 0.167 -30.062 1.796 1 97.12 157 ILE B N 1
ATOM 2837 C CA . ILE B 1 157 ? 0.567 -30.734 0.571 1 97.12 157 ILE B CA 1
ATOM 2838 C C . ILE B 1 157 ? -0.514 -31.734 0.16 1 97.12 157 ILE B C 1
ATOM 2840 O O . ILE B 1 157 ? -0.769 -31.938 -1.031 1 97.12 157 ILE B O 1
ATOM 2844 N N . ASP B 1 158 ? -1.149 -32.469 1.095 1 97.44 158 ASP B N 1
ATOM 2845 C CA . ASP B 1 158 ? -2.193 -33.438 0.759 1 97.44 158 ASP B CA 1
ATOM 2846 C C . ASP B 1 158 ? -3.395 -32.75 0.118 1 97.44 158 ASP B C 1
ATOM 2848 O O . ASP B 1 158 ? -3.93 -33.219 -0.885 1 97.44 158 ASP B O 1
ATOM 2852 N N . ARG B 1 159 ? -3.771 -31.641 0.689 1 97.38 159 ARG B N 1
ATOM 2853 C CA . ARG B 1 159 ? -4.887 -30.891 0.125 1 97.38 159 ARG B CA 1
ATOM 2854 C C . ARG B 1 159 ? -4.516 -30.297 -1.229 1 97.38 159 ARG B C 1
ATOM 2856 O O . ARG B 1 159 ? -5.336 -30.266 -2.146 1 97.38 159 ARG B O 1
ATOM 2863 N N . LEU B 1 160 ? -3.33 -29.781 -1.311 1 97.56 160 LEU B N 1
ATOM 2864 C CA . LEU B 1 160 ? -2.846 -29.266 -2.584 1 97.56 160 LEU B CA 1
ATOM 2865 C C . LEU B 1 160 ? -2.914 -30.328 -3.67 1 97.56 160 LEU B C 1
ATOM 2867 O O . LEU B 1 160 ? -3.322 -30.047 -4.797 1 97.56 160 LEU B O 1
ATOM 2871 N N . SER B 1 161 ? -2.508 -31.516 -3.312 1 96.75 161 SER B N 1
ATOM 2872 C CA . SER B 1 161 ? -2.566 -32.625 -4.254 1 96.75 161 SER B CA 1
ATOM 2873 C C . SER B 1 161 ? -4 -32.906 -4.688 1 96.75 161 SER B C 1
ATOM 2875 O O . SER B 1 161 ? -4.266 -33.125 -5.871 1 96.75 161 SER B O 1
ATOM 2877 N N . ALA B 1 162 ? -4.879 -32.938 -3.734 1 97.12 162 ALA B N 1
ATOM 2878 C CA . ALA B 1 162 ? -6.293 -33.156 -4.035 1 97.12 162 ALA B CA 1
ATOM 2879 C C . ALA B 1 162 ? -6.832 -32.062 -4.953 1 97.12 162 ALA B C 1
ATOM 2881 O O . ALA B 1 162 ? -7.582 -32.344 -5.891 1 97.12 162 ALA B O 1
ATOM 2882 N N . MET B 1 163 ? -6.512 -30.812 -4.699 1 97.06 163 MET B N 1
ATOM 2883 C CA . MET B 1 163 ? -6.926 -29.672 -5.52 1 97.06 163 MET B CA 1
ATOM 2884 C C . MET B 1 163 ? -6.414 -29.812 -6.945 1 97.06 163 MET B C 1
ATOM 2886 O O . MET B 1 163 ? -7.152 -29.578 -7.902 1 97.06 163 MET B O 1
ATOM 2890 N N . HIS B 1 164 ? -5.199 -30.203 -7.023 1 95.06 164 HIS B N 1
ATOM 2891 C CA . HIS B 1 164 ? -4.562 -30.344 -8.32 1 95.06 164 HIS B CA 1
ATOM 2892 C C . HIS B 1 164 ? -5.301 -31.359 -9.188 1 95.06 164 HIS B C 1
ATOM 2894 O O . HIS B 1 164 ? -5.418 -31.188 -10.398 1 95.06 164 HIS B O 1
ATOM 2900 N N . GLU B 1 165 ? -5.801 -32.375 -8.602 1 95.31 165 GLU B N 1
ATOM 2901 C CA . GLU B 1 165 ? -6.484 -33.438 -9.312 1 95.31 165 GLU B CA 1
ATOM 2902 C C . GLU B 1 165 ? -7.793 -32.969 -9.922 1 95.31 165 GLU B C 1
ATOM 2904 O O . GLU B 1 165 ? -8.211 -33.438 -10.977 1 95.31 165 GLU B O 1
ATOM 2909 N N . VAL B 1 166 ? -8.398 -32.031 -9.297 1 96.69 166 VAL B N 1
ATOM 2910 C CA . VAL B 1 166 ? -9.75 -31.688 -9.727 1 96.69 166 VAL B CA 1
ATOM 2911 C C . VAL B 1 166 ? -9.766 -30.312 -10.383 1 96.69 166 VAL B C 1
ATOM 2913 O O . VAL B 1 166 ? -10.727 -29.969 -11.07 1 96.69 166 VAL B O 1
ATOM 2916 N N . ALA B 1 167 ? -8.797 -29.484 -10.188 1 97.38 167 ALA B N 1
ATOM 2917 C CA . ALA B 1 167 ? -8.766 -28.125 -10.688 1 97.38 167 ALA B CA 1
ATOM 2918 C C . ALA B 1 167 ? -8.57 -28.094 -12.203 1 97.38 167 ALA B C 1
ATOM 2920 O O . ALA B 1 167 ? -7.793 -28.875 -12.75 1 97.38 167 ALA B O 1
ATOM 2921 N N . GLU B 1 168 ? -9.234 -27.172 -12.836 1 97.44 168 GLU B N 1
ATOM 2922 C CA . GLU B 1 168 ? -9.047 -26.969 -14.273 1 97.44 168 GLU B CA 1
ATOM 2923 C C . GLU B 1 168 ? -8.016 -25.891 -14.547 1 97.44 168 GLU B C 1
ATOM 2925 O O . GLU B 1 168 ? -7.543 -25.734 -15.68 1 97.44 168 GLU B O 1
ATOM 2930 N N . MET B 1 169 ? -7.715 -25.078 -13.602 1 97.31 169 MET B N 1
ATOM 2931 C CA . MET B 1 169 ? -6.652 -24.078 -13.68 1 97.31 169 MET B CA 1
ATOM 2932 C C . MET B 1 169 ? -5.383 -24.578 -12.992 1 97.31 169 MET B C 1
ATOM 2934 O O . MET B 1 169 ? -5.395 -25.641 -12.359 1 97.31 169 MET B O 1
ATOM 2938 N N . ASN B 1 170 ? -4.316 -23.875 -13.125 1 96.69 170 ASN B N 1
ATOM 2939 C CA . ASN B 1 170 ? -3.053 -24.266 -12.5 1 96.69 170 ASN B CA 1
ATOM 2940 C C . ASN B 1 170 ? -3.045 -23.953 -11.008 1 96.69 170 ASN B C 1
ATOM 2942 O O . ASN B 1 170 ? -3.406 -22.859 -10.594 1 96.69 170 ASN B O 1
ATOM 2946 N N . ILE B 1 171 ? -2.699 -24.922 -10.25 1 96.81 171 ILE B N 1
ATOM 2947 C CA . ILE B 1 171 ? -2.475 -24.703 -8.828 1 96.81 171 ILE B CA 1
ATOM 2948 C C . ILE B 1 171 ? -1.046 -24.203 -8.602 1 96.81 171 ILE B C 1
ATOM 2950 O O . ILE B 1 171 ? -0.087 -24.875 -9 1 96.81 171 ILE B O 1
ATOM 2954 N N . LEU B 1 172 ? -0.903 -23.109 -8.07 1 97.19 172 LEU B N 1
ATOM 2955 C CA . LEU B 1 172 ? 0.379 -22.484 -7.762 1 97.19 172 LEU B CA 1
ATOM 2956 C C . LEU B 1 172 ? 0.657 -22.531 -6.266 1 97.19 172 LEU B C 1
ATOM 2958 O O . LEU B 1 172 ? 0.101 -21.734 -5.504 1 97.19 172 LEU B O 1
ATOM 2962 N N . PRO B 1 173 ? 1.535 -23.5 -5.836 1 96.88 173 PRO B N 1
ATOM 2963 C CA . PRO B 1 173 ? 1.827 -23.547 -4.398 1 96.88 173 PRO B CA 1
ATOM 2964 C C . PRO B 1 173 ? 2.592 -22.328 -3.908 1 96.88 173 PRO B C 1
ATOM 2966 O O . PRO B 1 173 ? 3.531 -21.875 -4.566 1 96.88 173 PRO B O 1
ATOM 2969 N N . GLY B 1 174 ? 2.139 -21.828 -2.822 1 95.88 174 GLY B N 1
ATOM 2970 C CA . GLY B 1 174 ? 2.799 -20.703 -2.17 1 95.88 174 GLY B CA 1
ATOM 2971 C C . GLY B 1 174 ? 2.789 -20.797 -0.656 1 95.88 174 GLY B C 1
ATOM 2972 O O . GLY B 1 174 ? 2.066 -21.625 -0.089 1 95.88 174 GLY B O 1
ATOM 2973 N N . ALA B 1 175 ? 3.691 -20.078 -0.033 1 95.81 175 ALA B N 1
ATOM 2974 C CA . ALA B 1 175 ? 3.838 -19.953 1.415 1 95.81 175 ALA B CA 1
ATOM 2975 C C . ALA B 1 175 ? 4.906 -20.906 1.94 1 95.81 175 ALA B C 1
ATOM 2977 O O . ALA B 1 175 ? 4.73 -22.125 1.896 1 95.81 175 ALA B O 1
ATOM 2978 N N . GLY B 1 176 ? 5.945 -20.359 2.393 1 96.06 176 GLY B N 1
ATOM 2979 C CA . GLY B 1 176 ? 6.957 -21.094 3.131 1 96.06 176 GLY B CA 1
ATOM 2980 C C . GLY B 1 176 ? 7.824 -21.969 2.242 1 96.06 176 GLY B C 1
ATOM 2981 O O . GLY B 1 176 ? 8.406 -22.953 2.705 1 96.06 176 GLY B O 1
ATOM 2982 N N . ILE B 1 177 ? 7.926 -21.688 1.035 1 97.12 177 ILE B N 1
ATOM 2983 C CA . ILE B 1 177 ? 8.711 -22.516 0.12 1 97.12 177 ILE B CA 1
ATOM 2984 C C . ILE B 1 177 ? 10.172 -22.062 0.148 1 97.12 177 ILE B C 1
ATOM 2986 O O . ILE B 1 177 ? 10.461 -20.859 -0.007 1 97.12 177 ILE B O 1
ATOM 2990 N N . THR B 1 178 ? 11.047 -22.922 0.398 1 96.69 178 THR B N 1
ATOM 2991 C CA . THR B 1 178 ? 12.484 -22.719 0.475 1 96.69 178 THR B CA 1
ATOM 2992 C C . THR B 1 178 ? 13.234 -23.781 -0.316 1 96.69 178 THR B C 1
ATOM 2994 O O . THR B 1 178 ? 12.617 -24.703 -0.863 1 96.69 178 THR B O 1
ATOM 2997 N N . ALA B 1 179 ? 14.516 -23.609 -0.337 1 95.25 179 ALA B N 1
ATOM 2998 C CA . ALA B 1 179 ? 15.352 -24.609 -0.996 1 95.25 179 ALA B CA 1
ATOM 2999 C C . ALA B 1 179 ? 15.234 -25.969 -0.301 1 95.25 179 ALA B C 1
ATOM 3001 O O . ALA B 1 179 ? 15.367 -27.016 -0.939 1 95.25 179 ALA B O 1
ATOM 3002 N N . ASP B 1 180 ? 14.883 -25.984 0.953 1 96.06 180 ASP B N 1
ATOM 3003 C CA . ASP B 1 180 ? 14.859 -27.203 1.755 1 96.06 180 ASP B CA 1
ATOM 3004 C C . ASP B 1 180 ? 13.625 -28.047 1.443 1 96.06 180 ASP B C 1
ATOM 3006 O O . ASP B 1 180 ? 13.625 -29.266 1.67 1 96.06 180 ASP B O 1
ATOM 3010 N N . ASN B 1 181 ? 12.578 -27.422 0.915 1 96 181 ASN B N 1
ATOM 3011 C CA . ASN B 1 181 ? 11.352 -28.188 0.798 1 96 181 ASN B CA 1
ATOM 3012 C C . ASN B 1 181 ? 10.812 -28.172 -0.63 1 96 181 ASN B C 1
ATOM 3014 O O . ASN B 1 181 ? 9.891 -28.922 -0.957 1 96 181 ASN B O 1
ATOM 3018 N N . VAL B 1 182 ? 11.383 -27.375 -1.512 1 96.44 182 VAL B N 1
ATOM 3019 C CA . VAL B 1 182 ? 10.82 -27.156 -2.84 1 96.44 182 VAL B CA 1
ATOM 3020 C C . VAL B 1 182 ? 10.852 -28.453 -3.641 1 96.44 182 VAL B C 1
ATOM 3022 O O . VAL B 1 182 ? 9.922 -28.75 -4.395 1 96.44 182 VAL B O 1
ATOM 3025 N N . ALA B 1 183 ? 11.859 -29.25 -3.535 1 95.06 183 ALA B N 1
ATOM 3026 C CA . ALA B 1 183 ? 11.961 -30.5 -4.273 1 95.06 183 ALA B CA 1
ATOM 3027 C C . ALA B 1 183 ? 10.836 -31.453 -3.9 1 95.06 183 ALA B C 1
ATOM 3029 O O . ALA B 1 183 ? 10.203 -32.062 -4.773 1 95.06 183 ALA B O 1
ATOM 3030 N N . GLN B 1 184 ? 10.617 -31.562 -2.623 1 94.19 184 GLN B N 1
ATOM 3031 C CA . GLN B 1 184 ? 9.539 -32.406 -2.141 1 94.19 184 GLN B CA 1
ATOM 3032 C C . GLN B 1 184 ? 8.188 -31.938 -2.674 1 94.19 184 GLN B C 1
ATOM 3034 O O . GLN B 1 184 ? 7.355 -32.75 -3.072 1 94.19 184 GLN B O 1
ATOM 3039 N N . LEU B 1 185 ? 7.949 -30.672 -2.658 1 94.5 185 LEU B N 1
ATOM 3040 C CA . LEU B 1 185 ? 6.699 -30.094 -3.135 1 94.5 185 LEU B CA 1
ATOM 3041 C C . LEU B 1 185 ? 6.496 -30.391 -4.617 1 94.5 185 LEU B C 1
ATOM 3043 O O . LEU B 1 185 ? 5.426 -30.844 -5.02 1 94.5 185 LEU B O 1
ATOM 3047 N N . ILE B 1 186 ? 7.543 -30.188 -5.395 1 93.56 186 ILE B N 1
ATOM 3048 C CA . ILE B 1 186 ? 7.473 -30.391 -6.836 1 93.56 186 ILE B CA 1
ATOM 3049 C C . ILE B 1 186 ? 7.227 -31.859 -7.148 1 93.56 186 ILE B C 1
ATOM 3051 O O . ILE B 1 186 ? 6.391 -32.188 -7.992 1 93.56 186 ILE B O 1
ATOM 3055 N N . ASP B 1 187 ? 7.879 -32.719 -6.461 1 93.25 187 ASP B N 1
ATOM 3056 C CA . ASP B 1 187 ? 7.754 -34.156 -6.695 1 93.25 187 ASP B CA 1
ATOM 3057 C C . ASP B 1 187 ? 6.352 -34.656 -6.344 1 93.25 187 ASP B C 1
ATOM 3059 O O . ASP B 1 187 ? 5.746 -35.406 -7.109 1 93.25 187 ASP B O 1
ATOM 3063 N N . ARG B 1 188 ? 5.891 -34.188 -5.266 1 93.44 188 ARG B N 1
ATOM 3064 C CA . ARG B 1 188 ? 4.609 -34.688 -4.762 1 93.44 188 ARG B CA 1
ATOM 3065 C C . ARG B 1 188 ? 3.449 -34.094 -5.559 1 93.44 188 ARG B C 1
ATOM 3067 O O . ARG B 1 188 ? 2.438 -34.781 -5.77 1 93.44 188 ARG B O 1
ATOM 3074 N N . LEU B 1 189 ? 3.504 -32.875 -5.98 1 93.06 189 LEU B N 1
ATOM 3075 C CA . LEU B 1 189 ? 2.396 -32.188 -6.633 1 93.06 189 LEU B CA 1
ATOM 3076 C C . LEU B 1 189 ? 2.488 -32.344 -8.148 1 93.06 189 LEU B C 1
ATOM 3078 O O . LEU B 1 189 ? 1.509 -32.094 -8.859 1 93.06 189 LEU B O 1
ATOM 3082 N N . GLY B 1 190 ? 3.682 -32.656 -8.594 1 90.44 190 GLY B N 1
ATOM 3083 C CA . GLY B 1 190 ? 3.883 -32.75 -10.031 1 90.44 190 GLY B CA 1
ATOM 3084 C C . GLY B 1 190 ? 3.824 -31.391 -10.719 1 90.44 190 GLY B C 1
ATOM 3085 O O . GLY B 1 190 ? 3.271 -31.266 -11.812 1 90.44 190 GLY B O 1
ATOM 3086 N N . VAL B 1 191 ? 4.23 -30.391 -9.992 1 87.06 191 VAL B N 1
ATOM 3087 C CA . VAL B 1 191 ? 4.23 -29.047 -10.547 1 87.06 191 VAL B CA 1
ATOM 3088 C C . VAL B 1 191 ? 5.668 -28.562 -10.75 1 87.06 191 VAL B C 1
ATOM 3090 O O . VAL B 1 191 ? 6.598 -29.094 -10.141 1 87.06 191 VAL B O 1
ATOM 3093 N N . ASP B 1 192 ? 5.844 -27.609 -11.625 1 88.12 192 ASP B N 1
ATOM 3094 C CA . ASP B 1 192 ? 7.168 -27.062 -11.906 1 88.12 192 ASP B CA 1
ATOM 3095 C C . ASP B 1 192 ? 7.172 -25.531 -11.75 1 88.12 192 ASP B C 1
ATOM 3097 O O . ASP B 1 192 ? 8.047 -24.859 -12.281 1 88.12 192 ASP B O 1
ATOM 3101 N N . PHE B 1 193 ? 6.152 -25.047 -11.078 1 92.06 193 PHE B N 1
ATOM 3102 C CA . PHE B 1 193 ? 5.98 -23.625 -10.867 1 92.06 193 PHE B CA 1
ATOM 3103 C C . PHE B 1 193 ? 5.684 -23.312 -9.406 1 92.06 193 PHE B C 1
ATOM 3105 O O . PHE B 1 193 ? 4.758 -23.891 -8.82 1 92.06 193 PHE B O 1
ATOM 3112 N N . VAL B 1 194 ? 6.535 -22.5 -8.773 1 94.25 194 VAL B N 1
ATOM 3113 C CA . VAL B 1 194 ? 6.332 -22.188 -7.363 1 94.25 194 VAL B CA 1
ATOM 3114 C C . VAL B 1 194 ? 6.316 -20.688 -7.16 1 94.25 194 VAL B C 1
ATOM 3116 O O . VAL B 1 194 ? 6.879 -19.938 -7.965 1 94.25 194 VAL B O 1
ATOM 3119 N N . HIS B 1 195 ? 5.676 -20.281 -6.164 1 97.69 195 HIS B N 1
ATOM 3120 C CA . HIS B 1 195 ? 5.57 -18.891 -5.73 1 97.69 195 HIS B CA 1
ATOM 3121 C C . HIS B 1 195 ? 6.348 -18.656 -4.441 1 97.69 195 HIS B C 1
ATOM 3123 O O . HIS B 1 195 ? 6.051 -19.266 -3.412 1 97.69 195 HIS B O 1
ATOM 3129 N N . VAL B 1 196 ? 7.344 -17.766 -4.523 1 97.19 196 VAL B N 1
ATOM 3130 C CA . VAL B 1 196 ? 8.203 -17.609 -3.357 1 97.19 196 VAL B CA 1
ATOM 3131 C C . VAL B 1 196 ? 8.258 -16.156 -2.932 1 97.19 196 VAL B C 1
ATOM 3133 O O . VAL B 1 196 ? 8.242 -15.25 -3.777 1 97.19 196 VAL B O 1
ATOM 3136 N N . GLY B 1 197 ? 8.266 -15.938 -1.632 1 95.94 197 GLY B N 1
ATOM 3137 C CA . GLY B 1 197 ? 8.438 -14.648 -0.991 1 95.94 197 GLY B CA 1
ATOM 3138 C C . GLY B 1 197 ? 9.617 -14.609 -0.033 1 95.94 197 GLY B C 1
ATOM 3139 O O . GLY B 1 197 ? 10.766 -14.469 -0.457 1 95.94 197 GLY B O 1
ATOM 3140 N N . SER B 1 198 ? 9.359 -14.961 1.229 1 93.19 198 SER B N 1
ATOM 3141 C CA . SER B 1 198 ? 10.383 -14.906 2.268 1 93.19 198 SER B CA 1
ATOM 3142 C C . SER B 1 198 ? 11.469 -15.953 2.033 1 93.19 198 SER B C 1
ATOM 3144 O O . SER B 1 198 ? 12.609 -15.781 2.471 1 93.19 198 SER B O 1
ATOM 3146 N N . GLY B 1 199 ? 11.156 -17 1.317 1 94.94 199 GLY B N 1
ATOM 3147 C CA . GLY B 1 199 ? 12.078 -18.094 1.079 1 94.94 199 GLY B CA 1
ATOM 3148 C C . GLY B 1 199 ? 13.305 -17.688 0.29 1 94.94 199 GLY B C 1
ATOM 3149 O O . GLY B 1 199 ? 14.305 -18.422 0.268 1 94.94 199 GLY B O 1
ATOM 3150 N N . VAL B 1 200 ? 13.234 -16.531 -0.33 1 96.75 200 VAL B N 1
ATOM 3151 C CA . VAL B 1 200 ? 14.375 -16.062 -1.106 1 96.75 200 VAL B CA 1
ATOM 3152 C C . VAL B 1 200 ? 14.898 -14.758 -0.517 1 96.75 200 VAL B C 1
ATOM 3154 O O . VAL B 1 200 ? 15.5 -13.945 -1.227 1 96.75 200 VAL B O 1
ATOM 3157 N N . ARG B 1 201 ? 14.586 -14.516 0.706 1 96.81 201 ARG B N 1
ATOM 3158 C CA . ARG B 1 201 ? 15.016 -13.289 1.382 1 96.81 201 ARG B CA 1
ATOM 3159 C C . ARG B 1 201 ? 15.82 -13.609 2.635 1 96.81 201 ARG B C 1
ATOM 3161 O O . ARG B 1 201 ? 15.594 -14.633 3.281 1 96.81 201 ARG B O 1
ATOM 3168 N N . THR B 1 202 ? 16.766 -12.852 2.893 1 96.75 202 THR B N 1
ATOM 3169 C CA . THR B 1 202 ? 17.5 -12.797 4.156 1 96.75 202 THR B CA 1
ATOM 3170 C C . THR B 1 202 ? 17.344 -11.422 4.801 1 96.75 202 THR B C 1
ATOM 3172 O O . THR B 1 202 ? 17.672 -10.406 4.184 1 96.75 202 THR B O 1
ATOM 3175 N N . GLU B 1 203 ? 16.797 -11.312 5.984 1 93.31 203 GLU B N 1
ATOM 3176 C CA . GLU B 1 203 ? 16.547 -10.062 6.688 1 93.31 203 GLU B CA 1
ATOM 3177 C C . GLU B 1 203 ? 15.75 -9.094 5.812 1 93.31 203 GLU B C 1
ATOM 3179 O O . GLU B 1 203 ? 16.109 -7.918 5.691 1 93.31 203 GLU B O 1
ATOM 3184 N N . GLY B 1 204 ? 14.773 -9.664 5.109 1 91.75 204 GLY B N 1
ATOM 3185 C CA . GLY B 1 204 ? 13.836 -8.859 4.344 1 91.75 204 GLY B CA 1
ATOM 3186 C C . GLY B 1 204 ? 14.344 -8.508 2.957 1 91.75 204 GLY B C 1
ATOM 3187 O O . GLY B 1 204 ? 13.625 -7.898 2.162 1 91.75 204 GLY B O 1
ATOM 3188 N N . ARG B 1 205 ? 15.602 -8.891 2.611 1 95 205 ARG B N 1
ATOM 3189 C CA . ARG B 1 205 ? 16.203 -8.547 1.321 1 95 205 ARG B CA 1
ATOM 3190 C C . ARG B 1 205 ? 16.359 -9.789 0.453 1 95 205 ARG B C 1
ATOM 3192 O O . ARG B 1 205 ? 16.703 -10.867 0.956 1 95 205 ARG B O 1
ATOM 3199 N N . LEU B 1 206 ? 16.172 -9.594 -0.81 1 97.69 206 LEU B N 1
ATOM 3200 C CA . LEU B 1 206 ? 16.391 -10.695 -1.741 1 97.69 206 LEU B CA 1
ATOM 3201 C C . LEU B 1 206 ? 17.812 -11.219 -1.638 1 97.69 206 LEU B C 1
ATOM 3203 O O . LEU B 1 206 ? 18.766 -10.43 -1.514 1 97.69 206 LEU B O 1
ATOM 3207 N N . ASP B 1 207 ? 17.938 -12.531 -1.66 1 97.94 207 ASP B N 1
ATOM 3208 C CA . ASP B 1 207 ? 19.203 -13.219 -1.447 1 97.94 207 ASP B CA 1
ATOM 3209 C C . ASP B 1 207 ? 19.547 -14.125 -2.631 1 97.94 207 ASP B C 1
ATOM 3211 O O . ASP B 1 207 ? 18.891 -15.156 -2.84 1 97.94 207 ASP B O 1
ATOM 3215 N N . GLU B 1 208 ? 20.578 -13.781 -3.291 1 97.25 208 GLU B N 1
ATOM 3216 C CA . GLU B 1 208 ? 20.953 -14.5 -4.508 1 97.25 208 GLU B CA 1
ATOM 3217 C C . GLU B 1 208 ? 21.25 -15.969 -4.215 1 97.25 208 GLU B C 1
ATOM 3219 O O . GLU B 1 208 ? 20.906 -16.844 -5.02 1 97.25 208 GLU B O 1
ATOM 3224 N N . HIS B 1 209 ? 21.859 -16.219 -3.08 1 97.38 209 HIS B N 1
ATOM 3225 C CA . HIS B 1 209 ? 22.203 -17.594 -2.719 1 97.38 209 HIS B CA 1
ATOM 3226 C C . HIS B 1 209 ? 20.953 -18.438 -2.514 1 97.38 209 HIS B C 1
ATOM 3228 O O . HIS B 1 209 ? 20.891 -19.594 -2.941 1 97.38 209 HIS B O 1
ATOM 3234 N N . LYS B 1 210 ? 20.016 -17.859 -1.896 1 96.81 210 LYS B N 1
ATOM 3235 C CA . LYS B 1 210 ? 18.75 -18.578 -1.681 1 96.81 210 LYS B CA 1
ATOM 3236 C C . LYS B 1 210 ? 18.031 -18.828 -3.002 1 96.81 210 LYS B C 1
ATOM 3238 O O . LYS B 1 210 ? 17.453 -19.906 -3.201 1 96.81 210 LYS B O 1
ATOM 3243 N N . PHE B 1 211 ? 18.109 -17.859 -3.855 1 95.94 211 PHE B N 1
ATOM 3244 C CA . PHE B 1 211 ? 17.531 -18 -5.18 1 95.94 211 PHE B CA 1
ATOM 3245 C C . PHE B 1 211 ? 18.172 -19.172 -5.93 1 95.94 211 PHE B C 1
ATOM 3247 O O . PHE B 1 211 ? 17.469 -20.047 -6.441 1 95.94 211 PHE B O 1
ATOM 3254 N N . LYS B 1 212 ? 19.438 -19.188 -5.953 1 95.06 212 LYS B N 1
ATOM 3255 C CA . LYS B 1 212 ? 20.203 -20.234 -6.648 1 95.06 212 LYS B CA 1
ATOM 3256 C C . LYS B 1 212 ? 19.922 -21.609 -6.051 1 95.06 212 LYS B C 1
ATOM 3258 O O . LYS B 1 212 ? 19.797 -22.594 -6.777 1 95.06 212 LYS B O 1
ATOM 3263 N N . ALA B 1 213 ? 19.828 -21.609 -4.781 1 96.44 213 ALA B N 1
ATOM 3264 C CA . ALA B 1 213 ? 19.562 -22.875 -4.094 1 96.44 213 ALA B CA 1
ATOM 3265 C C . ALA B 1 213 ? 18.203 -23.438 -4.496 1 96.44 213 ALA B C 1
ATOM 3267 O O . ALA B 1 213 ? 18.078 -24.641 -4.758 1 96.44 213 ALA B O 1
ATOM 3268 N N . ILE B 1 214 ? 17.203 -22.641 -4.566 1 96 214 ILE B N 1
ATOM 3269 C CA . ILE B 1 214 ? 15.859 -23.078 -4.949 1 96 214 ILE B CA 1
ATOM 3270 C C . ILE B 1 214 ? 15.875 -23.578 -6.395 1 96 214 ILE B C 1
ATOM 3272 O O . ILE B 1 214 ? 15.336 -24.641 -6.703 1 96 214 ILE B O 1
ATOM 3276 N N . LYS B 1 215 ? 16.531 -22.859 -7.254 1 93.88 215 LYS B N 1
ATOM 3277 C CA . LYS B 1 215 ? 16.609 -23.219 -8.664 1 93.88 215 LYS B CA 1
ATOM 3278 C C . LYS B 1 215 ? 17.312 -24.562 -8.852 1 93.88 215 LYS B C 1
ATOM 3280 O O . LYS B 1 215 ? 16.906 -25.375 -9.672 1 93.88 215 LYS B O 1
ATOM 3285 N N . GLN B 1 216 ? 18.375 -24.734 -8.094 1 94.38 216 GLN B N 1
ATOM 3286 C CA . GLN B 1 216 ? 19.094 -25.984 -8.156 1 94.38 216 GLN B CA 1
ATOM 3287 C C . GLN B 1 216 ? 18.219 -27.156 -7.73 1 94.38 216 GLN B C 1
ATOM 3289 O O . GLN B 1 216 ? 18.266 -28.234 -8.344 1 94.38 216 GLN B O 1
ATOM 3294 N N . GLN B 1 217 ? 17.422 -26.953 -6.711 1 94.12 217 GLN B N 1
ATOM 3295 C CA . GLN B 1 217 ? 16.547 -28 -6.191 1 94.12 217 GLN B CA 1
ATOM 3296 C C . GLN B 1 217 ? 15.391 -28.281 -7.145 1 94.12 217 GLN B C 1
ATOM 3298 O O . GLN B 1 217 ? 14.891 -29.391 -7.211 1 94.12 217 GLN B O 1
ATOM 3303 N N . MET B 1 218 ? 15.016 -27.266 -7.898 1 91.75 218 MET B N 1
ATOM 3304 C CA . MET B 1 218 ? 13.914 -27.422 -8.836 1 91.75 218 MET B CA 1
ATOM 3305 C C . MET B 1 218 ? 14.367 -28.172 -10.094 1 91.75 218 MET B C 1
ATOM 3307 O O . MET B 1 218 ? 13.562 -28.812 -10.766 1 91.75 218 MET B O 1
ATOM 3311 N N . ALA B 1 219 ? 15.648 -28.016 -10.531 1 84.12 219 ALA B N 1
ATOM 3312 C CA . ALA B 1 219 ? 16.203 -28.609 -11.734 1 84.12 219 ALA B CA 1
ATOM 3313 C C . ALA B 1 219 ? 16.516 -30.094 -11.523 1 84.12 219 ALA B C 1
ATOM 3315 O O . ALA B 1 219 ? 16.828 -30.812 -12.469 1 84.12 219 ALA B O 1
ATOM 3316 N N . ARG B 1 220 ? 16.266 -30.641 -10.438 1 74.06 220 ARG B N 1
ATOM 3317 C CA . ARG B 1 220 ? 16.625 -32.031 -10.188 1 74.06 220 ARG B CA 1
ATOM 3318 C C . ARG B 1 220 ? 15.57 -32.969 -10.773 1 74.06 220 ARG B C 1
ATOM 3320 O O . ARG B 1 220 ? 14.398 -32.625 -10.883 1 74.06 220 ARG B O 1
#

Nearest PDB structures (foldseek):
  4r9x-assembly1_B-2  TM=9.678E-01  e=1.851E-24  Bacillus anthracis
  1x8c-assembly1_A  TM=9.245E-01  e=4.593E-22  Shigella flexneri 2a str. 301
  1twd-assembly1_B  TM=9.254E-01  e=5.808E-22  Shigella flexneri
  1x7i-assembly1_A  TM=9.233E-01  e=6.068E-21  Shigella flexneri 2a str. 301
  1twd-assembly1_A  TM=9.230E-01  e=7.235E-21  Shigella flexneri

Sequence (440 aa):
MIEVIVTTLTEAKTAERFGADRLELIADLPAGGTTPSFGTIRNVLEQATIPVHVMIRPHADSFVYNEEDAETILADIGLCRELGADGIVFGALTSEGRIDEALLGEVIKHKGEMVLTFHRAIDDAVDLMDAITVLNDFPEVDHVLTSGGQATALEGIDRLSAMHEVAEMNILPGAGITADNVAQLIDRLGVDFVHVGSGVRTEGRLDEHKFKAIKQQMARMIEVIVTTLTEAKTAERFGADRLELIADLPAGGTTPSFGTIRNVLEQATIPVHVMIRPHADSFVYNEEDAETILADIGLCRELGADGIVFGALTSEGRIDEALLGEVIKHKGEMVLTFHRAIDDAVDLMDAITVLNDFPEVDHVLTSGGQATALEGIDRLSAMHEVAEMNILPGAGITADNVAQLIDRLGVDFVHVGSGVRTEGRLDEHKFKAIKQQMAR